Protein AF-A0A3D2L7Y7-F1 (afdb_monomer_lite)

Secondary structure (DSSP, 8-state):
-EEEEEEEE-SS--HHHHHH-SSTTEEEEEEEE--PPPP-TT--PEEP-TTTTB-EEEEE-TTS-TTS-SEEEEE-EE---BSSTTSSS--BSS-EEEEE-TTS-HHHHHHHHHHHHTHHHHHHHTT-TT-EEEEEPPTT--TT-TTSEEEEEE--SS----EEEEEE-TTT-EEEEEEEEEETHHHHHHHHHHHHHH-GGGTTS-STT-HHHHHHHHHHHHHHHHHHHHHTB---TTGGGTTT--TTS-PPP--EE-TTS-EE-TTSS--S--HHHHHHHHHHHPPPPTT--HHHHHHHHHHHHHHTT-----HHHHH-GGG--TT--TT--SS-HHHHHHHHHHHHHHHHHH-SGGGS-TT--GGGHHHHHHHHHTTTHHHHHHHHTTTT-EE-----TT-SS---EEPPHHHHHHHHHHHHHTT-HHHH---HHHHTT-PPPP-----TTTTTTS---SSTTS--HHHHHHHHHHHHHHHHT--

Structure (mmCIF, N/CA/C/O backbone):
data_AF-A0A3D2L7Y7-F1
#
_entry.id   AF-A0A3D2L7Y7-F1
#
loop_
_atom_site.group_PDB
_atom_site.id
_atom_site.type_symbol
_atom_site.label_atom_id
_atom_site.label_alt_id
_atom_site.label_comp_id
_atom_site.label_asym_id
_atom_site.label_entity_id
_atom_site.label_seq_id
_atom_site.pdbx_PDB_ins_code
_atom_site.Cartn_x
_atom_site.Cartn_y
_atom_site.Cartn_z
_atom_site.occupancy
_atom_site.B_iso_or_equiv
_atom_site.auth_seq_id
_atom_site.auth_comp_id
_atom_site.auth_asym_id
_atom_site.auth_atom_id
_atom_site.pdbx_PDB_model_num
ATOM 1 N N . GLU A 1 1 ? -4.445 -21.749 26.416 1.00 87.06 1 GLU A N 1
ATOM 2 C CA . GLU A 1 1 ? -4.012 -22.025 25.032 1.00 87.06 1 GLU A CA 1
ATOM 3 C C . GLU A 1 1 ? -3.401 -23.417 25.001 1.00 87.06 1 GLU A C 1
ATOM 5 O O . GLU A 1 1 ? -3.015 -23.905 26.062 1.00 87.06 1 GLU A O 1
ATOM 10 N N . PHE A 1 2 ? -3.382 -24.081 23.853 1.00 91.81 2 PHE A N 1
ATOM 11 C CA . PHE A 1 2 ? -2.736 -25.383 23.688 1.00 91.81 2 PHE A CA 1
ATOM 12 C C . PHE A 1 2 ? -2.266 -25.569 22.245 1.00 91.81 2 PHE A C 1
ATOM 14 O O . PHE A 1 2 ? -2.867 -25.013 21.326 1.00 91.81 2 PHE A O 1
ATOM 21 N N . ASP A 1 3 ? -1.236 -26.392 22.057 1.00 93.81 3 ASP A N 1
ATOM 22 C CA . ASP A 1 3 ? -0.738 -26.767 20.736 1.00 93.81 3 ASP A CA 1
ATOM 23 C C . ASP A 1 3 ? -1.241 -28.154 20.343 1.00 93.81 3 ASP A C 1
ATOM 25 O O . ASP A 1 3 ? -1.160 -29.112 21.117 1.00 93.81 3 ASP A O 1
ATOM 29 N N . ALA A 1 4 ? -1.737 -28.265 19.114 1.00 95.00 4 ALA A N 1
ATOM 30 C CA . ALA A 1 4 ? -2.012 -29.535 18.466 1.00 95.00 4 ALA A CA 1
ATOM 31 C C . ALA A 1 4 ? -0.964 -29.789 17.377 1.00 95.00 4 ALA A C 1
ATOM 33 O O . ALA A 1 4 ? -0.751 -28.959 16.493 1.00 95.00 4 ALA A O 1
ATOM 34 N N . PHE A 1 5 ? -0.326 -30.955 17.432 1.00 95.38 5 PHE A N 1
ATOM 35 C CA . PHE A 1 5 ? 0.628 -31.405 16.423 1.00 95.38 5 PHE A CA 1
ATOM 36 C C . PHE A 1 5 ? -0.106 -32.298 15.426 1.00 95.38 5 PHE A C 1
ATOM 38 O O . PHE A 1 5 ? -0.571 -33.383 15.775 1.00 95.38 5 PHE A O 1
ATOM 45 N N . LEU A 1 6 ? -0.230 -31.826 14.189 1.00 95.12 6 LEU A N 1
ATOM 46 C CA . LEU A 1 6 ? -0.910 -32.522 13.104 1.00 95.12 6 LEU A CA 1
ATOM 47 C C . LEU A 1 6 ? 0.138 -33.054 12.129 1.00 95.12 6 LEU A C 1
ATOM 49 O O . LEU A 1 6 ? 0.663 -32.302 11.309 1.00 95.12 6 LEU A O 1
ATOM 53 N N . THR A 1 7 ? 0.453 -34.345 12.215 1.00 94.31 7 THR A N 1
ATOM 54 C CA . THR A 1 7 ? 1.348 -35.001 11.255 1.00 94.31 7 THR A CA 1
ATOM 55 C C . THR A 1 7 ? 0.539 -35.583 10.103 1.00 94.31 7 THR A C 1
ATOM 57 O O . THR A 1 7 ? -0.240 -36.519 10.276 1.00 94.31 7 THR A O 1
ATOM 60 N N . LEU A 1 8 ? 0.731 -35.012 8.919 1.00 93.50 8 LEU A N 1
ATOM 61 C CA . LEU A 1 8 ? 0.134 -35.438 7.663 1.00 93.50 8 LEU A CA 1
ATOM 62 C C . LEU A 1 8 ? 1.141 -36.300 6.905 1.00 93.50 8 LEU A C 1
ATOM 64 O O . LEU A 1 8 ? 2.304 -35.919 6.764 1.00 93.50 8 LEU A O 1
ATOM 68 N N . SER A 1 9 ? 0.688 -37.444 6.396 1.00 94.69 9 SER A N 1
ATOM 69 C CA . SER A 1 9 ? 1.509 -38.334 5.575 1.00 94.69 9 SER A CA 1
ATOM 70 C C . SER A 1 9 ? 0.940 -38.478 4.169 1.00 94.69 9 SER A C 1
ATOM 72 O O . SER A 1 9 ? -0.271 -38.386 3.963 1.00 94.69 9 SER A O 1
ATOM 74 N N . SER A 1 10 ? 1.825 -38.664 3.192 1.00 94.31 10 SER A N 1
ATOM 75 C CA . SER A 1 10 ? 1.456 -38.937 1.804 1.00 94.31 10 SER A CA 1
ATOM 76 C C . SER A 1 10 ? 2.527 -39.791 1.138 1.00 94.31 10 SER A C 1
ATOM 78 O O . SER A 1 10 ? 3.717 -39.491 1.249 1.00 94.31 10 SER A O 1
ATOM 80 N N . ASP A 1 11 ? 2.103 -40.813 0.396 1.00 95.56 11 ASP A N 1
ATOM 81 C CA . ASP A 1 11 ? 2.995 -41.596 -0.466 1.00 95.56 11 ASP A CA 1
ATOM 82 C C . ASP A 1 11 ? 3.354 -40.837 -1.758 1.00 95.56 11 ASP A C 1
ATOM 84 O O . ASP A 1 11 ? 4.403 -41.085 -2.360 1.00 95.56 11 ASP A O 1
ATOM 88 N N . GLU A 1 12 ? 2.529 -39.852 -2.137 1.00 94.44 12 GLU A N 1
ATOM 89 C CA . GLU A 1 12 ? 2.662 -39.028 -3.345 1.00 94.44 12 GLU A CA 1
ATOM 90 C C . GLU A 1 12 ? 2.660 -37.517 -3.019 1.00 94.44 12 GLU A C 1
ATOM 92 O O . GLU A 1 12 ? 1.755 -36.776 -3.422 1.00 94.44 12 GLU A O 1
ATOM 97 N N . PRO A 1 13 ? 3.639 -37.005 -2.251 1.00 91.62 13 PRO A N 1
ATOM 98 C CA . PRO A 1 13 ? 3.713 -35.578 -1.970 1.00 91.62 13 PRO A CA 1
ATOM 99 C C . PRO A 1 13 ? 4.032 -34.776 -3.236 1.00 91.62 13 PRO A C 1
ATOM 101 O O . PRO A 1 13 ? 4.872 -35.164 -4.054 1.00 91.62 13 PRO A O 1
ATOM 104 N N . LYS A 1 14 ? 3.356 -33.632 -3.389 1.00 89.44 14 LYS A N 1
ATOM 105 C CA . LYS A 1 14 ? 3.535 -32.721 -4.529 1.00 89.44 14 LYS A CA 1
ATOM 106 C C . LYS A 1 14 ? 4.802 -31.872 -4.392 1.00 89.44 14 LYS A C 1
ATOM 108 O O . LYS A 1 14 ? 5.412 -31.798 -3.324 1.00 89.44 14 LYS A O 1
ATOM 113 N N . ALA A 1 15 ? 5.204 -31.237 -5.492 1.00 82.75 15 ALA A N 1
ATOM 114 C CA . ALA A 1 15 ? 6.464 -30.502 -5.607 1.00 82.75 15 ALA A CA 1
ATOM 115 C C . ALA A 1 15 ? 6.626 -29.378 -4.567 1.00 82.75 15 ALA A C 1
ATOM 117 O O . ALA A 1 15 ? 7.739 -29.125 -4.116 1.00 82.75 15 ALA A O 1
ATOM 118 N N . GLU A 1 16 ? 5.539 -28.729 -4.154 1.00 82.88 16 GLU A N 1
ATOM 119 C CA . GLU A 1 16 ? 5.542 -27.666 -3.142 1.00 82.88 16 GLU A CA 1
ATOM 120 C C . GLU A 1 16 ? 5.984 -28.194 -1.770 1.00 82.88 16 GLU A C 1
ATOM 122 O O . GLU A 1 16 ? 6.755 -27.549 -1.056 1.00 82.88 16 GLU A O 1
ATOM 127 N N . VAL A 1 17 ? 5.539 -29.404 -1.421 1.00 86.50 17 VAL A N 1
ATOM 128 C CA . VAL A 1 17 ? 5.906 -30.066 -0.167 1.00 86.50 17 VAL A CA 1
ATOM 129 C C . VAL A 1 17 ? 7.361 -30.526 -0.219 1.00 86.50 17 VAL A C 1
ATOM 131 O O . VAL A 1 17 ? 8.104 -30.275 0.725 1.00 86.50 17 VAL A O 1
ATOM 134 N N . TRP A 1 18 ? 7.795 -31.103 -1.346 1.00 85.75 18 TRP A N 1
ATOM 135 C CA . TRP A 1 18 ? 9.202 -31.452 -1.597 1.00 85.75 18 TRP A CA 1
ATOM 136 C C . TRP A 1 18 ? 10.154 -30.267 -1.521 1.00 85.75 18 TRP A C 1
ATOM 138 O O . TRP A 1 18 ? 11.290 -30.426 -1.086 1.00 85.75 18 TRP A O 1
ATOM 148 N N . ALA A 1 19 ? 9.707 -29.091 -1.955 1.00 81.25 19 ALA A N 1
ATOM 149 C CA . ALA A 1 19 ? 10.527 -27.895 -1.893 1.00 81.25 19 ALA A CA 1
ATOM 150 C C . ALA A 1 19 ? 10.713 -27.404 -0.447 1.00 81.25 19 ALA A C 1
ATOM 152 O O . ALA A 1 19 ? 11.753 -26.825 -0.140 1.00 81.25 19 ALA A O 1
ATOM 153 N N . THR A 1 20 ? 9.741 -27.648 0.440 1.00 82.31 20 THR A N 1
ATOM 154 C CA . THR A 1 20 ? 9.659 -26.998 1.759 1.00 82.31 20 THR A CA 1
ATOM 155 C C . THR A 1 20 ? 10.031 -27.909 2.930 1.00 82.31 20 THR A C 1
ATOM 157 O O . THR A 1 20 ? 10.735 -27.479 3.842 1.00 82.31 20 THR A O 1
ATOM 160 N N . ALA A 1 21 ? 9.534 -29.147 2.949 1.00 86.62 21 ALA A N 1
ATOM 161 C CA . ALA A 1 21 ? 9.697 -30.061 4.075 1.00 86.62 21 ALA A CA 1
ATOM 162 C C . ALA A 1 21 ? 11.006 -30.860 3.982 1.00 86.62 21 ALA A C 1
ATOM 164 O O . ALA A 1 21 ? 11.411 -31.279 2.901 1.00 86.62 21 ALA A O 1
ATOM 165 N N . ALA A 1 22 ? 11.638 -31.129 5.132 1.00 88.00 22 ALA A N 1
ATOM 166 C CA . ALA A 1 22 ? 12.829 -31.984 5.198 1.00 88.00 22 ALA A CA 1
ATOM 167 C C . ALA A 1 22 ? 12.535 -33.427 4.738 1.00 88.00 22 ALA A C 1
ATOM 169 O O . ALA A 1 22 ? 13.350 -34.032 4.046 1.00 88.00 22 ALA A O 1
ATOM 170 N N . ASP A 1 23 ? 11.355 -33.947 5.087 1.00 91.94 23 ASP A N 1
ATOM 171 C CA . ASP A 1 23 ? 10.762 -35.149 4.500 1.00 91.94 23 ASP A CA 1
ATOM 172 C C . ASP A 1 23 ? 9.350 -34.816 4.008 1.00 91.94 23 ASP A C 1
ATOM 174 O O . ASP A 1 23 ? 8.442 -34.544 4.793 1.00 91.94 23 ASP A O 1
ATOM 178 N N . ALA A 1 24 ? 9.155 -34.828 2.692 1.00 92.00 24 ALA A N 1
ATOM 179 C CA . ALA A 1 24 ? 7.878 -34.475 2.087 1.00 92.00 24 ALA A CA 1
ATOM 180 C C . ALA A 1 24 ? 6.777 -35.514 2.329 1.00 92.00 24 ALA A C 1
ATOM 182 O O . ALA A 1 24 ? 5.598 -35.193 2.182 1.00 92.00 24 ALA A O 1
ATOM 183 N N . ARG A 1 25 ? 7.138 -36.751 2.692 1.00 95.25 25 ARG A N 1
ATOM 184 C CA . ARG A 1 25 ? 6.168 -37.821 2.960 1.00 95.25 25 ARG A CA 1
ATOM 185 C C . ARG A 1 25 ? 5.545 -37.729 4.345 1.00 95.25 25 ARG A C 1
ATOM 187 O O . ARG A 1 25 ? 4.535 -38.386 4.581 1.00 95.25 25 ARG A O 1
ATOM 194 N N . SER A 1 26 ? 6.123 -36.934 5.245 1.00 94.62 26 SER A N 1
ATOM 195 C CA . SER A 1 26 ? 5.643 -36.754 6.613 1.00 94.62 26 SER A CA 1
ATOM 196 C C . SER A 1 26 ? 5.859 -35.313 7.068 1.00 94.62 26 SER A C 1
ATOM 198 O O . SER A 1 26 ? 6.951 -34.933 7.485 1.00 94.62 26 SER A O 1
ATOM 200 N N . VAL A 1 27 ? 4.795 -34.514 7.037 1.00 93.31 27 VAL A N 1
ATOM 201 C CA . VAL A 1 27 ? 4.823 -33.097 7.415 1.00 93.31 27 VAL A CA 1
ATOM 202 C C . VAL A 1 27 ? 4.059 -32.897 8.712 1.00 93.31 27 VAL A C 1
ATOM 204 O O . VAL A 1 27 ? 2.888 -33.254 8.797 1.00 93.31 27 VAL A O 1
ATOM 207 N N . THR A 1 28 ? 4.689 -32.272 9.704 1.00 92.19 28 THR A N 1
ATOM 208 C CA . THR A 1 28 ? 4.009 -31.858 10.937 1.00 92.19 28 THR A CA 1
ATOM 209 C C . THR A 1 28 ? 3.679 -30.375 10.880 1.00 92.19 28 THR A C 1
ATOM 211 O O . THR A 1 28 ? 4.573 -29.541 10.752 1.00 92.19 28 THR A O 1
ATOM 214 N N . LEU A 1 29 ? 2.394 -30.051 11.011 1.00 92.00 29 LEU A N 1
ATOM 215 C CA . LEU A 1 29 ? 1.901 -28.699 11.239 1.00 92.00 29 LEU A CA 1
ATOM 216 C C . LEU A 1 29 ? 1.610 -28.525 12.730 1.00 92.00 29 LEU A C 1
ATOM 218 O O . LEU A 1 29 ? 1.010 -29.402 13.353 1.00 92.00 29 LEU A O 1
ATOM 222 N N . VAL A 1 30 ? 2.028 -27.395 13.297 1.00 92.12 30 VAL A N 1
ATOM 223 C CA . VAL A 1 30 ? 1.706 -27.034 14.681 1.00 92.12 30 VAL A CA 1
ATOM 224 C C . VAL A 1 30 ? 0.580 -26.015 14.657 1.00 92.12 30 VAL A C 1
ATOM 226 O O . VAL A 1 30 ? 0.730 -24.932 14.095 1.00 92.12 30 VAL A O 1
ATOM 229 N N . GLN A 1 31 ? -0.555 -26.377 15.245 1.00 93.12 31 GLN A N 1
ATOM 230 C CA . GLN A 1 31 ? -1.700 -25.492 15.391 1.00 93.12 31 GLN A CA 1
ATOM 231 C C . GLN A 1 31 ? -1.782 -25.007 16.836 1.00 93.12 31 GLN A C 1
ATOM 233 O O . GLN A 1 31 ? -2.186 -25.755 17.728 1.00 93.12 31 GLN A O 1
ATOM 238 N N . HIS A 1 32 ? -1.444 -23.738 17.048 1.00 91.56 32 HIS A N 1
ATOM 239 C CA . HIS A 1 32 ? -1.662 -23.062 18.320 1.00 91.56 32 HIS A CA 1
ATOM 240 C C . HIS A 1 32 ? -3.128 -22.643 18.440 1.00 91.56 32 HIS A C 1
ATOM 242 O O . HIS A 1 32 ? -3.660 -21.970 17.556 1.00 91.56 32 HIS A O 1
ATOM 248 N N . THR A 1 33 ? -3.795 -23.055 19.516 1.00 92.06 33 THR A N 1
ATOM 249 C CA . THR A 1 33 ? -5.215 -22.772 19.748 1.00 92.06 33 THR A CA 1
ATOM 250 C C . THR A 1 33 ? -5.414 -21.981 21.035 1.00 92.06 33 THR A C 1
ATOM 252 O O . THR A 1 33 ? -5.077 -22.439 22.133 1.00 92.06 33 THR A O 1
ATOM 255 N N . SER A 1 34 ? -6.065 -20.826 20.908 1.00 90.75 34 SER A N 1
ATOM 256 C CA . SER A 1 34 ? -6.443 -19.965 22.029 1.00 90.75 34 SER A CA 1
ATOM 257 C C . SER A 1 34 ? -7.961 -19.952 22.194 1.00 90.75 34 SER A C 1
ATOM 259 O O . SER A 1 34 ? -8.698 -19.630 21.267 1.00 90.75 34 SER A O 1
ATOM 261 N N . LEU A 1 35 ? -8.439 -20.302 23.392 1.00 91.62 35 LEU A N 1
ATOM 262 C CA . LEU A 1 35 ? -9.835 -20.114 23.786 1.00 91.62 35 LEU A CA 1
ATOM 263 C C . LEU A 1 35 ? -9.931 -18.776 24.514 1.00 91.62 35 LEU A C 1
ATOM 265 O O . LEU A 1 35 ? -9.482 -18.656 25.655 1.00 91.62 35 LEU A O 1
ATOM 269 N N . VAL A 1 36 ? -10.464 -17.771 23.826 1.00 90.75 36 VAL A N 1
ATOM 270 C CA . VAL A 1 36 ? -10.480 -16.382 24.293 1.00 90.75 36 VAL A CA 1
ATOM 271 C C . VAL A 1 36 ? -11.846 -16.073 24.890 1.00 90.75 36 VAL A C 1
ATOM 273 O O . VAL A 1 36 ? -12.876 -16.293 24.254 1.00 90.75 36 VAL A O 1
ATOM 276 N N . ARG A 1 37 ? -11.867 -15.588 26.134 1.00 91.00 37 ARG A N 1
ATOM 277 C CA . ARG A 1 37 ? -13.095 -15.075 26.749 1.00 91.00 37 ARG A CA 1
ATOM 278 C C . ARG A 1 37 ? -13.438 -13.739 26.088 1.00 91.00 37 ARG A C 1
ATOM 280 O O . ARG A 1 37 ? -12.561 -12.888 25.987 1.00 91.00 37 ARG A O 1
ATOM 287 N N . LEU A 1 38 ? -14.692 -13.564 25.675 1.00 90.44 38 LEU A N 1
ATOM 288 C CA . LEU A 1 38 ? -15.157 -12.279 25.153 1.00 90.44 38 LEU A CA 1
ATOM 289 C C . LEU A 1 38 ? -15.133 -11.191 26.247 1.00 90.44 38 LEU A C 1
ATOM 291 O O . LEU A 1 38 ? -15.337 -11.531 27.419 1.00 90.44 38 LEU A O 1
ATOM 295 N N . PRO A 1 39 ? -14.894 -9.918 25.885 1.00 91.50 39 PRO A N 1
ATOM 296 C CA . PRO A 1 39 ? -14.909 -8.807 26.834 1.00 91.50 39 PRO A CA 1
ATOM 297 C C . PRO A 1 39 ? -16.264 -8.594 27.519 1.00 91.50 39 PRO A C 1
ATOM 299 O O . PRO A 1 39 ? -17.282 -9.190 27.150 1.00 91.50 39 PRO A O 1
ATOM 302 N N . ASP A 1 40 ? -16.244 -7.729 28.533 1.00 93.38 40 ASP A N 1
ATOM 303 C CA . ASP A 1 40 ? -17.441 -7.205 29.191 1.00 93.38 40 ASP A CA 1
ATOM 304 C C . ASP A 1 40 ? -18.265 -6.275 28.282 1.00 93.38 40 ASP A C 1
ATOM 306 O O . ASP A 1 40 ? -17.866 -5.936 27.169 1.00 93.38 40 ASP A O 1
ATOM 310 N N . ASP A 1 41 ? -19.416 -5.832 28.788 1.00 92.00 41 ASP A N 1
ATOM 311 C CA . ASP A 1 41 ? -20.335 -4.939 28.072 1.00 92.00 41 ASP A CA 1
ATOM 312 C C . ASP A 1 41 ? -19.942 -3.446 28.199 1.00 92.00 41 ASP A C 1
ATOM 314 O O . ASP A 1 41 ? -20.759 -2.564 27.948 1.00 92.00 41 ASP A O 1
ATOM 318 N N . GLY A 1 42 ? -18.709 -3.141 28.631 1.00 92.69 42 GLY A N 1
ATOM 319 C CA . GLY A 1 42 ? -18.229 -1.773 28.874 1.00 92.69 42 GLY A CA 1
ATOM 320 C C . GLY A 1 42 ? -17.705 -1.039 27.635 1.00 92.69 42 GLY A C 1
ATOM 321 O O . GLY A 1 42 ? -17.325 0.124 27.734 1.00 92.69 42 GLY A O 1
ATOM 322 N N . TYR A 1 43 ? -17.655 -1.699 26.478 1.00 94.88 43 TYR A N 1
ATOM 323 C CA . TYR A 1 43 ? -17.199 -1.100 25.225 1.00 94.88 43 TYR A CA 1
ATOM 324 C C . TYR A 1 43 ? -18.344 -0.400 24.492 1.00 94.88 43 TYR A C 1
ATOM 326 O O . TYR A 1 43 ? -19.382 -1.010 24.242 1.00 94.88 43 TYR A O 1
ATOM 334 N N . THR A 1 44 ? -18.121 0.848 24.077 1.00 93.19 44 THR A N 1
ATOM 335 C CA . THR A 1 44 ? -19.056 1.600 23.229 1.00 93.19 44 THR A CA 1
ATOM 336 C C . THR A 1 44 ? -18.681 1.432 21.750 1.00 93.19 44 THR A C 1
ATOM 338 O O . THR A 1 44 ? -17.647 1.970 21.321 1.00 93.19 44 THR A O 1
ATOM 341 N N . PRO A 1 45 ? -19.499 0.719 20.947 1.00 94.88 45 PRO A N 1
ATOM 342 C CA . PRO A 1 45 ? -19.283 0.603 19.509 1.00 94.88 45 PRO A CA 1
ATOM 343 C C . PRO A 1 45 ? -19.379 1.962 18.815 1.00 94.88 45 PRO A C 1
ATOM 345 O O . PRO A 1 45 ? -20.194 2.803 19.192 1.00 94.88 45 PRO A O 1
ATOM 348 N N . ARG A 1 46 ? -18.577 2.156 17.765 1.00 95.56 46 ARG A N 1
ATOM 349 C CA . ARG A 1 46 ? -18.710 3.287 16.840 1.00 95.56 46 ARG A CA 1
ATOM 350 C C . ARG A 1 46 ? -19.407 2.788 15.580 1.00 95.56 46 ARG A C 1
ATOM 352 O O . ARG A 1 46 ? -18.996 1.765 15.035 1.00 95.56 46 ARG A O 1
ATOM 359 N N . MET A 1 47 ? -20.448 3.480 15.126 1.00 95.31 47 MET A N 1
ATOM 360 C CA . MET A 1 47 ? -21.092 3.140 13.856 1.00 95.31 47 MET A CA 1
ATOM 361 C C . MET A 1 47 ? -20.116 3.361 12.699 1.00 95.31 47 MET A C 1
ATOM 363 O O . MET A 1 47 ? -19.309 4.289 12.722 1.00 95.31 47 MET A O 1
ATOM 367 N N . PHE A 1 48 ? -20.159 2.469 11.717 1.00 96.19 48 PHE A N 1
ATOM 368 C CA . PHE A 1 48 ? -19.355 2.593 10.511 1.00 96.19 48 PHE A CA 1
ATOM 369 C C . PHE A 1 48 ? -19.857 3.741 9.628 1.00 96.19 48 PHE A C 1
ATOM 371 O O . PHE A 1 48 ? -21.062 3.918 9.462 1.00 96.19 48 PHE A O 1
ATOM 378 N N . ASP A 1 49 ? -18.914 4.464 9.025 1.00 95.62 49 ASP A N 1
ATOM 379 C CA . ASP A 1 49 ? -19.162 5.499 8.025 1.00 95.62 49 ASP A CA 1
ATOM 380 C C . ASP A 1 49 ? -18.334 5.182 6.768 1.00 95.62 49 ASP A C 1
ATOM 382 O O . ASP A 1 49 ? -17.104 5.086 6.867 1.00 95.62 49 ASP A O 1
ATOM 386 N N . PRO A 1 50 ? -18.956 5.034 5.586 1.00 93.62 50 PRO A N 1
ATOM 387 C CA . PRO A 1 50 ? -18.258 4.665 4.354 1.00 93.62 50 PRO A CA 1
ATOM 388 C C . PRO A 1 50 ? -17.227 5.697 3.877 1.00 93.62 50 PRO A C 1
ATOM 390 O O . PRO A 1 50 ? -16.359 5.365 3.073 1.00 93.62 50 PRO A O 1
ATOM 393 N N . ARG A 1 51 ? -17.286 6.938 4.366 1.00 95.62 51 ARG A N 1
ATOM 394 C CA . ARG A 1 51 ? -16.338 8.010 4.031 1.00 95.62 51 ARG A CA 1
ATOM 395 C C . ARG A 1 51 ? -15.064 7.950 4.877 1.00 95.62 51 ARG A C 1
ATOM 397 O O . ARG A 1 51 ? -14.071 8.574 4.522 1.00 95.62 51 ARG A O 1
ATOM 404 N N . SER A 1 52 ? -15.092 7.226 5.998 1.00 96.38 52 SER A N 1
ATOM 405 C CA . SER A 1 52 ? -14.049 7.270 7.034 1.00 96.38 52 SER A CA 1
ATOM 406 C C . SER A 1 52 ? -12.786 6.466 6.730 1.00 96.38 52 SER A C 1
ATOM 408 O O . SER A 1 52 ? -11.778 6.622 7.415 1.00 96.38 52 SER A O 1
ATOM 410 N N . GLY A 1 53 ? -12.851 5.540 5.773 1.00 96.00 53 GLY A N 1
ATOM 411 C CA . GLY A 1 53 ? -11.789 4.561 5.556 1.00 96.00 53 GLY A CA 1
ATOM 412 C C . GLY A 1 53 ? -11.600 3.547 6.684 1.00 96.00 53 GLY A C 1
ATOM 413 O O . GLY A 1 53 ? -10.578 2.863 6.712 1.00 96.00 53 GLY A O 1
ATOM 414 N N . ALA A 1 54 ? -12.561 3.411 7.602 1.00 97.62 54 ALA A N 1
ATOM 415 C CA . ALA A 1 54 ? -12.541 2.356 8.606 1.00 97.62 54 ALA A CA 1
ATOM 416 C C . ALA A 1 54 ? -12.903 0.981 8.011 1.00 97.62 54 ALA A C 1
ATOM 418 O O . ALA A 1 54 ? -13.614 0.872 7.017 1.00 97.62 54 ALA A O 1
ATOM 419 N N . ILE A 1 55 ? -12.436 -0.091 8.647 1.00 97.62 55 ILE A N 1
ATOM 420 C CA . ILE A 1 55 ? -12.882 -1.461 8.382 1.00 97.62 55 ILE A CA 1
ATOM 421 C C . ILE A 1 55 ? -14.075 -1.748 9.277 1.00 97.62 55 ILE A C 1
ATOM 423 O O . ILE A 1 55 ? -14.053 -1.435 10.467 1.00 97.62 55 ILE A O 1
ATOM 427 N N . ASP A 1 56 ? -15.098 -2.371 8.715 1.00 95.94 56 ASP A N 1
ATOM 428 C CA . ASP A 1 56 ? -16.382 -2.544 9.363 1.00 95.94 56 ASP A CA 1
ATOM 429 C C . ASP A 1 56 ? -16.636 -4.000 9.808 1.00 95.94 56 ASP A C 1
ATOM 431 O O . ASP A 1 56 ? -15.939 -4.944 9.422 1.00 95.94 56 ASP A O 1
ATOM 435 N N . VAL A 1 57 ? -17.630 -4.177 10.676 1.00 95.50 57 VAL A N 1
ATOM 436 C CA . VAL A 1 57 ? -18.195 -5.471 11.070 1.00 95.50 57 VAL A CA 1
ATOM 437 C C . VAL A 1 57 ? -19.705 -5.399 10.869 1.00 95.50 57 VAL A C 1
ATOM 439 O O . VAL A 1 57 ? -20.448 -4.949 11.744 1.00 95.50 57 VAL A O 1
ATOM 442 N N . GLY A 1 58 ? -20.141 -5.831 9.686 1.00 94.69 58 GLY A N 1
ATOM 443 C CA . GLY A 1 58 ? -21.537 -5.769 9.268 1.00 94.69 58 GLY A CA 1
ATOM 444 C C . GLY A 1 58 ? -22.416 -6.885 9.838 1.00 94.69 58 GLY A C 1
ATOM 445 O O . GLY A 1 58 ? -22.006 -8.043 9.945 1.00 94.69 58 GLY A O 1
ATOM 446 N N . TYR A 1 59 ? -23.669 -6.549 10.140 1.00 94.25 59 TYR A N 1
ATOM 447 C CA . TYR A 1 59 ? -24.730 -7.489 10.495 1.00 94.25 59 TYR A CA 1
ATOM 448 C C . TYR A 1 59 ? -26.092 -7.021 9.961 1.00 94.25 59 TYR A C 1
ATOM 450 O O . TYR A 1 59 ? -26.272 -5.871 9.565 1.00 94.25 59 TYR A O 1
ATOM 458 N N . TYR A 1 60 ? -27.066 -7.932 9.937 1.00 95.25 60 TYR A N 1
ATOM 459 C CA . TYR A 1 60 ? -28.443 -7.618 9.555 1.00 95.25 60 TYR A CA 1
ATOM 460 C C . TYR A 1 60 ? -29.353 -7.626 10.786 1.00 95.25 60 TYR A C 1
ATOM 462 O O . TYR A 1 60 ? -29.578 -8.680 11.385 1.00 95.25 6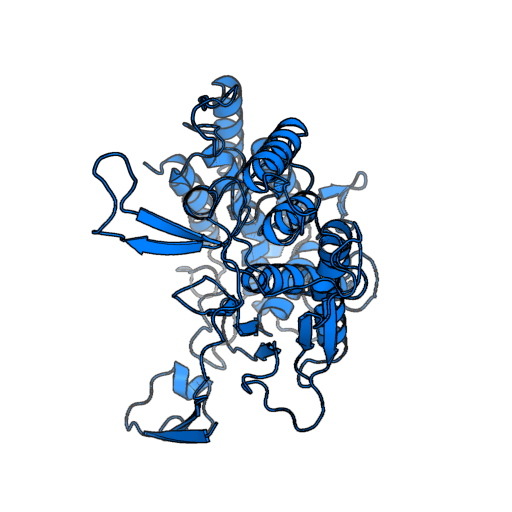0 TYR A O 1
ATOM 470 N N . ASP A 1 61 ? -29.903 -6.466 11.140 1.00 93.75 61 ASP A N 1
ATOM 471 C CA . ASP A 1 61 ? -30.924 -6.315 12.173 1.00 93.75 61 ASP A CA 1
ATOM 472 C C . ASP A 1 61 ? -32.331 -6.448 11.573 1.00 93.75 61 ASP A C 1
ATOM 474 O O . ASP A 1 61 ? -32.957 -5.485 11.129 1.00 93.75 61 ASP A O 1
ATOM 478 N N . PHE A 1 62 ? -32.860 -7.672 11.584 1.00 94.56 62 PHE A N 1
ATOM 479 C CA . PHE A 1 62 ? -34.225 -7.952 11.126 1.00 94.56 62 PHE A CA 1
ATOM 480 C C . PHE A 1 62 ? -35.320 -7.441 12.080 1.00 94.56 62 PHE A C 1
ATOM 482 O O . PHE A 1 62 ? -36.502 -7.594 11.768 1.00 94.56 62 PHE A O 1
ATOM 489 N N . SER A 1 63 ? -34.958 -6.858 13.229 1.00 95.12 63 SER A N 1
ATOM 490 C CA . SER A 1 63 ? -35.893 -6.203 14.150 1.00 95.12 63 SER A CA 1
ATOM 491 C C . SER A 1 63 ? -36.023 -4.694 13.915 1.00 95.12 63 SER A C 1
ATOM 493 O O . SER A 1 63 ? -36.906 -4.066 14.507 1.00 95.12 63 SER A O 1
ATOM 495 N N . ALA A 1 64 ? -35.200 -4.125 13.024 1.00 93.75 64 ALA A N 1
ATOM 496 C CA . ALA A 1 64 ? -35.245 -2.714 12.674 1.00 93.75 64 ALA A CA 1
ATOM 497 C C . ALA A 1 64 ? -36.654 -2.290 12.201 1.00 93.75 64 ALA A C 1
ATOM 499 O O . ALA A 1 64 ? -37.324 -3.029 11.466 1.00 93.75 64 ALA A O 1
ATOM 500 N N . PRO A 1 65 ? -37.136 -1.094 12.595 1.00 94.38 65 PRO A N 1
ATOM 501 C CA . PRO A 1 65 ? -38.415 -0.582 12.117 1.00 94.38 65 PRO A CA 1
ATOM 502 C C . PRO A 1 65 ? -38.373 -0.360 10.599 1.00 94.38 65 PRO A C 1
ATOM 504 O O . PRO A 1 65 ? -37.313 -0.131 10.028 1.00 94.38 65 PRO A O 1
ATOM 507 N N . LEU A 1 66 ? -39.538 -0.322 9.940 1.00 93.75 66 LEU A N 1
ATOM 508 C CA . LEU A 1 66 ? -39.630 -0.076 8.488 1.00 93.75 66 LEU A CA 1
ATOM 509 C C . LEU A 1 66 ? -39.013 1.261 8.032 1.00 93.75 66 LEU A C 1
ATOM 511 O O . LEU A 1 66 ? -38.719 1.422 6.853 1.00 93.75 66 LEU A O 1
ATOM 515 N N . SER A 1 67 ? -38.854 2.224 8.943 1.00 93.62 67 SER A N 1
ATOM 516 C CA . SER A 1 67 ? -38.180 3.504 8.692 1.00 93.62 67 SER A CA 1
ATOM 517 C C . SER A 1 67 ? -36.657 3.450 8.867 1.00 93.62 67 SER A C 1
ATOM 519 O O . SER A 1 67 ? -35.995 4.450 8.614 1.00 93.62 67 SER A O 1
ATOM 521 N N . GLY A 1 68 ? -36.115 2.336 9.364 1.00 88.81 68 GLY A N 1
ATOM 522 C CA . GLY A 1 68 ? -34.692 2.126 9.616 1.00 88.81 68 GLY A CA 1
ATOM 523 C C . GLY A 1 68 ? -34.021 1.257 8.552 1.00 88.81 68 GLY A C 1
ATOM 524 O O . GLY A 1 68 ? -34.662 0.738 7.638 1.00 88.81 68 GLY A O 1
ATOM 525 N N . GLN A 1 69 ? -32.706 1.092 8.685 1.00 90.31 69 GLN A N 1
ATOM 526 C CA . GLN A 1 69 ? -31.904 0.231 7.819 1.00 90.31 69 GLN A CA 1
ATOM 527 C C . GLN A 1 69 ? -31.705 -1.140 8.469 1.00 90.31 69 GLN A C 1
ATOM 529 O O . GLN A 1 69 ? -31.374 -1.231 9.647 1.00 90.31 69 GLN A O 1
ATOM 534 N N . VAL A 1 70 ? -31.883 -2.212 7.694 1.00 94.62 70 VAL A N 1
ATOM 535 C CA . VAL A 1 70 ? -31.634 -3.585 8.171 1.00 94.62 70 VAL A CA 1
ATOM 536 C C . VAL A 1 70 ? -30.135 -3.875 8.225 1.00 94.62 70 VAL A C 1
ATOM 538 O O . VAL A 1 70 ? -29.670 -4.530 9.148 1.00 94.62 70 VAL A O 1
ATOM 541 N N . GLY A 1 71 ? -29.369 -3.404 7.239 1.00 94.81 71 GLY A N 1
ATOM 542 C CA . GLY A 1 71 ? -27.911 -3.481 7.286 1.00 94.81 71 GLY A CA 1
ATOM 543 C C . GLY A 1 71 ? -27.380 -2.508 8.329 1.00 94.81 71 GLY A C 1
ATOM 544 O O . GLY A 1 71 ? -27.683 -1.321 8.264 1.00 94.81 71 GLY A O 1
ATOM 545 N N . GLN A 1 72 ? -26.619 -3.023 9.282 1.00 93.81 72 GLN A N 1
ATOM 546 C CA . GLN A 1 72 ? -25.948 -2.266 10.329 1.00 93.81 72 GLN A CA 1
ATOM 547 C C . GLN A 1 72 ? -24.471 -2.632 10.305 1.00 93.81 72 GLN A C 1
ATOM 549 O O . GLN A 1 72 ? -24.117 -3.754 9.938 1.00 93.81 72 GLN A O 1
ATOM 554 N N . SER A 1 73 ? -23.600 -1.706 10.691 1.00 95.69 73 SER A N 1
ATOM 555 C CA . SER A 1 73 ? -22.180 -2.017 10.786 1.00 95.69 73 SER A CA 1
ATOM 556 C C . SER A 1 73 ? -21.459 -1.162 11.817 1.00 95.69 73 SER A C 1
ATOM 558 O O . SER A 1 73 ? -21.759 0.023 11.984 1.00 95.69 73 SER A O 1
ATOM 560 N N . PHE A 1 74 ? -20.507 -1.779 12.512 1.00 97.06 74 PHE A N 1
ATOM 561 C CA . PHE A 1 74 ? -19.632 -1.116 13.475 1.00 97.06 74 PHE A CA 1
ATOM 562 C C . PHE A 1 74 ? -18.231 -0.953 12.898 1.00 97.06 74 PHE A C 1
ATOM 564 O O . PHE A 1 74 ? -17.699 -1.881 12.294 1.00 97.06 74 PHE A O 1
ATOM 571 N N . ALA A 1 75 ? -17.604 0.195 13.135 1.00 97.69 75 ALA A N 1
ATOM 572 C CA . ALA A 1 75 ? -16.194 0.385 12.833 1.00 97.69 75 ALA A CA 1
ATOM 573 C C . ALA A 1 75 ? -15.328 -0.454 13.787 1.00 97.69 75 ALA A C 1
ATOM 575 O O . ALA A 1 75 ? -15.500 -0.420 15.011 1.00 97.69 75 ALA A O 1
ATOM 576 N N . ARG A 1 76 ? -14.373 -1.198 13.227 1.00 97.44 76 ARG A N 1
ATOM 577 C CA . ARG A 1 76 ? -13.418 -2.009 13.979 1.00 97.44 76 ARG A CA 1
ATOM 578 C C . ARG A 1 76 ? -12.338 -1.127 14.592 1.00 97.44 76 ARG A C 1
ATOM 580 O O . ARG A 1 76 ? -11.630 -0.450 13.858 1.00 97.44 76 ARG A O 1
ATOM 587 N N . ARG A 1 77 ? -12.139 -1.194 15.912 1.00 97.19 77 ARG A N 1
ATOM 588 C CA . ARG A 1 77 ? -11.045 -0.479 16.600 1.00 97.19 77 ARG A CA 1
ATOM 589 C C . ARG A 1 77 ? -10.657 -1.123 17.922 1.00 97.19 77 ARG A C 1
ATOM 591 O O . ARG A 1 77 ? -11.448 -1.848 18.524 1.00 97.19 77 ARG A O 1
ATOM 598 N N . PHE A 1 78 ? -9.450 -0.834 18.394 1.00 97.88 78 PHE A N 1
ATOM 599 C CA . PHE A 1 78 ? -9.049 -1.167 19.762 1.00 97.88 78 PHE A CA 1
ATOM 600 C C . PHE A 1 78 ? -9.799 -0.305 20.785 1.00 97.88 78 PHE A C 1
ATOM 602 O O . PHE A 1 78 ? -10.102 0.863 20.531 1.00 97.88 78 PHE A O 1
ATOM 609 N N . ARG A 1 79 ? -10.062 -0.866 21.970 1.00 96.75 79 ARG A N 1
ATOM 610 C CA . ARG A 1 79 ? -10.559 -0.103 23.119 1.00 96.75 79 ARG A CA 1
ATOM 611 C C . ARG A 1 79 ? -9.445 0.816 23.623 1.00 96.75 79 ARG A C 1
ATOM 613 O O . ARG A 1 79 ? -8.390 0.345 24.032 1.00 96.75 79 ARG A O 1
ATOM 620 N N . LEU A 1 80 ? -9.698 2.121 23.616 1.00 96.06 80 LEU A N 1
ATOM 621 C CA . LEU A 1 80 ? -8.858 3.121 24.269 1.00 96.06 80 LEU A CA 1
ATOM 622 C C . LEU A 1 80 ? -9.718 3.939 25.220 1.00 96.06 80 LEU A C 1
ATOM 624 O O . LEU A 1 80 ? -10.840 4.301 24.889 1.00 96.06 80 LEU A O 1
ATOM 628 N N . GLU A 1 81 ? -9.181 4.244 26.394 1.00 95.44 81 GLU A N 1
ATOM 629 C CA . GLU A 1 81 ? -9.807 5.116 27.384 1.00 95.44 81 GLU A CA 1
ATOM 630 C C . GLU A 1 81 ? -8.747 6.035 27.957 1.00 95.44 81 GLU A C 1
ATOM 632 O O . GLU A 1 81 ? -7.712 5.556 28.424 1.00 95.44 81 GLU A O 1
ATOM 637 N N . LYS A 1 82 ? -9.001 7.343 27.953 1.00 96.25 82 LYS A N 1
ATOM 638 C CA . LYS A 1 82 ? -8.100 8.311 28.578 1.00 96.25 82 LYS A CA 1
ATOM 639 C C . LYS A 1 82 ? -7.948 8.033 30.076 1.00 96.25 82 LYS A C 1
ATOM 641 O O . LYS A 1 82 ? -8.908 7.666 30.758 1.00 96.25 82 LYS A O 1
ATOM 646 N N . GLN A 1 83 ? -6.742 8.236 30.602 1.00 96.56 83 GLN A N 1
ATOM 647 C CA . GLN A 1 83 ? -6.495 8.231 32.046 1.00 96.56 83 GLN A CA 1
ATOM 648 C C . GLN A 1 83 ? -7.254 9.369 32.735 1.00 96.56 83 GLN A C 1
ATOM 650 O O . GLN A 1 83 ? -7.886 9.140 33.766 1.00 96.56 83 GLN A O 1
ATOM 655 N N . ASP A 1 84 ? -7.233 10.564 32.140 1.00 95.06 84 ASP A N 1
ATOM 656 C CA . ASP A 1 84 ? -8.115 11.673 32.501 1.00 95.06 84 ASP A CA 1
ATOM 657 C C . ASP A 1 84 ? -9.245 11.795 31.461 1.00 95.06 84 ASP A C 1
ATOM 659 O O . ASP A 1 84 ? -9.009 12.323 30.369 1.00 95.06 84 ASP A O 1
ATOM 663 N N . PRO A 1 85 ? -10.471 11.330 31.771 1.00 90.88 85 PRO A N 1
ATOM 664 C CA . PRO A 1 85 ? -11.587 11.363 30.827 1.00 90.88 85 PRO A CA 1
ATOM 665 C C . PRO A 1 85 ? -12.056 12.788 30.499 1.00 90.88 85 PRO A C 1
ATOM 667 O O . PRO A 1 85 ? -12.750 12.984 29.507 1.00 90.88 85 PRO A O 1
ATOM 670 N N . THR A 1 86 ? -11.677 13.790 31.299 1.00 90.88 86 THR A N 1
ATOM 671 C CA . THR A 1 86 ? -12.076 15.191 31.088 1.00 90.88 86 THR A CA 1
ATOM 672 C C . THR A 1 86 ? -11.076 15.980 30.243 1.00 90.88 86 THR A C 1
ATOM 674 O O . THR A 1 86 ? -11.389 17.075 29.770 1.00 90.88 86 THR A O 1
ATOM 677 N N . ALA A 1 87 ? -9.878 15.435 30.021 1.00 93.81 87 ALA A N 1
ATOM 678 C CA . ALA A 1 87 ? -8.835 16.097 29.255 1.00 93.81 87 ALA A CA 1
ATOM 679 C C . ALA A 1 87 ? -9.039 15.934 27.740 1.00 93.81 87 ALA A C 1
ATOM 681 O O . ALA A 1 87 ? -9.378 14.864 27.226 1.00 93.81 87 ALA A O 1
ATOM 682 N N . ALA A 1 88 ? -8.737 16.996 26.986 1.00 92.44 88 ALA A N 1
ATOM 683 C CA . ALA A 1 88 ? -8.718 16.938 25.523 1.00 92.44 88 ALA A CA 1
ATOM 684 C C . ALA A 1 88 ? -7.667 15.938 25.002 1.00 92.44 88 ALA A C 1
ATOM 686 O O . ALA A 1 88 ? -7.922 15.233 24.028 1.00 92.44 88 ALA A O 1
ATOM 687 N N . SER A 1 89 ? -6.532 15.825 25.699 1.00 96.94 89 SER A N 1
ATOM 688 C CA . SER A 1 89 ? -5.438 14.900 25.402 1.00 96.94 89 SER A CA 1
ATOM 689 C C . SER A 1 89 ? -4.935 14.264 26.699 1.00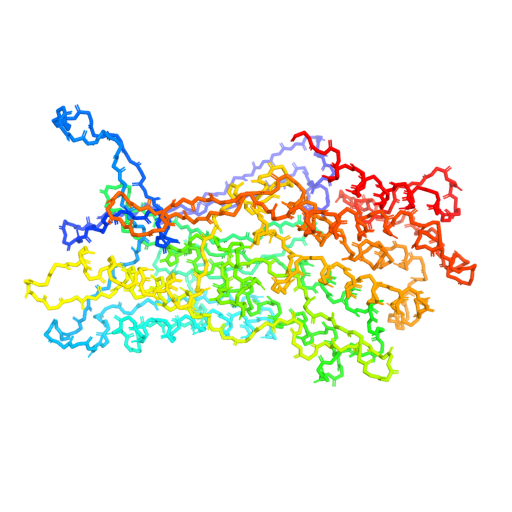 96.94 89 SER A C 1
ATOM 691 O O . SER A 1 89 ? -4.687 14.971 27.677 1.00 96.94 89 SER A O 1
ATOM 693 N N . SER A 1 90 ? -4.836 12.936 26.734 1.00 97.81 90 SER A N 1
ATOM 694 C CA . SER A 1 90 ? -4.375 12.173 27.899 1.00 97.81 90 SER A CA 1
ATOM 695 C C . SER A 1 90 ? -3.921 10.784 27.449 1.00 97.81 90 SER A C 1
ATOM 697 O O . SER A 1 90 ? -4.585 10.195 26.593 1.00 97.81 90 SER A O 1
ATOM 699 N N . PRO A 1 91 ? -2.833 10.225 28.010 1.00 98.06 91 PRO A N 1
ATOM 700 C CA . PRO A 1 91 ? -2.468 8.846 27.729 1.00 98.06 91 PRO A CA 1
ATOM 701 C C . PRO A 1 91 ? -3.609 7.877 28.050 1.00 98.06 91 PRO A C 1
ATOM 703 O O . PRO A 1 91 ? -4.416 8.109 28.952 1.00 98.06 91 PRO A O 1
ATOM 706 N N . ALA A 1 92 ? -3.663 6.763 27.331 1.00 97.75 92 ALA A N 1
ATOM 707 C CA . ALA A 1 92 ? -4.626 5.708 27.564 1.00 97.75 92 ALA A CA 1
ATOM 708 C C . ALA A 1 92 ? -4.335 4.972 28.880 1.00 97.75 92 ALA A C 1
ATOM 710 O O . ALA A 1 92 ? -3.180 4.836 29.300 1.00 97.75 92 ALA A O 1
ATOM 711 N N . LYS A 1 93 ? -5.384 4.460 29.531 1.00 97.38 93 LYS A N 1
ATOM 712 C CA . LYS A 1 93 ? -5.256 3.547 30.678 1.00 97.38 93 LYS A CA 1
ATOM 713 C C . LYS A 1 93 ? -4.490 2.286 30.280 1.00 97.38 93 LYS A C 1
ATOM 715 O O . LYS A 1 93 ? -3.590 1.862 30.999 1.00 97.38 93 LYS A O 1
ATOM 720 N N . GLU A 1 94 ? -4.818 1.744 29.110 1.00 96.12 94 GLU A N 1
ATOM 721 C CA . GLU A 1 94 ? -4.149 0.601 28.493 1.00 96.12 94 GLU A CA 1
ATOM 722 C C . GLU A 1 94 ? -3.618 1.008 27.110 1.00 96.12 94 GLU A C 1
ATOM 724 O O . GLU A 1 94 ? -4.398 1.171 26.172 1.00 96.12 94 GLU A O 1
ATOM 729 N N . PRO A 1 95 ? -2.300 1.235 26.970 1.00 97.56 95 PRO A N 1
ATOM 730 C CA . PRO A 1 95 ? -1.684 1.511 25.677 1.00 97.56 95 PRO A CA 1
ATOM 731 C C . PRO A 1 95 ? -1.777 0.320 24.718 1.00 97.56 95 PRO A C 1
ATOM 733 O O . PRO A 1 95 ? -1.604 -0.832 25.122 1.00 97.56 95 PRO A O 1
ATOM 736 N N . ILE A 1 96 ? -1.925 0.600 23.425 1.00 98.44 96 ILE A N 1
ATOM 737 C CA . ILE A 1 96 ? -1.790 -0.403 22.369 1.00 98.44 96 ILE A CA 1
ATOM 738 C C . ILE A 1 96 ? -0.299 -0.670 22.159 1.00 98.44 96 ILE A C 1
ATOM 740 O O . ILE A 1 96 ? 0.471 0.229 21.812 1.00 98.44 96 ILE A O 1
ATOM 744 N N . VAL A 1 97 ? 0.121 -1.919 22.360 1.00 98.50 97 VAL A N 1
ATOM 745 C CA . VAL A 1 97 ? 1.512 -2.335 22.145 1.00 98.50 97 VAL A CA 1
ATOM 746 C C . VAL A 1 97 ? 1.569 -3.412 21.075 1.00 98.50 97 VAL A C 1
ATOM 748 O O . VAL A 1 97 ? 0.931 -4.456 21.219 1.00 98.50 97 VAL A O 1
ATOM 751 N N . PHE A 1 98 ? 2.347 -3.155 20.025 1.00 98.56 98 PHE A N 1
ATOM 752 C CA . PHE A 1 98 ? 2.729 -4.123 19.002 1.00 98.56 98 PHE A CA 1
ATOM 753 C C . PHE A 1 98 ? 4.126 -4.676 19.275 1.00 98.56 98 PHE A C 1
ATOM 755 O O . PHE A 1 98 ? 5.030 -3.964 19.717 1.00 98.56 98 PHE A O 1
ATOM 762 N N . TYR A 1 99 ? 4.311 -5.954 18.970 1.00 98.44 99 TYR A N 1
ATOM 763 C CA . TYR A 1 99 ? 5.538 -6.691 19.222 1.00 98.44 99 TYR A CA 1
ATOM 764 C C . TYR A 1 99 ? 6.091 -7.271 17.926 1.00 98.44 99 TYR A C 1
ATOM 766 O O . TYR A 1 99 ? 5.446 -8.093 17.282 1.00 98.44 99 TYR A O 1
ATOM 774 N N . VAL A 1 100 ? 7.298 -6.866 17.548 1.00 97.94 100 VAL A N 1
ATOM 775 C CA . VAL A 1 100 ? 8.017 -7.407 16.396 1.00 97.94 100 VAL A CA 1
ATOM 776 C C . VAL A 1 100 ? 8.722 -8.696 16.790 1.00 97.94 100 VAL A C 1
ATOM 778 O O . VAL A 1 100 ? 9.424 -8.751 17.802 1.00 97.94 100 VAL A O 1
ATOM 781 N N . ASP A 1 101 ? 8.544 -9.722 15.965 1.00 94.56 101 ASP A N 1
ATOM 782 C CA . ASP A 1 101 ? 9.200 -11.019 16.095 1.00 94.56 101 ASP A CA 1
ATOM 783 C C . ASP A 1 101 ? 10.725 -10.878 16.256 1.00 94.56 101 ASP A C 1
ATOM 785 O O . ASP A 1 101 ? 11.413 -10.231 15.457 1.00 94.56 101 ASP A O 1
ATOM 789 N N . SER A 1 102 ? 11.266 -11.502 17.304 1.00 91.44 102 SER A N 1
ATOM 790 C CA . SER A 1 102 ? 12.698 -11.492 17.606 1.00 91.44 102 SER A CA 1
ATOM 791 C C . SER A 1 102 ? 13.530 -12.266 16.575 1.00 91.44 102 SER A C 1
ATOM 793 O O . SER A 1 102 ? 14.727 -12.004 16.448 1.00 91.44 102 SER A O 1
ATOM 795 N N . GLY A 1 103 ? 12.903 -13.152 15.791 1.00 91.38 103 GLY A N 1
ATOM 796 C CA . GLY A 1 103 ? 13.517 -13.895 14.690 1.00 91.38 103 GLY A CA 1
ATOM 797 C C . GLY A 1 103 ? 13.783 -13.070 13.426 1.00 91.38 103 GLY A C 1
ATOM 798 O O . GLY A 1 103 ? 14.510 -13.528 12.540 1.00 91.38 103 GLY A O 1
ATOM 799 N N . ALA A 1 104 ? 13.244 -11.850 13.319 1.00 93.75 104 ALA A N 1
ATOM 800 C CA . ALA A 1 104 ? 13.573 -10.953 12.216 1.00 93.75 104 ALA A CA 1
ATOM 801 C C . ALA A 1 104 ? 15.068 -10.554 12.262 1.00 93.75 104 ALA A C 1
ATOM 803 O O . ALA A 1 104 ? 15.558 -10.189 13.338 1.00 93.75 104 ALA A O 1
ATOM 804 N N . PRO A 1 105 ? 15.804 -10.575 11.127 1.00 94.31 105 PRO A N 1
ATOM 805 C CA . PRO A 1 105 ? 17.180 -10.072 11.065 1.00 94.31 105 PRO A CA 1
ATOM 806 C C . PRO A 1 105 ? 17.274 -8.630 11.570 1.00 94.31 105 PRO A C 1
ATOM 808 O O . PRO A 1 105 ? 16.330 -7.871 11.396 1.00 94.31 105 PRO A O 1
ATOM 811 N N . GLU A 1 106 ? 18.400 -8.231 12.162 1.00 95.25 106 GLU A N 1
ATOM 812 C CA . GLU A 1 106 ? 18.517 -6.957 12.892 1.00 95.25 106 GLU A CA 1
ATOM 813 C C . GLU A 1 106 ? 18.081 -5.721 12.088 1.00 95.25 106 GLU A C 1
ATOM 815 O O . GLU A 1 106 ? 17.225 -4.973 12.556 1.00 95.25 106 GLU A O 1
ATOM 820 N N . GLU A 1 107 ? 18.582 -5.548 10.862 1.00 94.56 107 GLU A N 1
ATOM 821 C CA . GLU A 1 107 ? 18.216 -4.412 9.996 1.00 94.56 107 GLU A CA 1
ATOM 822 C C . GLU A 1 107 ? 16.728 -4.427 9.614 1.00 94.56 107 GLU A C 1
ATOM 824 O O . GLU A 1 107 ? 16.065 -3.391 9.594 1.00 94.56 107 GLU A O 1
ATOM 829 N N . ILE A 1 108 ? 16.180 -5.619 9.363 1.00 95.88 108 ILE A N 1
ATOM 830 C CA . ILE A 1 108 ? 14.759 -5.813 9.056 1.00 95.88 108 ILE A CA 1
ATOM 831 C C . ILE A 1 108 ? 13.912 -5.480 10.281 1.00 95.88 108 ILE A C 1
ATOM 833 O O . ILE A 1 108 ? 12.929 -4.758 10.174 1.00 95.88 108 ILE A O 1
ATOM 837 N N . ARG A 1 109 ? 14.301 -5.983 11.454 1.00 96.81 109 ARG A N 1
ATOM 838 C CA . ARG A 1 109 ? 13.611 -5.757 12.723 1.00 96.81 109 ARG A CA 1
ATOM 839 C C . ARG A 1 109 ? 13.582 -4.274 13.070 1.00 96.81 109 ARG A C 1
ATOM 841 O O . ARG A 1 109 ? 12.532 -3.781 13.465 1.00 96.81 109 ARG A O 1
ATOM 848 N N . ALA A 1 110 ? 14.694 -3.565 12.878 1.00 97.81 110 ALA A N 1
ATOM 849 C CA . ALA A 1 110 ? 14.755 -2.119 13.058 1.00 97.81 110 ALA A CA 1
ATOM 850 C C . ALA A 1 110 ? 13.776 -1.392 12.119 1.00 97.81 110 ALA A C 1
ATOM 852 O O . ALA A 1 110 ? 12.984 -0.583 12.591 1.00 97.81 110 ALA A O 1
ATOM 853 N N . ALA A 1 111 ? 13.752 -1.745 10.828 1.00 97.69 111 ALA A N 1
ATOM 854 C CA . ALA A 1 111 ? 12.819 -1.163 9.860 1.00 97.69 111 ALA A CA 1
ATOM 855 C C . ALA A 1 111 ? 11.341 -1.470 10.183 1.00 97.69 111 ALA A C 1
ATOM 857 O O . ALA A 1 111 ? 10.489 -0.595 10.046 1.00 97.69 111 ALA A O 1
ATOM 858 N N . LEU A 1 112 ? 11.028 -2.688 10.643 1.00 98.12 112 LEU A N 1
ATOM 859 C CA . LEU A 1 112 ? 9.678 -3.068 11.075 1.00 98.12 112 LEU A CA 1
ATOM 860 C C . LEU A 1 112 ? 9.217 -2.241 12.281 1.00 98.12 112 LEU A C 1
ATOM 862 O O . LEU A 1 112 ? 8.098 -1.736 12.276 1.00 98.12 112 LEU A O 1
ATOM 866 N N . ILE A 1 113 ? 10.078 -2.098 13.298 1.00 98.69 113 ILE A N 1
ATOM 867 C CA . ILE A 1 113 ? 9.786 -1.286 14.487 1.00 98.69 113 ILE A CA 1
ATOM 868 C C . ILE A 1 113 ? 9.573 0.171 14.085 1.00 98.69 113 ILE A C 1
ATOM 870 O O . ILE A 1 113 ? 8.584 0.770 14.493 1.00 98.69 113 ILE A O 1
ATOM 874 N N . GLU A 1 114 ? 10.479 0.729 13.284 1.00 98.69 114 GLU A N 1
ATOM 875 C CA . GLU A 1 114 ? 10.433 2.127 12.862 1.00 98.69 114 GLU A CA 1
ATOM 876 C C . GLU A 1 114 ? 9.155 2.438 12.077 1.00 98.69 114 GLU A C 1
ATOM 878 O O . GLU A 1 114 ? 8.404 3.325 12.471 1.00 98.69 114 GLU A O 1
ATOM 883 N N . GLY A 1 115 ? 8.866 1.665 11.027 1.00 98.44 115 GLY A N 1
ATOM 884 C CA . GLY A 1 115 ? 7.690 1.881 10.187 1.00 98.44 115 GLY A CA 1
ATOM 885 C C . GLY A 1 115 ? 6.375 1.719 10.942 1.00 98.44 115 GLY A C 1
ATOM 886 O O . GLY A 1 115 ? 5.511 2.587 10.892 1.00 98.44 115 GLY A O 1
ATOM 887 N N . ALA A 1 116 ? 6.236 0.646 11.726 1.00 98.62 116 ALA A N 1
ATOM 888 C CA . ALA A 1 116 ? 5.045 0.462 12.548 1.00 98.62 116 ALA A CA 1
ATOM 889 C C . ALA A 1 116 ? 4.893 1.564 13.614 1.00 98.62 116 ALA A C 1
ATOM 891 O O . ALA A 1 116 ? 3.770 1.846 14.026 1.00 98.62 116 ALA A O 1
ATOM 892 N N . SER A 1 117 ? 5.987 2.193 14.062 1.00 98.81 117 SER A N 1
ATOM 893 C CA . SER A 1 117 ? 5.949 3.273 15.058 1.00 98.81 117 SER A CA 1
ATOM 894 C C . SER A 1 117 ? 5.403 4.592 14.512 1.00 98.81 117 SER A C 1
ATOM 896 O O . SER A 1 117 ? 5.009 5.433 15.316 1.00 98.81 117 SER A O 1
ATOM 898 N N . TRP A 1 118 ? 5.313 4.774 13.189 1.00 98.81 118 TRP A N 1
ATOM 899 C CA . TRP A 1 118 ? 4.757 5.992 12.581 1.00 98.81 118 TRP A CA 1
ATOM 900 C C . TRP A 1 118 ? 3.319 6.284 13.035 1.00 98.81 118 TRP A C 1
ATOM 902 O O . TRP A 1 118 ? 2.952 7.440 13.212 1.00 98.81 118 TRP A O 1
ATOM 912 N N . TRP A 1 119 ? 2.532 5.251 13.351 1.00 98.81 119 TRP A N 1
ATOM 913 C CA . TRP A 1 119 ? 1.176 5.408 13.889 1.00 98.81 119 TRP A CA 1
ATOM 914 C C . TRP A 1 119 ? 1.103 6.157 15.229 1.00 98.81 119 TRP A C 1
ATOM 916 O O . TRP A 1 119 ? 0.033 6.657 15.571 1.00 98.81 119 TRP A O 1
ATOM 926 N N . ALA A 1 120 ? 2.205 6.274 15.982 1.00 98.69 120 ALA A N 1
ATOM 927 C CA . ALA A 1 120 ? 2.229 7.027 17.239 1.00 98.69 120 ALA A CA 1
ATOM 928 C C . ALA A 1 120 ? 1.762 8.481 17.055 1.00 98.69 120 ALA A C 1
ATOM 930 O O . ALA A 1 120 ? 1.005 8.983 17.884 1.00 98.69 120 ALA A O 1
ATOM 931 N N . GLU A 1 121 ? 2.146 9.116 15.945 1.00 98.69 121 GLU A N 1
ATOM 932 C CA . GLU A 1 121 ? 1.750 10.485 15.601 1.00 98.69 121 GLU A CA 1
ATOM 933 C C . GLU A 1 121 ? 0.232 10.605 15.384 1.00 98.69 121 GLU A C 1
ATOM 935 O O . GLU A 1 121 ? -0.417 11.500 15.928 1.00 98.69 121 GLU A O 1
ATOM 940 N N . ALA A 1 122 ? -0.373 9.651 14.672 1.00 98.56 122 ALA A N 1
ATOM 941 C CA . ALA A 1 122 ? -1.818 9.626 14.454 1.00 98.56 122 ALA A CA 1
ATOM 942 C C . ALA A 1 122 ? -2.607 9.400 15.762 1.00 98.56 122 ALA A C 1
ATOM 944 O O . ALA A 1 122 ? -3.662 10.007 15.969 1.00 98.56 122 ALA A O 1
ATOM 945 N N . PHE A 1 123 ? -2.086 8.585 16.688 1.00 98.69 123 PHE A N 1
ATOM 946 C CA . PHE A 1 123 ? -2.681 8.416 18.021 1.00 98.69 123 PHE A CA 1
ATOM 947 C C . PHE A 1 123 ? -2.533 9.662 18.902 1.00 98.69 123 PHE A C 1
ATOM 949 O O . PHE A 1 123 ? -3.467 10.011 19.628 1.00 98.69 123 PHE A O 1
ATOM 956 N N . GLU A 1 124 ? -1.407 10.373 18.817 1.00 98.56 124 GLU A N 1
ATOM 957 C CA . GLU A 1 124 ? -1.233 11.660 19.492 1.00 98.56 124 GLU A CA 1
ATOM 958 C C . GLU A 1 124 ? -2.259 12.689 18.990 1.00 98.56 124 GLU A C 1
ATOM 960 O O . GLU A 1 124 ? -2.950 13.312 19.800 1.00 98.56 124 GLU A O 1
ATOM 965 N N . ALA A 1 125 ? -2.459 12.787 17.671 1.00 98.38 125 ALA A N 1
ATOM 966 C CA . ALA A 1 125 ? -3.466 13.658 17.055 1.00 98.38 125 ALA A CA 1
ATOM 967 C C . ALA A 1 125 ? -4.920 13.279 17.424 1.00 98.38 125 ALA A C 1
ATOM 969 O O . ALA A 1 125 ? -5.804 14.143 17.543 1.00 98.38 125 ALA A O 1
ATOM 970 N N . ALA A 1 126 ? -5.179 11.991 17.669 1.00 98.19 126 ALA A N 1
ATOM 971 C CA . ALA A 1 126 ? -6.446 11.500 18.213 1.00 98.19 126 ALA A CA 1
ATOM 972 C C . ALA A 1 126 ? -6.639 11.822 19.714 1.00 98.19 126 ALA A C 1
ATOM 974 O O . ALA A 1 126 ? -7.729 11.608 20.248 1.00 98.19 126 ALA A O 1
ATOM 975 N N . GLY A 1 127 ? -5.630 12.389 20.389 1.00 98.12 127 GLY A N 1
ATOM 976 C CA . GLY A 1 127 ? -5.676 12.793 21.798 1.00 98.12 127 GLY A CA 1
ATOM 977 C C . GLY A 1 127 ? -5.128 11.750 22.777 1.00 98.12 127 GLY A C 1
ATOM 978 O O . GLY A 1 127 ? -5.444 11.825 23.966 1.00 98.12 127 GLY A O 1
ATOM 979 N N . PHE A 1 128 ? -4.326 10.797 22.289 1.00 98.50 128 PHE A N 1
ATOM 980 C CA . PHE A 1 128 ? -3.732 9.700 23.059 1.00 98.50 128 PHE A CA 1
ATOM 981 C C . PHE A 1 128 ? -2.193 9.690 22.975 1.00 98.50 128 PHE A C 1
ATOM 983 O O . PHE A 1 128 ? -1.603 8.747 22.437 1.00 98.50 128 PHE A O 1
ATOM 990 N N . PRO A 1 129 ? -1.505 10.708 23.526 1.00 98.12 129 PRO A N 1
ATOM 991 C CA . PRO A 1 129 ? -0.045 10.713 23.587 1.00 98.12 129 PRO A CA 1
ATOM 992 C C . PRO A 1 129 ? 0.472 9.488 24.358 1.00 98.12 129 PRO A C 1
ATOM 994 O O . PRO A 1 129 ? -0.201 8.971 25.254 1.00 98.12 129 PRO A O 1
ATOM 997 N N . ASP A 1 130 ? 1.656 8.990 23.996 1.00 96.88 130 ASP A N 1
ATOM 998 C CA . ASP A 1 130 ? 2.346 7.860 24.650 1.00 96.88 130 ASP A CA 1
ATOM 999 C C . ASP A 1 130 ? 1.539 6.546 24.773 1.00 96.88 130 ASP A C 1
ATOM 1001 O O . ASP A 1 130 ? 1.888 5.658 25.570 1.00 96.88 130 ASP A O 1
ATOM 1005 N N . SER A 1 131 ? 0.476 6.401 23.974 1.00 98.19 131 SER A N 1
ATOM 1006 C CA . SER A 1 131 ? -0.516 5.317 24.075 1.00 98.19 131 SER A CA 1
ATOM 1007 C C . SER A 1 131 ? -0.413 4.260 22.979 1.00 98.19 131 SER A C 1
ATOM 1009 O O . SER A 1 131 ? -1.149 3.279 23.008 1.00 98.19 131 SER A O 1
ATOM 1011 N N . TYR A 1 132 ? 0.507 4.437 22.036 1.00 98.69 132 TYR A N 1
ATOM 1012 C CA . TYR A 1 132 ? 0.814 3.473 20.990 1.00 98.69 132 TYR A CA 1
ATOM 1013 C C . TYR A 1 132 ? 2.318 3.204 20.975 1.00 98.69 132 TYR A C 1
ATOM 1015 O O . TYR A 1 132 ? 3.120 4.139 21.019 1.00 98.69 132 TYR A O 1
ATOM 1023 N N . ARG A 1 133 ? 2.720 1.929 20.984 1.00 98.50 133 ARG A N 1
ATOM 1024 C CA . ARG A 1 133 ? 4.132 1.530 21.090 1.00 98.50 133 ARG A CA 1
ATOM 1025 C C . ARG A 1 133 ? 4.429 0.314 20.230 1.00 98.50 133 ARG A C 1
ATOM 1027 O O . ARG A 1 133 ? 3.624 -0.611 20.162 1.00 98.50 133 ARG A O 1
ATOM 1034 N N . VAL A 1 134 ? 5.638 0.267 19.680 1.00 98.69 134 VAL A N 1
ATOM 1035 C CA . VAL A 1 134 ? 6.171 -0.911 18.988 1.00 98.69 134 VAL A CA 1
ATOM 1036 C C . VAL A 1 134 ? 7.470 -1.340 19.654 1.00 98.69 134 VAL A C 1
ATOM 1038 O O . VAL A 1 134 ? 8.348 -0.519 19.912 1.00 98.69 134 VAL A O 1
ATOM 1041 N N . GLN A 1 135 ? 7.580 -2.620 19.995 1.00 97.94 135 GLN A N 1
ATOM 1042 C CA . GLN A 1 135 ? 8.709 -3.174 20.745 1.00 97.94 135 GLN A CA 1
ATOM 1043 C C . GLN A 1 135 ? 9.103 -4.543 20.192 1.00 97.94 135 GLN A C 1
ATOM 1045 O O . GLN A 1 135 ? 8.390 -5.119 19.380 1.00 97.94 135 GLN A O 1
ATOM 1050 N N . VAL A 1 136 ? 10.235 -5.092 20.627 1.00 97.81 136 VAL A N 1
ATOM 1051 C CA . VAL A 1 136 ? 10.583 -6.490 20.323 1.00 97.81 136 VAL A CA 1
ATOM 1052 C C . VAL A 1 136 ? 9.736 -7.416 21.197 1.00 97.81 136 VAL A C 1
ATOM 1054 O O . VAL A 1 136 ? 9.508 -7.120 22.371 1.00 97.81 136 VAL A O 1
ATOM 1057 N N . LEU A 1 137 ? 9.276 -8.535 20.633 1.00 96.75 137 LEU A N 1
ATOM 1058 C CA . LEU A 1 137 ? 8.561 -9.570 21.375 1.00 96.75 137 LEU A CA 1
ATOM 1059 C C . LEU A 1 137 ? 9.405 -10.043 22.579 1.00 96.75 137 LEU A C 1
ATOM 1061 O O . LEU A 1 137 ? 10.569 -10.408 22.383 1.00 96.75 137 LEU A O 1
ATOM 1065 N N . PRO A 1 138 ? 8.859 -10.038 23.814 1.00 95.62 138 PRO A N 1
ATOM 1066 C CA . PRO A 1 138 ? 9.609 -10.436 25.000 1.00 95.62 138 PRO A CA 1
ATOM 1067 C C . PRO A 1 138 ? 10.116 -11.875 24.917 1.00 95.62 138 PRO A C 1
ATOM 1069 O O . PRO A 1 138 ? 9.455 -12.756 24.365 1.00 95.62 138 PRO A O 1
ATOM 1072 N N . GLU A 1 139 ? 11.272 -12.130 25.527 1.00 93.81 139 GLU A N 1
ATOM 1073 C CA . GLU A 1 139 ? 11.811 -13.484 25.631 1.00 93.81 139 GLU A CA 1
ATOM 1074 C C . GLU A 1 139 ? 10.808 -14.417 26.332 1.00 93.81 139 GLU A C 1
ATOM 1076 O O . GLU A 1 139 ? 10.222 -14.075 27.360 1.00 93.81 139 GLU A O 1
ATOM 1081 N N . GLY A 1 140 ? 10.586 -15.598 25.752 1.00 89.81 140 GLY A N 1
ATOM 1082 C CA . GLY A 1 140 ? 9.647 -16.596 26.268 1.00 89.81 140 GLY A CA 1
ATOM 1083 C C . GLY A 1 140 ? 8.173 -16.369 25.908 1.00 89.81 140 GLY A C 1
ATOM 1084 O O . GLY A 1 140 ? 7.365 -17.260 26.168 1.00 89.81 140 GLY A O 1
ATOM 1085 N N . ALA A 1 141 ? 7.804 -15.241 25.288 1.00 92.25 141 ALA A N 1
ATOM 1086 C CA . ALA A 1 141 ? 6.459 -15.057 24.742 1.00 92.25 141 ALA A CA 1
ATOM 1087 C C . ALA A 1 141 ? 6.288 -15.859 23.441 1.00 92.25 141 ALA A C 1
ATOM 1089 O O . ALA A 1 141 ? 7.160 -15.856 22.571 1.00 92.25 141 ALA A O 1
ATOM 1090 N N . HIS A 1 142 ? 5.152 -16.543 23.292 1.00 89.00 142 HIS A N 1
ATOM 1091 C CA . HIS A 1 142 ? 4.845 -17.272 22.064 1.00 89.00 142 HIS A CA 1
ATOM 1092 C C . HIS A 1 142 ? 4.299 -16.297 20.997 1.00 89.00 142 HIS A C 1
ATOM 1094 O O . HIS A 1 142 ? 3.373 -15.547 21.305 1.00 89.00 142 HIS A O 1
ATOM 1100 N N . PRO A 1 143 ? 4.783 -16.302 19.737 1.00 88.00 143 PRO A N 1
ATOM 1101 C CA . PRO A 1 143 ? 4.331 -15.357 18.701 1.00 88.00 143 PRO A CA 1
ATOM 1102 C C . PRO A 1 143 ? 2.832 -15.421 18.356 1.00 88.00 143 PRO A C 1
ATOM 1104 O O . PRO A 1 143 ? 2.294 -14.497 17.746 1.00 88.00 143 PRO A O 1
ATOM 1107 N N . LEU A 1 144 ? 2.154 -16.516 18.721 1.00 88.94 144 LEU A N 1
ATOM 1108 C CA . LEU A 1 144 ? 0.707 -16.694 18.535 1.00 88.94 144 LEU A CA 1
ATOM 1109 C C . LEU A 1 144 ? -0.119 -16.485 19.816 1.00 88.94 144 LEU A C 1
ATOM 1111 O O . LEU A 1 144 ? -1.343 -16.553 19.735 1.00 88.94 144 LEU A O 1
ATOM 1115 N N . ASP A 1 145 ? 0.516 -16.196 20.957 1.00 91.19 145 ASP A N 1
ATOM 1116 C CA . ASP A 1 145 ? -0.163 -15.960 22.241 1.00 91.19 145 ASP A CA 1
ATOM 1117 C C . ASP A 1 145 ? -1.148 -14.797 22.123 1.00 91.19 145 ASP A C 1
ATOM 1119 O O . ASP A 1 145 ? -0.816 -13.726 21.600 1.00 91.19 145 ASP A O 1
ATOM 1123 N N . VAL A 1 146 ? -2.380 -15.000 22.592 1.00 91.94 146 VAL A N 1
ATOM 1124 C CA . VAL A 1 146 ? -3.468 -14.042 22.397 1.00 91.94 146 VAL A CA 1
ATOM 1125 C C . VAL A 1 146 ? -3.183 -12.668 23.009 1.00 91.94 146 VAL A C 1
ATOM 1127 O O . VAL A 1 146 ? -3.663 -11.662 22.498 1.00 91.94 146 VAL A O 1
ATOM 1130 N N . ARG A 1 147 ? -2.362 -12.612 24.061 1.00 92.25 147 ARG A N 1
ATOM 1131 C CA . ARG A 1 147 ? -2.093 -11.395 24.841 1.00 92.25 147 ARG A CA 1
ATOM 1132 C C . ARG A 1 147 ? -1.194 -10.389 24.125 1.00 92.25 147 ARG A C 1
ATOM 1134 O O . ARG A 1 147 ? -1.079 -9.258 24.584 1.00 92.25 147 ARG A O 1
ATOM 1141 N N . TYR A 1 148 ? -0.537 -10.795 23.041 1.00 95.38 148 TYR A N 1
ATOM 1142 C CA . TYR A 1 148 ? 0.407 -9.961 22.305 1.00 95.38 148 TYR A CA 1
ATOM 1143 C C . TYR A 1 148 ? -0.132 -9.657 20.904 1.00 95.38 148 TYR A C 1
ATOM 1145 O O . TYR A 1 148 ? -0.518 -10.564 20.160 1.00 95.38 148 TYR A O 1
ATOM 1153 N N . ASN A 1 149 ? -0.115 -8.381 20.518 1.00 97.62 149 ASN A N 1
ATOM 1154 C CA . ASN A 1 149 ? -0.301 -7.968 19.129 1.00 97.62 149 ASN A CA 1
ATOM 1155 C C . ASN A 1 149 ? 1.027 -8.171 18.401 1.00 97.62 149 ASN A C 1
ATOM 1157 O O . ASN A 1 149 ? 1.991 -7.473 18.711 1.00 97.62 149 ASN A O 1
ATOM 1161 N N . VAL A 1 150 ? 1.124 -9.138 17.489 1.00 97.06 150 VAL A N 1
ATOM 1162 C CA . VAL A 1 150 ? 2.431 -9.556 16.949 1.00 97.06 150 VAL A CA 1
ATOM 1163 C C . VAL A 1 150 ? 2.577 -9.195 15.475 1.00 97.06 150 VAL A C 1
ATOM 1165 O O . VAL A 1 150 ? 1.701 -9.488 14.663 1.00 97.06 150 VAL A O 1
ATOM 1168 N N . ILE A 1 151 ? 3.725 -8.604 15.142 1.00 97.50 151 ILE A N 1
ATOM 1169 C CA . ILE A 1 151 ? 4.247 -8.406 13.791 1.00 97.50 151 ILE A CA 1
ATOM 1170 C C . ILE A 1 151 ? 5.240 -9.537 13.515 1.00 97.50 151 ILE A C 1
ATOM 1172 O O . ILE A 1 151 ? 6.391 -9.502 13.955 1.00 97.50 151 ILE A O 1
ATOM 1176 N N . GLN A 1 152 ? 4.771 -10.570 12.819 1.00 94.12 152 GLN A N 1
ATOM 1177 C CA . GLN A 1 152 ? 5.513 -11.799 12.558 1.00 94.12 152 GLN A CA 1
ATOM 1178 C C . GLN A 1 152 ? 6.341 -11.700 11.283 1.00 94.12 152 GLN A C 1
ATOM 1180 O O . GLN A 1 152 ? 5.860 -11.262 10.230 1.00 94.12 152 GLN A O 1
ATOM 1185 N N . TRP A 1 153 ? 7.575 -12.191 11.365 1.00 92.38 153 TRP A N 1
ATOM 1186 C CA . TRP A 1 153 ? 8.475 -12.282 10.227 1.00 92.38 153 TRP A CA 1
ATOM 1187 C C . TRP A 1 153 ? 8.517 -13.715 9.705 1.00 92.38 153 TRP A C 1
ATOM 1189 O O . TRP A 1 153 ? 9.075 -14.606 10.341 1.00 92.38 153 TRP A O 1
ATOM 1199 N N . VAL A 1 154 ? 7.937 -13.952 8.526 1.00 89.31 154 VAL A N 1
ATOM 1200 C CA . VAL A 1 154 ? 7.822 -15.305 7.966 1.00 89.31 154 VAL A CA 1
ATOM 1201 C C . VAL A 1 154 ? 8.718 -15.505 6.753 1.00 89.31 154 VAL A C 1
ATOM 1203 O O . VAL A 1 154 ? 8.758 -14.701 5.816 1.00 89.31 154 VAL A O 1
ATOM 1206 N N . HIS A 1 155 ? 9.415 -16.638 6.725 1.00 84.88 155 HIS A N 1
ATOM 1207 C CA . HIS A 1 155 ? 10.199 -17.043 5.567 1.00 84.88 155 HIS A CA 1
ATOM 1208 C C . HIS A 1 155 ? 9.320 -17.716 4.515 1.00 84.88 155 HIS A C 1
ATOM 1210 O O . HIS A 1 155 ? 8.535 -18.611 4.819 1.00 84.88 155 HIS A O 1
ATOM 1216 N N . ARG A 1 156 ? 9.463 -17.291 3.257 1.00 77.38 156 ARG A N 1
ATOM 1217 C CA . ARG A 1 156 ? 8.756 -17.885 2.115 1.00 77.38 156 ARG A CA 1
ATOM 1218 C C . ARG A 1 156 ? 9.729 -18.232 1.002 1.00 77.38 156 ARG A C 1
ATOM 1220 O O . ARG A 1 156 ? 10.685 -17.497 0.761 1.00 77.38 156 ARG A O 1
ATOM 1227 N N . GLN A 1 157 ? 9.455 -19.342 0.323 1.00 70.62 157 GLN A N 1
ATOM 1228 C CA . GLN A 1 157 ? 10.206 -19.762 -0.860 1.00 70.62 157 GLN A CA 1
ATOM 1229 C C . GLN A 1 157 ? 9.737 -19.033 -2.124 1.00 70.62 157 GLN A C 1
ATOM 1231 O O . GLN A 1 157 ? 10.554 -18.672 -2.966 1.00 70.62 157 GLN A O 1
ATOM 1236 N N . THR A 1 158 ? 8.433 -18.768 -2.234 1.00 67.88 158 THR A N 1
ATOM 1237 C CA . THR A 1 158 ? 7.808 -18.066 -3.363 1.00 67.88 158 THR A CA 1
ATOM 1238 C C . THR A 1 158 ? 7.185 -16.743 -2.925 1.00 67.88 158 THR A C 1
ATOM 1240 O O . THR A 1 158 ? 7.111 -16.431 -1.731 1.00 67.88 158 THR A O 1
ATOM 1243 N N . ARG A 1 159 ? 6.694 -15.966 -3.901 1.00 66.88 159 ARG A N 1
ATOM 1244 C CA . ARG A 1 159 ? 5.882 -14.774 -3.638 1.00 66.88 159 ARG A CA 1
ATOM 1245 C C . ARG A 1 159 ? 4.680 -15.130 -2.763 1.00 66.88 159 ARG A C 1
ATOM 1247 O O . ARG A 1 159 ? 4.053 -16.174 -2.935 1.00 66.88 159 ARG A O 1
ATOM 1254 N N . GLY A 1 160 ? 4.352 -14.233 -1.846 1.00 68.25 160 GLY A N 1
ATOM 1255 C CA . GLY A 1 160 ? 3.181 -14.345 -0.998 1.00 68.25 160 GLY A CA 1
ATOM 1256 C C . GLY A 1 160 ? 2.783 -12.985 -0.449 1.00 68.25 160 GLY A C 1
ATOM 1257 O O . GLY A 1 160 ? 3.612 -12.079 -0.384 1.00 68.25 160 GLY A O 1
ATOM 1258 N N . TRP A 1 161 ? 1.515 -12.861 -0.082 1.00 75.75 161 TRP A N 1
ATOM 1259 C CA . TRP A 1 161 ? 0.957 -11.633 0.469 1.00 75.75 161 TRP A CA 1
ATOM 1260 C C . TRP A 1 161 ? 1.357 -11.463 1.933 1.00 75.75 161 TRP A C 1
ATOM 1262 O O . TRP A 1 161 ? 1.346 -12.442 2.694 1.00 75.75 161 TRP A O 1
ATOM 1272 N N . SER A 1 162 ? 1.718 -10.234 2.292 1.00 80.94 162 SER A N 1
ATOM 1273 C CA . SER A 1 162 ? 1.648 -9.774 3.676 1.00 80.94 162 SER A CA 1
ATOM 1274 C C . SER A 1 162 ? 0.183 -9.519 4.033 1.00 80.94 162 SER A C 1
ATOM 1276 O O . SER A 1 162 ? -0.652 -9.387 3.135 1.00 80.94 162 SER A O 1
ATOM 1278 N N . TYR A 1 163 ? -0.141 -9.587 5.319 1.00 86.12 163 TYR A N 1
ATOM 1279 C CA . TYR A 1 163 ? -1.498 -9.330 5.787 1.00 86.12 163 TYR A CA 1
ATOM 1280 C C . TYR A 1 163 ? -1.515 -8.857 7.236 1.00 86.12 163 TYR A C 1
ATOM 1282 O O . TYR A 1 163 ? -0.882 -9.461 8.107 1.00 86.12 163 TYR A O 1
ATOM 1290 N N . GLY A 1 164 ? -2.299 -7.816 7.487 1.00 86.56 164 GLY A N 1
ATOM 1291 C CA . GLY A 1 164 ? -2.777 -7.399 8.793 1.00 86.56 164 GLY A CA 1
ATOM 1292 C C . GLY A 1 164 ? -4.191 -7.909 9.051 1.00 86.56 164 GLY A C 1
ATOM 1293 O O . GLY A 1 164 ? -5.114 -7.668 8.277 1.00 86.56 164 GLY A O 1
ATOM 1294 N N . GLY A 1 165 ? -4.380 -8.613 10.162 1.00 89.12 165 GLY A N 1
ATOM 1295 C CA . GLY A 1 165 ? -5.693 -9.039 10.630 1.00 89.12 165 GLY A CA 1
ATOM 1296 C C . GLY A 1 165 ? -5.713 -9.230 12.138 1.00 89.12 165 GLY A C 1
ATOM 1297 O O . GLY A 1 165 ? -4.956 -8.599 12.877 1.00 89.12 165 GLY A O 1
ATOM 1298 N N . GLY A 1 166 ? -6.579 -10.122 12.611 1.00 91.75 166 GLY A N 1
ATOM 1299 C CA . GLY A 1 166 ? -6.657 -10.422 14.030 1.00 91.75 166 GLY A CA 1
ATOM 1300 C C . GLY A 1 166 ? -8.000 -10.972 14.476 1.00 91.75 166 GLY A C 1
ATOM 1301 O O . GLY A 1 166 ? -8.762 -11.506 13.672 1.00 91.75 166 GLY A O 1
ATOM 1302 N N . LEU A 1 167 ? -8.257 -10.858 15.775 1.00 94.12 167 LEU A N 1
ATOM 1303 C CA . LEU A 1 167 ? -9.500 -11.266 16.413 1.00 94.12 167 LEU A CA 1
ATOM 1304 C C . LEU A 1 167 ? -10.310 -10.024 16.779 1.00 94.12 167 LEU A C 1
ATOM 1306 O O . LEU A 1 167 ? -9.817 -9.146 17.484 1.00 94.12 167 LEU A O 1
ATOM 1310 N N . THR A 1 168 ? -11.561 -9.991 16.343 1.00 94.38 168 THR A N 1
ATOM 1311 C CA . THR A 1 168 ? -12.515 -8.915 16.626 1.00 94.38 168 THR A CA 1
ATOM 1312 C C . THR A 1 168 ? -13.748 -9.517 17.283 1.00 94.38 168 THR A C 1
ATOM 1314 O O . THR A 1 168 ? -14.178 -10.600 16.883 1.00 94.38 168 THR A O 1
ATOM 1317 N N . ASP A 1 169 ? -14.318 -8.841 18.279 1.00 95.25 169 ASP A N 1
ATOM 1318 C CA . ASP A 1 169 ? -15.628 -9.210 18.810 1.00 95.25 169 ASP A CA 1
ATOM 1319 C C . ASP A 1 169 ? -16.704 -8.894 17.752 1.00 95.25 169 ASP A C 1
ATOM 1321 O O . ASP A 1 169 ? -16.935 -7.720 17.444 1.00 95.25 169 ASP A O 1
ATOM 1325 N N . PRO A 1 170 ? -17.385 -9.907 17.183 1.00 91.56 170 PRO A N 1
ATOM 1326 C CA . PRO A 1 170 ? -18.356 -9.690 16.114 1.00 91.56 170 PRO A CA 1
ATOM 1327 C C . PRO A 1 170 ? -19.624 -8.962 16.583 1.00 91.56 170 PRO A C 1
ATOM 1329 O O . PRO A 1 170 ? -20.437 -8.572 15.753 1.00 91.56 170 PRO A O 1
ATOM 1332 N N . ARG A 1 171 ? -19.826 -8.805 17.898 1.00 92.62 171 ARG A N 1
ATOM 1333 C CA . ARG A 1 171 ? -20.999 -8.132 18.476 1.00 92.62 171 ARG A CA 1
ATOM 1334 C C . ARG A 1 171 ? -20.825 -6.618 18.553 1.00 92.62 171 ARG A C 1
ATOM 1336 O O . ARG A 1 171 ? -21.822 -5.908 18.602 1.00 92.62 171 ARG A O 1
ATOM 1343 N N . THR A 1 172 ? -19.581 -6.144 18.626 1.00 95.06 172 THR A N 1
ATOM 1344 C CA . THR A 1 172 ? -19.266 -4.746 18.958 1.00 95.06 172 THR A CA 1
ATOM 1345 C C . THR A 1 172 ? -18.246 -4.096 18.025 1.00 95.06 172 THR A C 1
ATOM 1347 O O . THR A 1 172 ? -18.140 -2.873 18.014 1.00 95.06 172 THR A O 1
ATOM 1350 N N . GLY A 1 173 ? -17.473 -4.879 17.264 1.00 95.38 173 GLY A N 1
ATOM 1351 C CA . GLY A 1 173 ? -16.340 -4.370 16.487 1.00 95.38 173 GLY A CA 1
ATOM 1352 C C . GLY A 1 173 ? -15.074 -4.119 17.320 1.00 95.38 173 GLY A C 1
ATOM 1353 O O . GLY A 1 173 ? -14.093 -3.596 16.794 1.00 95.38 173 GLY A O 1
ATOM 1354 N N . GLU A 1 174 ? -15.053 -4.490 18.605 1.00 97.38 174 GLU A N 1
ATOM 1355 C CA . GLU A 1 174 ? -13.862 -4.340 19.449 1.00 97.38 174 GLU A CA 1
ATOM 1356 C C . GLU A 1 174 ? -12.724 -5.251 18.966 1.00 97.38 174 GLU A C 1
ATOM 1358 O O . GLU A 1 174 ? -12.873 -6.471 18.861 1.00 97.38 174 GLU A O 1
ATOM 1363 N N . MET A 1 175 ? -11.566 -4.661 18.679 1.00 96.62 175 MET A N 1
ATOM 1364 C CA . MET A 1 175 ? -10.357 -5.391 18.315 1.00 96.62 175 MET A CA 1
ATOM 1365 C C . MET A 1 175 ? -9.699 -5.979 19.568 1.00 96.62 175 MET A C 1
ATOM 1367 O O . MET A 1 175 ? -9.313 -5.247 20.475 1.00 96.62 175 MET A O 1
ATOM 1371 N N . LEU A 1 176 ? -9.560 -7.308 19.608 1.00 95.38 176 LEU A N 1
ATOM 1372 C CA . LEU A 1 176 ? -9.062 -8.056 20.771 1.00 95.38 176 LEU A CA 1
ATOM 1373 C C . LEU A 1 176 ? -7.587 -8.444 20.640 1.00 95.38 176 LEU A C 1
ATOM 1375 O O . LEU A 1 176 ? -6.884 -8.581 21.636 1.00 95.38 176 LEU A O 1
ATOM 1379 N N . LYS A 1 177 ? -7.133 -8.680 19.408 1.00 95.00 177 LYS A N 1
ATOM 1380 C CA . LYS A 1 177 ? -5.758 -9.080 19.094 1.00 95.00 177 LYS A CA 1
ATOM 1381 C C . LYS A 1 177 ? -5.448 -8.738 17.655 1.00 95.00 177 LYS A C 1
ATOM 1383 O O . LYS A 1 177 ? -6.197 -9.157 16.780 1.00 95.00 177 LYS A O 1
ATOM 1388 N N . ALA A 1 178 ? -4.306 -8.117 17.402 1.00 96.50 178 ALA A N 1
ATOM 1389 C CA . ALA A 1 178 ? -3.731 -7.984 16.072 1.00 96.50 178 ALA A CA 1
ATOM 1390 C C . ALA A 1 178 ? -2.722 -9.094 15.760 1.00 96.50 178 ALA A C 1
ATOM 1392 O O . ALA A 1 178 ? -1.913 -9.488 16.602 1.00 96.50 178 ALA A O 1
ATOM 1393 N N . ASN A 1 179 ? -2.752 -9.554 14.513 1.00 94.31 179 ASN A N 1
ATOM 1394 C CA . ASN A 1 179 ? -1.750 -10.430 13.924 1.00 94.31 179 ASN A CA 1
ATOM 1395 C C . ASN A 1 179 ? -1.362 -9.872 12.560 1.00 94.31 179 ASN A C 1
ATOM 1397 O O . ASN A 1 179 ? -2.193 -9.798 11.654 1.00 94.31 179 ASN A O 1
ATOM 1401 N N . VAL A 1 180 ? -0.093 -9.517 12.424 1.00 96.12 180 VAL A N 1
ATOM 1402 C CA . VAL A 1 180 ? 0.498 -9.035 11.182 1.00 96.12 180 VAL A CA 1
ATOM 1403 C C . VAL A 1 180 ? 1.531 -10.048 10.708 1.00 96.12 180 VAL A C 1
ATOM 1405 O O . VAL A 1 180 ? 2.318 -10.550 11.509 1.00 96.12 180 VAL A O 1
ATOM 1408 N N . ILE A 1 181 ? 1.548 -10.352 9.412 1.00 92.44 181 ILE A N 1
ATOM 1409 C CA . ILE A 1 181 ? 2.501 -11.289 8.809 1.00 92.44 181 ILE A CA 1
ATOM 1410 C C . ILE A 1 181 ? 3.212 -10.618 7.637 1.00 92.44 181 ILE A C 1
ATOM 1412 O O . ILE A 1 181 ? 2.573 -10.263 6.650 1.00 92.44 181 ILE A O 1
ATOM 1416 N N . LEU A 1 182 ? 4.544 -10.507 7.718 1.00 91.06 182 LEU A N 1
ATOM 1417 C CA . LEU A 1 182 ? 5.399 -9.976 6.651 1.00 91.06 182 LEU A CA 1
ATOM 1418 C C . LEU A 1 182 ? 6.375 -11.032 6.124 1.00 91.06 182 LEU A C 1
ATOM 1420 O O . LEU A 1 182 ? 7.039 -11.733 6.887 1.00 91.06 182 LEU A O 1
ATOM 1424 N N . GLY A 1 183 ? 6.461 -11.148 4.796 1.00 85.94 183 GLY A N 1
ATOM 1425 C CA . GLY A 1 183 ? 7.253 -12.177 4.119 1.00 85.94 183 GLY A CA 1
ATOM 1426 C C . GLY A 1 183 ? 8.684 -11.761 3.757 1.00 85.94 183 GLY A C 1
ATOM 1427 O O . GLY A 1 183 ? 8.900 -10.751 3.089 1.00 85.94 183 GLY A O 1
ATOM 1428 N N . SER A 1 184 ? 9.666 -12.616 4.055 1.00 82.00 184 SER A N 1
ATOM 1429 C CA . SER A 1 184 ? 11.090 -12.322 3.822 1.00 82.00 184 SER A CA 1
ATOM 1430 C C . SER A 1 184 ? 11.539 -12.287 2.358 1.00 82.00 184 SER A C 1
ATOM 1432 O O . SER A 1 184 ? 12.617 -11.780 2.048 1.00 82.00 184 SER A O 1
ATOM 1434 N N . GLN A 1 185 ? 10.766 -12.882 1.448 1.00 80.94 185 GLN A N 1
ATOM 1435 C CA . GLN A 1 185 ? 11.139 -12.993 0.032 1.00 80.94 185 GLN A CA 1
ATOM 1436 C C . GLN A 1 185 ? 11.009 -11.649 -0.699 1.00 80.94 185 GLN A C 1
ATOM 1438 O O . GLN A 1 185 ? 11.801 -11.361 -1.598 1.00 80.94 185 GLN A O 1
ATOM 1443 N N . ARG A 1 186 ? 10.078 -10.792 -0.256 1.00 80.25 186 ARG A N 1
ATOM 1444 C CA . ARG A 1 186 ? 9.757 -9.520 -0.913 1.00 80.25 186 ARG A CA 1
ATOM 1445 C C . ARG A 1 186 ? 10.952 -8.569 -0.965 1.00 80.25 186 ARG A C 1
ATOM 1447 O O . ARG A 1 186 ? 11.272 -8.059 -2.030 1.00 80.25 186 ARG A O 1
ATOM 1454 N N . VAL A 1 187 ? 11.687 -8.458 0.138 1.00 85.19 187 VAL A N 1
ATOM 1455 C CA . VAL A 1 187 ? 12.878 -7.599 0.268 1.00 85.19 187 VAL A CA 1
ATOM 1456 C C . VAL A 1 187 ? 13.958 -7.959 -0.753 1.00 85.19 187 VAL A C 1
ATOM 1458 O O . VAL A 1 187 ? 14.601 -7.087 -1.333 1.00 85.19 187 VAL A O 1
ATOM 1461 N N . ARG A 1 188 ? 14.146 -9.258 -1.024 1.00 86.75 188 ARG A N 1
ATOM 1462 C CA . ARG A 1 188 ? 15.131 -9.727 -2.010 1.00 86.75 188 ARG A CA 1
ATOM 1463 C C . ARG A 1 188 ? 14.715 -9.379 -3.437 1.00 86.75 188 ARG A C 1
ATOM 1465 O O . ARG A 1 188 ? 15.584 -9.068 -4.250 1.00 86.75 188 ARG A O 1
ATOM 1472 N N . GLN A 1 189 ? 13.415 -9.426 -3.722 1.00 87.50 189 GLN A N 1
ATOM 1473 C CA . GLN A 1 189 ? 12.863 -9.002 -5.005 1.00 87.50 189 GLN A CA 1
ATOM 1474 C C . GLN A 1 189 ? 13.014 -7.494 -5.194 1.00 87.50 189 GLN A C 1
ATOM 1476 O O . GLN A 1 189 ? 13.449 -7.064 -6.255 1.00 87.50 189 GLN A O 1
ATOM 1481 N N . ASP A 1 190 ? 12.692 -6.705 -4.170 1.00 90.56 190 ASP A N 1
ATOM 1482 C CA . ASP A 1 190 ? 12.794 -5.248 -4.227 1.00 90.56 190 ASP A CA 1
ATOM 1483 C C . ASP A 1 190 ? 14.239 -4.822 -4.473 1.00 90.56 190 ASP A C 1
ATOM 1485 O O . ASP A 1 190 ? 14.501 -4.095 -5.429 1.00 90.56 190 ASP A O 1
ATOM 1489 N N . ARG A 1 191 ? 15.193 -5.393 -3.722 1.00 93.38 191 ARG A N 1
ATOM 1490 C CA . ARG A 1 191 ? 16.626 -5.204 -3.981 1.00 93.38 191 ARG A CA 1
ATOM 1491 C C . ARG A 1 191 ? 16.975 -5.514 -5.437 1.00 93.38 191 ARG A C 1
ATOM 1493 O O . ARG A 1 191 ? 17.612 -4.698 -6.081 1.00 93.38 191 ARG A O 1
ATOM 1500 N N . MET A 1 192 ? 16.538 -6.654 -5.976 1.00 93.44 192 MET A N 1
ATOM 1501 C CA . MET A 1 192 ? 16.824 -7.028 -7.368 1.00 93.44 192 MET A CA 1
ATOM 1502 C C . MET A 1 192 ? 16.224 -6.049 -8.389 1.00 93.44 192 MET A C 1
ATOM 1504 O O . MET A 1 192 ? 16.858 -5.776 -9.405 1.00 93.44 192 MET A O 1
ATOM 1508 N N . ILE A 1 193 ? 15.022 -5.519 -8.144 1.00 94.50 193 ILE A N 1
ATOM 1509 C CA . ILE A 1 193 ? 14.420 -4.494 -9.008 1.00 94.50 193 ILE A CA 1
ATOM 1510 C C . ILE A 1 193 ? 15.305 -3.244 -9.006 1.00 94.50 193 ILE A C 1
ATOM 1512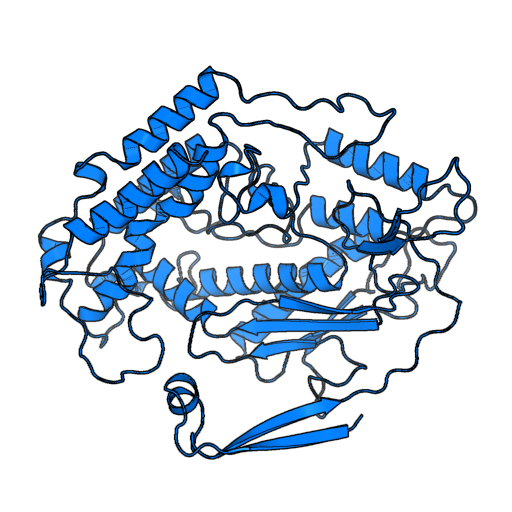 O O . ILE A 1 193 ? 15.651 -2.749 -10.075 1.00 94.50 193 ILE A O 1
ATOM 1516 N N . PHE A 1 194 ? 15.732 -2.777 -7.830 1.00 95.88 194 PHE A N 1
ATOM 1517 C CA . PHE A 1 194 ? 16.602 -1.606 -7.721 1.00 95.88 194 PHE A CA 1
ATOM 1518 C C . PHE A 1 194 ? 18.018 -1.859 -8.250 1.00 95.88 194 PHE A C 1
ATOM 1520 O O . PHE A 1 194 ? 18.583 -0.966 -8.865 1.00 95.88 194 PHE A O 1
ATOM 1527 N N . GLU A 1 195 ? 18.569 -3.071 -8.138 1.00 95.94 195 GLU A N 1
ATOM 1528 C CA . GLU A 1 195 ? 19.812 -3.456 -8.829 1.00 95.94 195 GLU A CA 1
ATOM 1529 C C . GLU A 1 195 ? 19.657 -3.372 -10.356 1.00 95.94 195 GLU A C 1
ATOM 1531 O O . GLU A 1 195 ? 20.581 -2.944 -11.044 1.00 95.94 195 GLU A O 1
ATOM 1536 N N . GLY A 1 196 ? 18.487 -3.736 -10.890 1.00 95.81 196 GLY A N 1
ATOM 1537 C CA . GLY A 1 196 ? 18.168 -3.602 -12.313 1.00 95.81 196 GLY A CA 1
ATOM 1538 C C . GLY A 1 196 ? 18.002 -2.154 -12.790 1.00 95.81 196 GLY A C 1
ATOM 1539 O O . GLY A 1 196 ? 18.224 -1.887 -13.969 1.00 95.81 196 GLY A O 1
ATOM 1540 N N . LEU A 1 197 ? 17.636 -1.229 -11.895 1.00 96.12 197 LEU A N 1
ATOM 1541 C CA . LEU A 1 197 ? 17.474 0.200 -12.198 1.00 96.12 197 LEU A CA 1
ATOM 1542 C C . LEU A 1 197 ? 18.767 1.003 -11.962 1.00 96.12 197 LEU A C 1
ATOM 1544 O O . LEU A 1 197 ? 19.184 1.768 -12.828 1.00 96.12 197 LEU A O 1
ATOM 1548 N N . ALA A 1 198 ? 19.394 0.839 -10.796 1.00 92.88 198 ALA A N 1
ATOM 1549 C CA . ALA A 1 198 ? 20.539 1.623 -10.321 1.00 92.88 198 ALA A CA 1
ATOM 1550 C C . ALA A 1 198 ? 21.902 0.955 -10.580 1.00 92.88 198 ALA A C 1
ATOM 1552 O O . ALA A 1 198 ? 22.926 1.636 -10.652 1.00 92.88 198 ALA A O 1
ATOM 1553 N N . GLY A 1 199 ? 21.926 -0.372 -10.729 1.00 94.81 199 GLY A N 1
ATOM 1554 C CA . GLY A 1 199 ? 23.143 -1.180 -10.792 1.00 94.81 199 GLY A CA 1
ATOM 1555 C C . GLY A 1 199 ? 23.516 -1.819 -9.449 1.00 94.81 199 GLY A C 1
ATOM 1556 O O . GLY A 1 199 ? 23.369 -1.243 -8.373 1.00 94.81 199 GLY A O 1
ATOM 1557 N N . ALA A 1 200 ? 24.059 -3.031 -9.513 1.00 95.81 200 ALA A N 1
ATOM 1558 C CA . ALA A 1 200 ? 24.436 -3.849 -8.366 1.00 95.81 200 ALA A CA 1
ATOM 1559 C C . ALA A 1 200 ? 25.582 -3.253 -7.532 1.00 95.81 200 ALA A C 1
ATOM 1561 O O . ALA A 1 200 ? 25.624 -3.470 -6.321 1.00 95.81 200 ALA A O 1
ATOM 1562 N N . SER A 1 201 ? 26.460 -2.442 -8.133 1.00 95.25 201 SER A N 1
ATOM 1563 C CA . SER A 1 201 ? 27.572 -1.780 -7.429 1.00 95.25 201 SER A CA 1
ATOM 1564 C C . SER A 1 201 ? 27.129 -0.793 -6.343 1.00 95.25 201 SER A C 1
ATOM 1566 O O . SER A 1 201 ? 27.941 -0.423 -5.499 1.00 95.25 201 SER A O 1
ATOM 1568 N N . LYS A 1 202 ? 25.857 -0.376 -6.350 1.00 95.06 202 LYS A N 1
ATOM 1569 C CA . LYS A 1 202 ? 25.253 0.493 -5.330 1.00 95.06 202 LYS A CA 1
ATOM 1570 C C . LYS A 1 202 ? 24.793 -0.258 -4.078 1.00 95.06 202 LYS A C 1
ATOM 1572 O O . LYS A 1 202 ? 24.557 0.366 -3.048 1.00 95.06 202 LYS A O 1
ATOM 1577 N N . THR A 1 203 ? 24.692 -1.583 -4.153 1.00 95.50 203 THR A N 1
ATOM 1578 C CA . THR A 1 203 ? 24.161 -2.431 -3.076 1.00 95.50 203 THR A CA 1
ATOM 1579 C C . THR A 1 203 ? 25.087 -2.434 -1.868 1.00 95.50 203 THR A C 1
ATOM 1581 O O . THR A 1 203 ? 26.258 -2.790 -1.984 1.00 95.50 203 THR A O 1
ATOM 1584 N N . GLY A 1 204 ? 24.549 -2.088 -0.702 1.00 93.25 204 GLY A N 1
ATOM 1585 C CA . GLY A 1 204 ? 25.286 -2.059 0.560 1.00 93.25 204 GLY A CA 1
ATOM 1586 C C . GLY A 1 204 ? 26.231 -0.864 0.704 1.00 93.25 204 GLY A C 1
ATOM 1587 O O . GLY A 1 204 ? 27.123 -0.895 1.550 1.00 93.25 204 GLY A O 1
ATOM 1588 N N . THR A 1 205 ? 26.076 0.176 -0.119 1.00 94.88 205 THR A N 1
ATOM 1589 C CA . THR A 1 205 ? 26.871 1.410 -0.007 1.00 94.88 205 THR A CA 1
ATOM 1590 C C . THR A 1 205 ? 26.374 2.346 1.095 1.00 94.88 205 THR A C 1
ATOM 1592 O O . THR A 1 205 ? 27.123 3.223 1.522 1.00 94.88 205 THR A O 1
ATOM 1595 N N . GLY A 1 206 ? 25.127 2.184 1.549 1.00 92.50 206 GLY A N 1
ATOM 1596 C CA . GLY A 1 206 ? 24.467 3.073 2.508 1.00 92.50 206 GLY A CA 1
ATOM 1597 C C . GLY A 1 206 ? 24.033 4.424 1.926 1.00 92.50 206 GLY A C 1
ATOM 1598 O O . GLY A 1 206 ? 23.547 5.273 2.669 1.00 92.50 206 GLY A O 1
ATOM 1599 N N . ALA A 1 207 ? 24.215 4.647 0.622 1.00 91.62 207 ALA A N 1
ATOM 1600 C CA . ALA A 1 207 ? 23.773 5.858 -0.059 1.00 91.62 207 ALA A CA 1
ATOM 1601 C C . ALA A 1 207 ? 22.249 5.858 -0.293 1.00 91.62 207 ALA A C 1
ATOM 1603 O O . ALA A 1 207 ? 21.586 4.830 -0.173 1.00 91.62 207 ALA A O 1
ATOM 1604 N N . ALA A 1 208 ? 21.686 7.013 -0.662 1.00 86.56 208 ALA A N 1
ATOM 1605 C CA . ALA A 1 208 ? 20.251 7.144 -0.943 1.00 86.56 208 ALA A CA 1
ATOM 1606 C C . ALA A 1 208 ? 19.783 6.270 -2.126 1.00 86.56 208 ALA A C 1
ATOM 1608 O O . ALA A 1 208 ? 18.625 5.870 -2.182 1.00 86.56 208 ALA A O 1
ATOM 1609 N N . ASP A 1 209 ? 20.689 5.954 -3.053 1.00 89.81 209 ASP A N 1
ATOM 1610 C CA . ASP A 1 209 ? 20.457 5.083 -4.205 1.00 89.81 209 ASP A CA 1
ATOM 1611 C C . ASP A 1 209 ? 20.871 3.621 -3.956 1.00 89.81 209 ASP A C 1
ATOM 1613 O O . ASP A 1 209 ? 20.917 2.830 -4.897 1.00 89.81 209 ASP A O 1
ATOM 1617 N N . ASP A 1 210 ? 21.170 3.241 -2.709 1.00 95.31 210 ASP A N 1
ATOM 1618 C CA . ASP A 1 210 ? 21.479 1.861 -2.337 1.00 95.31 210 ASP A CA 1
ATOM 1619 C C . ASP A 1 210 ? 20.212 0.983 -2.393 1.00 95.31 210 ASP A C 1
ATOM 1621 O O . ASP A 1 210 ? 19.287 1.185 -1.595 1.00 95.31 210 ASP A O 1
ATOM 1625 N N . PRO A 1 211 ? 20.170 -0.056 -3.255 1.00 95.38 211 PRO A N 1
ATOM 1626 C CA . PRO A 1 211 ? 19.082 -1.030 -3.305 1.00 95.38 211 PRO A CA 1
ATOM 1627 C C . PRO A 1 211 ? 18.675 -1.629 -1.952 1.00 95.38 211 PRO A C 1
ATOM 1629 O O . PRO A 1 211 ? 17.505 -1.970 -1.770 1.00 95.38 211 PRO A O 1
ATOM 1632 N N . VAL A 1 212 ? 19.609 -1.776 -1.004 1.00 95.00 212 VAL A N 1
ATOM 1633 C CA . VAL A 1 212 ? 19.315 -2.253 0.357 1.00 95.00 212 VAL A CA 1
ATOM 1634 C C . VAL A 1 212 ? 18.546 -1.197 1.143 1.00 95.00 212 VAL A C 1
ATOM 1636 O O . VAL A 1 212 ? 17.517 -1.524 1.730 1.00 95.00 212 VAL A O 1
ATOM 1639 N N . GLN A 1 213 ? 18.989 0.063 1.123 1.00 95.50 213 GLN A N 1
ATOM 1640 C CA . GLN A 1 213 ? 18.317 1.145 1.849 1.00 95.50 213 GLN A CA 1
ATOM 1641 C C . GLN A 1 213 ? 16.907 1.383 1.312 1.00 95.50 213 GLN A C 1
ATOM 1643 O O . GLN A 1 213 ? 15.960 1.462 2.092 1.00 95.50 213 GLN A O 1
ATOM 1648 N N . ILE A 1 214 ? 16.737 1.379 -0.011 1.00 95.81 214 ILE A N 1
ATOM 1649 C CA . ILE A 1 214 ? 15.420 1.545 -0.634 1.00 95.81 214 ILE A CA 1
ATOM 1650 C C . ILE A 1 214 ? 14.494 0.365 -0.282 1.00 95.81 214 ILE A C 1
ATOM 1652 O O . ILE A 1 214 ? 13.313 0.561 0.018 1.00 95.81 214 ILE A O 1
ATOM 1656 N N . ALA A 1 215 ? 15.017 -0.867 -0.262 1.00 94.62 215 ALA A N 1
ATOM 1657 C CA . ALA A 1 215 ? 14.248 -2.033 0.168 1.00 94.62 215 ALA A CA 1
ATOM 1658 C C . ALA A 1 215 ? 13.853 -1.952 1.655 1.00 94.62 215 ALA A C 1
ATOM 1660 O O . ALA A 1 215 ? 12.732 -2.319 2.000 1.00 94.62 215 ALA A O 1
ATOM 1661 N N . LEU A 1 216 ? 14.721 -1.432 2.532 1.00 95.38 216 LEU A N 1
ATOM 1662 C CA . LEU A 1 216 ? 14.389 -1.183 3.940 1.00 95.38 216 LEU A CA 1
ATOM 1663 C C . LEU A 1 216 ? 13.316 -0.092 4.092 1.00 95.38 216 LEU A C 1
ATOM 1665 O O . LEU A 1 216 ? 12.406 -0.260 4.902 1.00 95.38 216 LEU A O 1
ATOM 1669 N N . SER A 1 217 ? 13.354 0.986 3.301 1.00 95.88 217 SER A N 1
ATOM 1670 C CA . SER A 1 217 ? 12.289 2.007 3.286 1.00 95.88 217 SER A CA 1
ATOM 1671 C C . SER A 1 217 ? 10.931 1.408 2.928 1.00 95.88 217 SER A C 1
ATOM 1673 O O . SER A 1 217 ? 9.931 1.700 3.580 1.00 95.88 217 SER A O 1
ATOM 1675 N N . ARG A 1 218 ? 10.898 0.469 1.979 1.00 94.81 218 ARG A N 1
ATOM 1676 C CA . ARG A 1 218 ? 9.674 -0.278 1.680 1.00 94.81 218 ARG A CA 1
ATOM 1677 C C . ARG A 1 218 ? 9.192 -1.147 2.837 1.00 94.81 218 ARG A C 1
ATOM 1679 O O . ARG A 1 218 ? 7.988 -1.262 3.039 1.00 94.81 218 ARG A O 1
ATOM 1686 N N . ILE A 1 219 ? 10.096 -1.775 3.590 1.00 95.38 219 ILE A N 1
ATOM 1687 C CA . ILE A 1 219 ? 9.709 -2.558 4.775 1.00 95.38 219 ILE A CA 1
ATOM 1688 C C . ILE A 1 219 ? 9.054 -1.658 5.820 1.00 95.38 219 ILE A C 1
ATOM 1690 O O . ILE A 1 219 ? 8.058 -2.076 6.402 1.00 95.38 219 ILE A O 1
ATOM 1694 N N . ARG A 1 220 ? 9.570 -0.439 6.032 1.00 97.50 220 ARG A N 1
ATOM 1695 C CA . ARG A 1 220 ? 8.963 0.532 6.957 1.00 97.50 220 ARG A CA 1
ATOM 1696 C C . ARG A 1 220 ? 7.530 0.857 6.546 1.00 97.50 220 ARG A C 1
ATOM 1698 O O . ARG A 1 220 ? 6.611 0.660 7.335 1.00 97.50 220 ARG A O 1
ATOM 1705 N N . GLN A 1 221 ? 7.338 1.247 5.286 1.00 96.56 221 GLN A N 1
ATOM 1706 C CA . GLN A 1 221 ? 6.009 1.527 4.746 1.00 96.56 221 GLN A CA 1
ATOM 1707 C C . GLN A 1 221 ? 5.077 0.316 4.871 1.00 96.56 221 GLN A C 1
ATOM 1709 O O . GLN A 1 221 ? 3.949 0.450 5.331 1.00 96.56 221 GLN A O 1
ATOM 1714 N N . LEU A 1 222 ? 5.546 -0.877 4.499 1.00 95.38 222 LEU A N 1
ATOM 1715 C CA . LEU A 1 222 ? 4.737 -2.091 4.568 1.00 95.38 222 LEU A CA 1
ATOM 1716 C C . LEU A 1 222 ? 4.379 -2.458 6.016 1.00 95.38 222 LEU A C 1
ATOM 1718 O O . LEU A 1 222 ? 3.269 -2.902 6.271 1.00 95.38 222 LEU A O 1
ATOM 1722 N N . ALA A 1 223 ? 5.281 -2.253 6.978 1.00 97.38 223 ALA A N 1
ATOM 1723 C CA . ALA A 1 223 ? 4.974 -2.454 8.391 1.00 97.38 223 ALA A CA 1
ATOM 1724 C C . ALA A 1 223 ? 3.877 -1.493 8.869 1.00 97.38 223 ALA A C 1
ATOM 1726 O O . ALA A 1 223 ? 2.931 -1.938 9.517 1.00 97.38 223 ALA A O 1
ATOM 1727 N N . ALA A 1 224 ? 3.971 -0.208 8.509 1.00 98.44 224 ALA A N 1
ATOM 1728 C CA . ALA A 1 224 ? 2.939 0.782 8.806 1.00 98.44 224 ALA A CA 1
ATOM 1729 C C . ALA A 1 224 ? 1.589 0.388 8.182 1.00 98.44 224 ALA A C 1
ATOM 1731 O O . ALA A 1 224 ? 0.576 0.372 8.879 1.00 98.44 224 ALA A O 1
ATOM 1732 N N . HIS A 1 225 ? 1.595 -0.008 6.907 1.00 98.12 225 HIS A N 1
ATOM 1733 C CA . HIS A 1 225 ? 0.416 -0.437 6.157 1.00 98.12 225 HIS A CA 1
ATOM 1734 C C . HIS A 1 225 ? -0.309 -1.608 6.832 1.00 98.12 225 HIS A C 1
ATOM 1736 O O . HIS A 1 225 ? -1.491 -1.530 7.165 1.00 98.12 225 HIS A O 1
ATOM 1742 N N . GLU A 1 226 ? 0.405 -2.711 7.071 1.00 97.44 226 GLU A N 1
ATOM 1743 C CA . GLU A 1 226 ? -0.221 -3.920 7.605 1.00 97.44 226 GLU A CA 1
ATOM 1744 C C . GLU A 1 226 ? -0.697 -3.721 9.048 1.00 97.44 226 GLU A C 1
ATOM 1746 O O . GLU A 1 226 ? -1.733 -4.257 9.443 1.00 97.44 226 GLU A O 1
ATOM 1751 N N . VAL A 1 227 ? 0.016 -2.915 9.843 1.00 98.56 227 VAL A N 1
ATOM 1752 C CA . VAL A 1 227 ? -0.463 -2.522 11.172 1.00 98.56 227 VAL A CA 1
ATOM 1753 C C . VAL A 1 227 ? -1.723 -1.662 11.068 1.00 98.56 227 VAL A C 1
ATOM 1755 O O . VAL A 1 227 ? -2.662 -1.905 11.827 1.00 98.56 227 VAL A O 1
ATOM 1758 N N . GLY A 1 228 ? -1.806 -0.747 10.101 1.00 98.38 228 GLY A N 1
ATOM 1759 C CA . GLY A 1 228 ? -2.988 0.083 9.855 1.00 98.38 228 GLY A CA 1
ATOM 1760 C C . GLY A 1 228 ? -4.271 -0.732 9.670 1.00 98.38 228 GLY A C 1
ATOM 1761 O O . GLY A 1 228 ? -5.285 -0.443 10.308 1.00 98.38 228 GLY A O 1
ATOM 1762 N N . HIS A 1 229 ? -4.211 -1.846 8.933 1.00 98.38 229 HIS A N 1
ATOM 1763 C CA . HIS A 1 229 ? -5.343 -2.777 8.839 1.00 98.38 229 HIS A CA 1
ATOM 1764 C C . HIS A 1 229 ? -5.796 -3.303 10.199 1.00 98.38 229 HIS A C 1
ATOM 1766 O O . HIS A 1 229 ? -6.996 -3.383 10.479 1.00 98.38 229 HIS A O 1
ATOM 1772 N N . THR A 1 230 ? -4.854 -3.652 11.073 1.00 98.00 230 THR A N 1
ATOM 1773 C CA . THR A 1 230 ? -5.178 -4.156 12.413 1.00 98.00 230 THR A CA 1
ATOM 1774 C C . THR A 1 230 ? -5.694 -3.071 13.352 1.00 98.00 230 THR A C 1
ATOM 1776 O O . THR A 1 230 ? -6.498 -3.364 14.233 1.00 98.00 230 THR A O 1
ATOM 1779 N N . LEU A 1 231 ? -5.293 -1.820 13.126 1.00 98.44 231 LEU A N 1
ATOM 1780 C CA . LEU A 1 231 ? -5.826 -0.648 13.814 1.00 98.44 231 LEU A CA 1
ATOM 1781 C C . LEU A 1 231 ? -7.229 -0.264 13.328 1.00 98.44 231 LEU A C 1
ATOM 1783 O O . LEU A 1 231 ? -7.885 0.534 13.989 1.00 98.44 231 LEU A O 1
ATOM 1787 N N . GLY A 1 232 ? -7.708 -0.853 12.230 1.00 97.81 232 GLY A N 1
ATOM 1788 C CA . GLY A 1 232 ? -9.066 -0.650 11.737 1.00 97.81 232 GLY A CA 1
ATOM 1789 C C . GLY A 1 232 ? -9.172 0.176 10.464 1.00 97.81 232 GLY A C 1
ATOM 1790 O O . GLY A 1 232 ? -10.271 0.620 10.170 1.00 97.81 232 GLY A O 1
ATOM 1791 N N . PHE A 1 233 ? -8.093 0.370 9.702 1.00 98.38 233 PHE A N 1
ATOM 1792 C CA . PHE A 1 233 ? -8.116 1.174 8.475 1.00 98.38 233 PHE A CA 1
ATOM 1793 C C . PHE A 1 233 ? -8.085 0.310 7.211 1.00 98.38 233 PHE A C 1
ATOM 1795 O O . PHE A 1 233 ? -7.301 -0.637 7.096 1.00 98.38 233 PHE A O 1
ATOM 1802 N N . ALA A 1 234 ? -8.968 0.615 6.266 1.00 97.56 234 ALA A N 1
ATOM 1803 C CA . ALA A 1 234 ? -9.031 0.001 4.947 1.00 97.56 234 ALA A CA 1
ATOM 1804 C C . ALA A 1 234 ? -7.961 0.599 4.021 1.00 97.56 234 ALA A C 1
ATOM 1806 O O . ALA A 1 234 ? -7.334 1.602 4.360 1.00 97.56 234 ALA A O 1
ATOM 1807 N N . HIS A 1 235 ? -7.752 -0.005 2.847 1.00 98.00 235 HIS A N 1
ATOM 1808 C CA . HIS A 1 235 ? -6.883 0.606 1.844 1.00 98.00 235 HIS A CA 1
ATOM 1809 C C . HIS A 1 235 ? -7.439 1.960 1.395 1.00 98.00 235 HIS A C 1
ATOM 1811 O O . HIS A 1 235 ? -8.655 2.128 1.283 1.00 98.00 235 HIS A O 1
ATOM 1817 N N . ASN A 1 236 ? -6.537 2.882 1.070 1.00 97.75 236 ASN A N 1
ATOM 1818 C CA . ASN A 1 236 ? -6.847 4.120 0.373 1.00 97.75 236 ASN A CA 1
ATOM 1819 C C . ASN A 1 236 ? -6.002 4.203 -0.900 1.00 97.75 236 ASN A C 1
ATOM 1821 O O . ASN A 1 236 ? -4.883 4.707 -0.879 1.00 97.75 236 ASN A O 1
ATOM 1825 N N . PHE A 1 237 ? -6.547 3.720 -2.015 1.00 97.25 237 PHE A N 1
ATOM 1826 C CA . PHE A 1 237 ? -5.823 3.678 -3.288 1.00 97.25 237 PHE A CA 1
ATOM 1827 C C . PHE A 1 237 ? -5.783 5.014 -4.027 1.00 97.25 237 PHE A C 1
ATOM 1829 O O . PHE A 1 237 ? -5.278 5.061 -5.143 1.00 97.25 237 PHE A O 1
ATOM 1836 N N . ALA A 1 238 ? -6.337 6.081 -3.443 1.00 96.88 238 ALA A N 1
ATOM 1837 C CA . ALA A 1 238 ? -6.231 7.421 -4.001 1.00 96.88 238 ALA A CA 1
ATOM 1838 C C . ALA A 1 238 ? -5.072 8.236 -3.420 1.00 96.88 238 ALA A C 1
ATOM 1840 O O . ALA A 1 238 ? -4.777 9.299 -3.964 1.00 96.88 238 ALA A O 1
ATOM 1841 N N . ALA A 1 239 ? -4.412 7.766 -2.356 1.00 96.81 239 ALA A N 1
ATOM 1842 C CA . ALA A 1 239 ? -3.460 8.575 -1.598 1.00 96.81 239 ALA A CA 1
ATOM 1843 C C . ALA A 1 239 ? -2.253 9.039 -2.433 1.00 96.81 239 ALA A C 1
ATOM 1845 O O . ALA A 1 239 ? -1.743 10.147 -2.255 1.00 96.81 239 ALA A O 1
ATOM 1846 N N . SER A 1 240 ? -1.802 8.213 -3.376 1.00 94.19 240 SER A N 1
ATOM 1847 C CA . SER A 1 240 ? -0.720 8.503 -4.319 1.00 94.19 240 SER A CA 1
ATOM 1848 C C . SER A 1 240 ? -0.991 9.732 -5.200 1.00 94.19 240 SER A C 1
ATOM 1850 O O . SER A 1 240 ? -0.038 10.377 -5.658 1.00 94.19 240 SER A O 1
ATOM 1852 N N . SER A 1 241 ? -2.270 10.081 -5.394 1.00 93.94 241 SER A N 1
ATOM 1853 C CA . SER A 1 241 ? -2.739 11.212 -6.203 1.00 93.94 241 SER A CA 1
ATOM 1854 C C . SER A 1 241 ? -2.830 12.535 -5.436 1.00 93.94 241 SER A C 1
ATOM 1856 O O . SER A 1 241 ? -2.972 13.592 -6.051 1.00 93.94 241 SER A O 1
ATOM 1858 N N . ASN A 1 242 ? -2.718 12.497 -4.108 1.00 94.00 242 ASN A N 1
ATOM 1859 C CA . ASN A 1 242 ? -2.794 13.655 -3.221 1.00 94.00 242 ASN A CA 1
ATOM 1860 C C . ASN A 1 242 ? -1.689 13.572 -2.159 1.00 94.00 242 ASN A C 1
ATOM 1862 O O . ASN A 1 242 ? -1.936 13.310 -0.989 1.00 94.00 242 ASN A O 1
ATOM 1866 N N . GLU A 1 243 ? -0.448 13.790 -2.600 1.00 92.69 243 GLU A N 1
ATOM 1867 C CA . GLU A 1 243 ? 0.731 13.931 -1.728 1.00 92.69 243 GLU A CA 1
ATOM 1868 C C . GLU A 1 243 ? 1.084 12.683 -0.902 1.00 92.69 243 GLU A C 1
ATOM 1870 O O . GLU A 1 243 ? 1.724 12.792 0.137 1.00 92.69 243 GLU A O 1
ATOM 1875 N N . ARG A 1 244 ? 0.721 11.482 -1.383 1.00 95.69 244 ARG A N 1
ATOM 1876 C CA . ARG A 1 244 ? 0.958 10.206 -0.677 1.00 95.69 244 ARG A CA 1
ATOM 1877 C C . ARG A 1 244 ? 0.386 10.244 0.743 1.00 95.69 244 ARG A C 1
ATOM 1879 O O . ARG A 1 244 ? 0.984 9.727 1.680 1.00 95.69 244 ARG A O 1
ATOM 1886 N N . ALA A 1 245 ? -0.802 10.833 0.881 1.00 97.38 245 ALA A N 1
ATOM 1887 C CA . ALA A 1 245 ? -1.418 11.165 2.162 1.00 97.38 245 ALA A CA 1
ATOM 1888 C C . ALA A 1 245 ? -1.765 9.970 3.067 1.00 97.38 245 ALA A C 1
ATOM 1890 O O . ALA A 1 245 ? -2.318 10.188 4.139 1.00 97.38 245 ALA A O 1
ATOM 1891 N N . SER A 1 246 ? -1.492 8.725 2.676 1.00 98.06 246 SER A N 1
ATOM 1892 C CA . SER A 1 246 ? -1.811 7.545 3.475 1.00 98.06 246 SER A CA 1
ATOM 1893 C C . SER A 1 246 ? -0.811 6.416 3.257 1.00 98.06 246 SER A C 1
ATOM 1895 O O . SER A 1 246 ? -0.496 6.057 2.120 1.00 98.06 246 SER A O 1
ATOM 1897 N N . VAL A 1 247 ? -0.389 5.775 4.349 1.00 97.81 247 VAL A N 1
ATOM 1898 C CA . VAL A 1 247 ? 0.326 4.492 4.308 1.00 97.81 247 VAL A CA 1
ATOM 1899 C C . VAL A 1 247 ? -0.583 3.344 3.877 1.00 97.81 247 VAL A C 1
ATOM 1901 O O . VAL A 1 247 ? -0.071 2.280 3.543 1.00 97.81 247 VAL A O 1
ATOM 1904 N N . MET A 1 248 ? -1.907 3.547 3.850 1.00 98.19 248 MET A N 1
ATOM 1905 C CA . MET A 1 248 ? -2.904 2.562 3.419 1.00 98.19 248 MET A CA 1
ATOM 1906 C C . MET A 1 248 ? -3.035 2.441 1.893 1.00 98.19 248 MET A C 1
ATOM 1908 O O . MET A 1 248 ? -3.893 1.708 1.399 1.00 98.19 248 MET A O 1
ATOM 1912 N N . ASP A 1 249 ? -2.177 3.113 1.135 1.00 95.75 249 ASP A N 1
ATOM 1913 C CA . ASP A 1 249 ? -2.017 2.914 -0.304 1.00 95.75 249 ASP A CA 1
ATOM 1914 C C . ASP A 1 249 ? -0.949 1.844 -0.613 1.00 95.75 249 ASP A C 1
ATOM 1916 O O . ASP A 1 249 ? -0.181 1.429 0.258 1.00 95.75 249 ASP A O 1
ATOM 1920 N N . TYR A 1 250 ? -0.866 1.396 -1.867 1.00 91.38 250 TYR A N 1
ATOM 1921 C CA . TYR A 1 250 ? 0.204 0.560 -2.414 1.00 91.38 250 TYR A CA 1
ATOM 1922 C C . TYR A 1 250 ? 1.017 1.355 -3.443 1.00 91.38 250 TYR A C 1
ATOM 1924 O O . TYR A 1 250 ? 0.936 1.043 -4.632 1.00 91.38 250 TYR A O 1
ATOM 1932 N N . PRO A 1 251 ? 1.831 2.348 -3.060 1.00 90.56 251 PRO A N 1
ATOM 1933 C CA . PRO A 1 251 ? 2.573 3.116 -4.049 1.00 90.56 251 PRO A CA 1
ATOM 1934 C C . PRO A 1 251 ? 3.656 2.260 -4.719 1.00 90.56 251 PRO A C 1
ATOM 1936 O O . PRO A 1 251 ? 4.308 1.402 -4.104 1.00 90.56 251 PRO A O 1
ATOM 1939 N N . ALA A 1 252 ? 3.874 2.497 -6.012 1.00 93.25 252 ALA A N 1
ATOM 1940 C CA . ALA A 1 252 ? 5.105 2.057 -6.666 1.00 93.25 252 ALA A CA 1
ATOM 1941 C C . ALA A 1 252 ? 6.307 2.853 -6.116 1.00 93.25 252 ALA A C 1
ATOM 1943 O O . ALA A 1 252 ? 6.114 3.913 -5.524 1.00 93.25 252 ALA A O 1
ATOM 1944 N N . PRO A 1 253 ? 7.561 2.409 -6.320 1.00 94.00 253 PRO A N 1
ATOM 1945 C CA . PRO A 1 253 ? 8.687 3.277 -6.020 1.00 94.00 253 PRO A CA 1
ATOM 1946 C C . PRO A 1 253 ? 8.642 4.536 -6.891 1.00 94.00 253 PRO A C 1
ATOM 1948 O O . PRO A 1 253 ? 8.600 4.435 -8.122 1.00 94.00 253 PRO A O 1
ATOM 1951 N N . LEU A 1 254 ? 8.668 5.712 -6.267 1.00 95.12 254 LEU A N 1
ATOM 1952 C CA . LEU A 1 254 ? 8.725 6.978 -6.990 1.00 95.12 254 LEU A CA 1
ATOM 1953 C C . LEU A 1 254 ? 10.166 7.257 -7.433 1.00 95.12 254 LEU A C 1
ATOM 1955 O O . LEU A 1 254 ? 11.035 7.603 -6.638 1.00 95.12 254 LEU A O 1
ATOM 1959 N N . VAL A 1 255 ? 10.409 7.079 -8.728 1.00 95.81 255 VAL A N 1
ATOM 1960 C CA . VAL A 1 255 ? 11.711 7.279 -9.373 1.00 95.81 255 VAL A CA 1
ATOM 1961 C C . VAL A 1 255 ? 11.508 8.223 -10.546 1.00 95.81 255 VAL A C 1
ATOM 1963 O O . VAL A 1 255 ? 10.552 8.049 -11.303 1.00 95.81 255 VAL A O 1
ATOM 1966 N N . TRP A 1 256 ? 12.409 9.186 -10.718 1.00 95.31 256 TRP A N 1
ATOM 1967 C CA . TRP A 1 256 ? 12.416 10.090 -11.869 1.00 95.31 256 TRP A CA 1
ATOM 1968 C C . TRP A 1 256 ? 13.788 10.140 -12.534 1.00 95.31 256 TRP A C 1
ATOM 1970 O O . TRP A 1 256 ? 14.807 9.739 -11.971 1.00 95.31 256 TRP A O 1
ATOM 1980 N N . VAL A 1 257 ? 13.815 10.639 -13.763 1.00 96.62 257 VAL A N 1
ATOM 1981 C CA . VAL A 1 257 ? 15.040 10.952 -14.492 1.00 96.62 257 VAL A CA 1
ATOM 1982 C C . VAL A 1 257 ? 15.482 12.363 -14.116 1.00 96.62 257 VAL A C 1
ATOM 1984 O O . VAL A 1 257 ? 14.858 13.352 -14.507 1.00 96.62 257 VAL A O 1
ATOM 1987 N N . GLY A 1 258 ? 16.584 12.455 -13.375 1.00 92.25 258 GLY A N 1
ATOM 1988 C CA . GLY A 1 258 ? 17.209 13.706 -12.969 1.00 92.25 258 GLY A CA 1
ATOM 1989 C C . GLY A 1 258 ? 17.764 14.520 -14.143 1.00 92.25 258 GLY A C 1
ATOM 1990 O O . GLY A 1 258 ? 17.867 14.062 -15.284 1.00 92.25 258 GLY A O 1
ATOM 1991 N N . GLN A 1 259 ? 18.173 15.760 -13.860 1.00 88.75 259 GLN A N 1
ATOM 1992 C CA . GLN A 1 259 ? 18.653 16.708 -14.880 1.00 88.75 259 GLN A CA 1
ATOM 1993 C C . GLN A 1 259 ? 19.922 16.238 -15.612 1.00 88.75 259 GLN A C 1
ATOM 1995 O O . GLN A 1 259 ? 20.151 16.614 -16.759 1.00 88.75 259 GLN A O 1
ATOM 2000 N N . ASN A 1 260 ? 20.740 15.409 -14.962 1.00 89.56 260 ASN A N 1
ATOM 2001 C CA . ASN A 1 260 ? 21.944 14.801 -15.534 1.00 89.56 260 ASN A CA 1
ATOM 2002 C C . ASN A 1 260 ? 21.655 13.505 -16.325 1.00 89.56 260 ASN A C 1
ATOM 2004 O O . ASN A 1 260 ? 22.585 12.868 -16.817 1.00 89.56 260 ASN A O 1
ATOM 2008 N N . GLY A 1 261 ? 20.383 13.104 -16.442 1.00 90.38 261 GLY A N 1
ATOM 2009 C CA . GLY A 1 261 ? 19.963 11.865 -17.093 1.00 90.38 261 GLY A CA 1
ATOM 2010 C C . GLY A 1 261 ? 20.163 10.604 -16.246 1.00 90.38 261 GLY A C 1
ATOM 2011 O O . GLY A 1 261 ? 20.036 9.502 -16.778 1.00 90.38 261 GLY A O 1
ATOM 2012 N N . GLU A 1 262 ? 20.513 10.729 -14.965 1.00 92.19 262 GLU A N 1
ATOM 2013 C CA . GLU A 1 262 ? 20.549 9.616 -14.010 1.00 92.19 262 GLU A CA 1
ATOM 2014 C C . GLU A 1 262 ? 19.192 9.418 -13.332 1.00 92.19 262 GLU A C 1
ATOM 2016 O O . GLU A 1 262 ? 18.339 10.303 -13.353 1.00 92.19 262 GLU A O 1
ATOM 2021 N N . LEU A 1 263 ? 18.983 8.232 -12.762 1.00 95.81 263 LEU A N 1
ATOM 2022 C CA . LEU A 1 263 ? 17.777 7.932 -12.000 1.00 95.81 263 LEU A CA 1
ATOM 2023 C C . LEU A 1 263 ? 17.928 8.441 -10.568 1.00 95.81 263 LEU A C 1
ATOM 2025 O O . LEU A 1 263 ? 18.956 8.211 -9.934 1.00 95.81 263 LEU A O 1
ATOM 2029 N N . ASP A 1 264 ? 16.892 9.103 -10.076 1.00 94.75 264 ASP A N 1
ATOM 2030 C CA . ASP A 1 264 ? 16.807 9.619 -8.717 1.00 94.75 264 ASP A CA 1
ATOM 2031 C C . ASP A 1 264 ? 15.854 8.748 -7.892 1.00 94.75 264 ASP A C 1
ATOM 2033 O O . ASP A 1 264 ? 14.707 8.518 -8.280 1.00 94.75 264 ASP A O 1
ATOM 2037 N N . PHE A 1 265 ? 16.356 8.251 -6.763 1.00 94.88 265 PHE A N 1
ATOM 2038 C CA . PHE A 1 265 ? 15.647 7.362 -5.839 1.00 94.88 265 PHE A CA 1
ATOM 2039 C C . PHE A 1 265 ? 15.351 8.035 -4.492 1.00 94.88 265 PHE A C 1
ATOM 2041 O O . PHE A 1 265 ? 14.866 7.376 -3.573 1.00 94.88 265 PHE A O 1
ATOM 2048 N N . SER A 1 266 ? 15.653 9.330 -4.353 1.00 91.94 266 SER A N 1
ATOM 2049 C CA . SER A 1 266 ? 15.621 10.048 -3.072 1.00 91.94 266 SER A CA 1
ATOM 2050 C C . SER A 1 266 ? 14.251 10.059 -2.392 1.00 91.94 266 SER A C 1
ATOM 2052 O O . SER A 1 266 ? 14.197 10.158 -1.170 1.00 91.94 266 SER A O 1
ATOM 2054 N N . ALA A 1 267 ? 13.165 9.901 -3.153 1.00 93.25 267 ALA A N 1
ATOM 2055 C CA . ALA A 1 267 ? 11.807 9.782 -2.625 1.00 93.25 267 ALA A CA 1
ATOM 2056 C C . ALA A 1 267 ? 11.110 8.481 -3.054 1.00 93.25 267 ALA A C 1
ATOM 2058 O O . ALA A 1 267 ? 9.892 8.465 -3.199 1.00 93.25 267 ALA A O 1
ATOM 2059 N N . ALA A 1 268 ? 11.864 7.390 -3.257 1.00 95.00 268 ALA A N 1
ATOM 2060 C CA . ALA A 1 268 ? 11.310 6.109 -3.703 1.00 95.00 268 ALA A CA 1
ATOM 2061 C C . ALA A 1 268 ? 10.123 5.632 -2.848 1.00 95.00 268 ALA A C 1
ATOM 2063 O O . ALA A 1 268 ? 9.160 5.111 -3.400 1.00 95.00 268 ALA A O 1
ATOM 2064 N N . TYR A 1 269 ? 10.171 5.841 -1.533 1.00 95.25 269 TYR A N 1
ATOM 2065 C CA . TYR A 1 269 ? 9.042 5.644 -0.624 1.00 95.25 269 TYR A CA 1
ATOM 2066 C C . TYR A 1 269 ? 8.987 6.806 0.362 1.00 95.25 269 TYR A C 1
ATOM 2068 O O . TYR A 1 269 ? 10.034 7.354 0.714 1.00 95.25 269 TYR A O 1
ATOM 2076 N N . ASP A 1 270 ? 7.780 7.160 0.798 1.00 94.31 270 ASP A N 1
ATOM 2077 C CA . ASP A 1 270 ? 7.598 8.210 1.797 1.00 94.31 270 ASP A CA 1
ATOM 2078 C C . ASP A 1 270 ? 8.019 7.760 3.201 1.00 94.31 270 ASP A C 1
ATOM 2080 O O . ASP A 1 270 ? 8.178 6.562 3.468 1.00 94.31 270 ASP A O 1
ATOM 2084 N N . VAL A 1 271 ? 8.194 8.731 4.094 1.00 95.69 271 VAL A N 1
ATOM 2085 C CA . VAL A 1 271 ? 8.599 8.513 5.483 1.00 95.69 271 VAL A CA 1
ATOM 2086 C C . VAL A 1 271 ? 7.575 9.134 6.421 1.00 95.69 271 VAL A C 1
ATOM 2088 O O . VAL A 1 271 ? 7.329 10.333 6.359 1.00 95.69 271 VAL A O 1
ATOM 2091 N N . GLY A 1 272 ? 7.064 8.329 7.350 1.00 97.25 272 GLY A N 1
ATOM 2092 C CA . GLY A 1 272 ? 6.102 8.778 8.352 1.00 97.25 272 GLY A CA 1
ATOM 2093 C C . GLY A 1 272 ? 4.668 8.384 8.018 1.00 97.25 272 GLY A C 1
ATOM 2094 O O . GLY A 1 272 ? 4.407 7.613 7.093 1.00 97.25 272 GLY A O 1
ATOM 2095 N N . ILE A 1 273 ? 3.748 8.878 8.840 1.00 97.88 273 ILE A N 1
ATOM 2096 C CA . ILE A 1 273 ? 2.312 8.666 8.680 1.00 97.88 273 ILE A CA 1
ATOM 2097 C C . ILE A 1 273 ? 1.732 9.778 7.797 1.00 97.88 273 ILE A C 1
ATOM 2099 O O . ILE A 1 273 ? 2.215 10.908 7.836 1.00 97.88 273 ILE A O 1
ATOM 2103 N N . GLY A 1 274 ? 0.731 9.473 6.974 1.00 97.69 274 GLY A N 1
ATOM 2104 C CA . GLY A 1 274 ? 0.153 10.460 6.065 1.00 97.69 274 GLY A CA 1
ATOM 2105 C C . GLY A 1 274 ? -0.978 11.283 6.696 1.00 97.69 274 GLY A C 1
ATOM 2106 O O . GLY A 1 274 ? -1.585 10.887 7.693 1.00 97.69 274 GLY A O 1
ATOM 2107 N N . GLU A 1 275 ? -1.319 12.426 6.095 1.00 98.38 275 GLU A N 1
ATOM 2108 C CA . GLU A 1 275 ? -2.398 13.294 6.597 1.00 98.38 275 GLU A CA 1
ATOM 2109 C C . GLU A 1 275 ? -3.770 12.595 6.653 1.00 98.38 275 GLU A C 1
ATOM 2111 O O . GLU A 1 275 ? -4.530 12.784 7.604 1.00 98.38 275 GLU A O 1
ATOM 2116 N N . TRP A 1 276 ? -4.088 11.743 5.672 1.00 98.50 276 TRP A N 1
ATOM 2117 C CA . TRP A 1 276 ? -5.324 10.955 5.667 1.00 98.50 276 TRP A CA 1
ATOM 2118 C C . TRP A 1 276 ? -5.348 9.917 6.793 1.00 98.50 276 TRP A C 1
ATOM 2120 O O . TRP A 1 276 ? -6.400 9.674 7.387 1.00 98.50 276 TRP A O 1
ATOM 2130 N N . ASP A 1 277 ? -4.204 9.320 7.125 1.00 98.69 277 ASP A N 1
ATOM 2131 C CA . ASP A 1 277 ? -4.104 8.372 8.238 1.00 98.69 277 ASP A CA 1
ATOM 2132 C C . ASP A 1 277 ? -4.372 9.071 9.579 1.00 98.69 277 ASP A C 1
ATOM 2134 O O . ASP A 1 277 ? -5.064 8.522 10.438 1.00 98.69 277 ASP A O 1
ATOM 2138 N N . ILE A 1 278 ? -3.880 10.307 9.741 1.00 98.75 278 I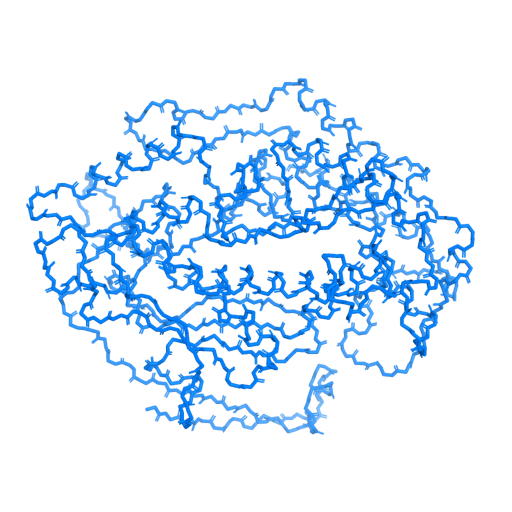LE A N 1
ATOM 2139 C CA . ILE A 1 278 ? -4.153 11.154 10.910 1.00 98.75 278 ILE A CA 1
ATOM 2140 C C . ILE A 1 278 ? -5.649 11.465 11.006 1.00 98.75 278 ILE A C 1
ATOM 2142 O O . ILE A 1 278 ? -6.246 11.277 12.068 1.00 98.75 278 ILE A O 1
ATOM 2146 N N . VAL A 1 279 ? -6.278 11.892 9.905 1.00 98.62 279 VAL A N 1
ATOM 2147 C CA . VAL A 1 279 ? -7.730 12.135 9.844 1.00 98.62 279 VAL A CA 1
ATOM 2148 C C . VAL A 1 279 ? -8.511 10.873 10.210 1.00 98.62 279 VAL A C 1
ATOM 2150 O O . VAL A 1 279 ? -9.409 10.930 11.051 1.00 98.62 279 VAL A O 1
ATOM 2153 N N . SER A 1 280 ? -8.143 9.728 9.636 1.00 98.44 280 SER A N 1
ATOM 2154 C CA . SER A 1 280 ? -8.814 8.447 9.873 1.00 98.44 280 SER A CA 1
ATOM 2155 C C . SER A 1 280 ? -8.672 8.005 11.332 1.00 98.44 280 SER A C 1
ATOM 2157 O O . SER A 1 280 ? -9.646 7.572 11.949 1.00 98.44 280 SER A O 1
ATOM 2159 N N . ALA A 1 281 ? -7.489 8.169 11.932 1.00 98.56 281 ALA A N 1
ATOM 2160 C CA . ALA A 1 281 ? -7.264 7.874 13.344 1.00 98.56 281 ALA A CA 1
ATOM 2161 C C . ALA A 1 281 ? -8.021 8.827 14.269 1.00 98.56 281 ALA A C 1
ATOM 2163 O O . ALA A 1 281 ? -8.602 8.383 15.259 1.00 98.56 281 ALA A O 1
ATOM 2164 N N . MET A 1 282 ? -8.072 10.116 13.937 1.00 98.56 282 MET A N 1
ATOM 2165 C CA . MET A 1 282 ? -8.888 11.083 14.661 1.00 98.56 282 MET A CA 1
ATOM 2166 C C . MET A 1 282 ? -10.368 10.714 14.593 1.00 98.56 282 MET A C 1
ATOM 2168 O O . MET A 1 282 ? -11.018 10.696 15.632 1.00 98.56 282 MET A O 1
ATOM 2172 N N . TRP A 1 283 ? -10.892 10.362 13.418 1.00 98.50 283 TRP A N 1
ATOM 2173 C CA . TRP A 1 283 ? -12.274 9.907 13.287 1.00 98.50 283 TRP A CA 1
ATOM 2174 C C . TRP A 1 283 ? -12.512 8.642 14.118 1.00 98.50 283 TRP A C 1
ATOM 2176 O O . TRP A 1 283 ? -13.464 8.579 14.887 1.00 98.50 283 TRP A O 1
ATOM 2186 N N . LEU A 1 284 ? -11.633 7.644 14.019 1.00 98.31 284 LEU A N 1
ATOM 2187 C CA . LEU A 1 284 ? -11.872 6.334 14.619 1.00 98.31 284 LEU A CA 1
ATOM 2188 C C . LEU A 1 284 ? -11.652 6.303 16.136 1.00 98.31 284 LEU A C 1
ATOM 2190 O O . LEU A 1 284 ? -12.387 5.606 16.837 1.00 98.31 284 LEU A O 1
ATOM 2194 N N . TYR A 1 285 ? -10.657 7.023 16.657 1.00 98.06 285 TYR A N 1
ATOM 2195 C CA . TYR A 1 285 ? -10.198 6.874 18.041 1.00 98.06 285 TYR A CA 1
ATOM 2196 C C . TYR A 1 285 ? -10.486 8.066 18.945 1.00 98.06 285 TYR A C 1
ATOM 2198 O O . TYR A 1 285 ? -10.545 7.863 20.157 1.00 98.06 285 TYR A O 1
ATOM 2206 N N . ARG A 1 286 ? -10.675 9.283 18.419 1.00 96.69 286 ARG A N 1
ATOM 2207 C CA . ARG A 1 286 ? -10.840 10.473 19.266 1.00 96.69 286 ARG A CA 1
ATOM 2208 C C . ARG A 1 286 ? -12.010 10.313 20.235 1.00 96.69 286 ARG A C 1
ATOM 2210 O O . ARG A 1 286 ? -13.108 9.921 19.853 1.00 96.69 286 ARG A O 1
ATOM 2217 N N . GLN A 1 287 ? -11.755 10.674 21.490 1.00 94.25 287 GLN A N 1
ATOM 2218 C CA . GLN A 1 287 ? -12.774 10.780 22.532 1.00 94.25 287 GLN A CA 1
ATOM 2219 C C . GLN A 1 287 ? -13.146 12.235 22.760 1.00 94.25 287 GLN A C 1
ATOM 2221 O O . GLN A 1 287 ? -12.261 13.075 22.979 1.00 94.25 287 GLN A O 1
ATOM 2226 N N . TYR A 1 288 ? -14.447 12.501 22.747 1.00 90.94 288 TYR A N 1
ATOM 2227 C CA . TYR A 1 288 ? -15.016 13.827 22.923 1.00 90.94 288 TYR A CA 1
ATOM 2228 C C . TYR A 1 288 ? -15.529 14.030 24.358 1.00 90.94 288 TYR A C 1
ATOM 2230 O O . TYR A 1 288 ? -15.823 13.054 25.048 1.00 90.94 288 TYR A O 1
ATOM 2238 N N . PRO A 1 289 ? -15.633 15.284 24.835 1.00 89.50 289 PRO A N 1
ATOM 2239 C CA . PRO A 1 289 ? -16.269 15.578 26.116 1.00 89.50 289 PRO A CA 1
ATOM 2240 C C . PRO A 1 289 ? -17.733 15.127 26.156 1.00 89.50 289 PRO A C 1
ATOM 2242 O O . PRO A 1 289 ? -18.432 15.193 25.140 1.00 89.50 289 PRO A O 1
ATOM 2245 N N . ASP A 1 290 ? -18.214 14.770 27.348 1.00 87.81 290 ASP A N 1
ATOM 2246 C CA . ASP A 1 290 ? -19.610 14.388 27.578 1.00 87.81 290 ASP A CA 1
ATOM 2247 C C . ASP A 1 290 ? -20.593 15.419 26.998 1.00 87.81 290 ASP A C 1
ATOM 2249 O O . ASP A 1 290 ? -20.479 16.626 27.225 1.00 87.81 290 ASP A O 1
ATOM 2253 N N . GLY A 1 291 ? -21.590 14.926 26.259 1.00 89.12 291 GLY A N 1
ATOM 2254 C CA . GLY A 1 291 ? -22.607 15.753 25.604 1.00 89.12 291 GLY A CA 1
ATOM 2255 C C . GLY A 1 291 ? -22.219 16.282 24.220 1.00 89.12 291 GLY A C 1
ATOM 2256 O O . GLY A 1 291 ? -23.045 16.940 23.589 1.00 89.12 291 GLY A O 1
ATOM 2257 N N . THR A 1 292 ? -21.010 15.989 23.730 1.00 93.00 292 THR A N 1
ATOM 2258 C CA . THR A 1 292 ? -20.650 16.226 22.324 1.00 93.00 292 THR A CA 1
ATOM 2259 C C . THR A 1 292 ? -21.375 15.228 21.425 1.00 93.00 292 THR A C 1
ATOM 2261 O O . THR A 1 292 ? -21.413 14.035 21.721 1.00 93.00 292 THR A O 1
ATOM 2264 N N . ASP A 1 293 ? -21.925 15.706 20.311 1.00 94.94 293 ASP A N 1
ATOM 2265 C CA . ASP A 1 293 ? -22.409 14.832 19.244 1.00 94.94 293 ASP A CA 1
ATOM 2266 C C . ASP A 1 293 ? -21.206 14.310 18.441 1.00 94.94 293 ASP A C 1
ATOM 2268 O O . ASP A 1 293 ? -20.648 15.012 17.594 1.00 94.94 293 ASP A O 1
ATOM 2272 N N . GLU A 1 294 ? -20.761 13.092 18.759 1.00 93.56 294 GLU A N 1
ATOM 2273 C CA . GLU A 1 294 ? -19.599 12.473 18.109 1.00 93.56 294 GLU A CA 1
ATOM 2274 C C . GLU A 1 294 ? -19.808 12.232 16.610 1.00 93.56 294 GLU A C 1
ATOM 2276 O O . GLU A 1 294 ? -18.826 12.224 15.862 1.00 93.56 294 GLU A O 1
ATOM 2281 N N . ASN A 1 295 ? -21.058 12.046 16.168 1.00 93.06 295 ASN A N 1
ATOM 2282 C CA . ASN A 1 295 ? -21.366 11.847 14.754 1.00 93.06 295 ASN A CA 1
ATOM 2283 C C . ASN A 1 295 ? -21.184 13.166 14.006 1.00 93.06 295 ASN A C 1
ATOM 2285 O O . ASN A 1 295 ? -20.396 13.217 13.070 1.00 93.06 295 ASN A O 1
ATOM 2289 N N . ALA A 1 296 ? -21.787 14.253 14.499 1.00 95.12 296 ALA A N 1
ATOM 2290 C CA . ALA A 1 296 ? -21.634 15.573 13.886 1.00 95.12 296 ALA A CA 1
ATOM 2291 C C . ALA A 1 296 ? -20.165 16.042 13.853 1.00 95.12 296 ALA A C 1
ATOM 2293 O O . ALA A 1 296 ? -19.710 16.614 12.864 1.00 95.12 296 ALA A O 1
ATOM 2294 N N . ALA A 1 297 ? -19.394 15.768 14.912 1.00 96.19 297 ALA A N 1
ATOM 2295 C CA . ALA A 1 297 ? -17.966 16.086 14.941 1.00 96.19 297 ALA A CA 1
ATOM 2296 C C . ALA A 1 297 ? -17.136 15.205 13.984 1.00 96.19 297 ALA A C 1
ATOM 2298 O O . ALA A 1 297 ? -16.111 15.650 13.463 1.00 96.19 297 ALA A O 1
ATOM 2299 N N . GLY A 1 298 ? -17.549 13.951 13.774 1.00 96.25 298 GLY A N 1
ATOM 2300 C CA . GLY A 1 298 ? -16.970 13.059 12.772 1.00 96.25 298 GLY A CA 1
ATOM 2301 C C . GLY A 1 298 ? -17.274 13.519 11.346 1.00 96.25 298 GLY A C 1
ATOM 2302 O O . GLY A 1 298 ? -16.367 13.523 10.516 1.00 96.25 298 GLY A O 1
ATOM 2303 N N . ASP A 1 299 ? -18.506 13.961 11.091 1.00 95.31 299 ASP A N 1
ATOM 2304 C CA . ASP A 1 299 ? -18.945 14.509 9.805 1.00 95.31 299 ASP A CA 1
ATOM 2305 C C . ASP A 1 299 ? -18.126 15.742 9.426 1.00 95.31 299 ASP A C 1
ATOM 2307 O O . ASP A 1 299 ? -17.547 15.792 8.343 1.00 95.31 299 ASP A O 1
ATOM 2311 N N . GLU A 1 300 ? -18.005 16.706 10.345 1.00 95.31 300 GLU A N 1
ATOM 2312 C CA . GLU A 1 300 ? -17.216 17.923 10.131 1.00 95.31 300 GLU A CA 1
ATOM 2313 C C . GLU A 1 300 ? -15.750 17.597 9.808 1.00 95.31 300 GLU A C 1
ATOM 2315 O O . GLU A 1 300 ? -15.152 18.204 8.917 1.00 95.31 300 GLU A O 1
ATOM 2320 N N . LEU A 1 301 ? -15.170 16.607 10.494 1.00 97.38 301 LEU A N 1
ATOM 2321 C CA . LEU A 1 301 ? -13.800 16.168 10.245 1.00 97.38 301 LEU A CA 1
ATOM 2322 C C . LEU A 1 301 ? -13.629 15.595 8.829 1.00 97.38 301 LEU A C 1
ATOM 2324 O O . LEU A 1 301 ? -12.687 15.975 8.131 1.00 97.38 301 LEU A O 1
ATOM 2328 N N . LEU A 1 302 ? -14.520 14.698 8.401 1.00 96.38 302 LEU A N 1
ATOM 2329 C CA . LEU A 1 302 ? -14.436 14.069 7.079 1.00 96.38 302 LEU A CA 1
ATOM 2330 C C . LEU A 1 302 ? -14.736 15.066 5.952 1.00 96.38 302 LEU A C 1
ATOM 2332 O O . LEU A 1 302 ? -14.057 15.056 4.925 1.00 96.38 302 LEU A O 1
ATOM 2336 N N . GLU A 1 303 ? -15.687 15.979 6.156 1.00 93.88 303 GLU A N 1
ATOM 2337 C CA . GLU A 1 303 ? -15.960 17.075 5.221 1.00 93.88 303 GLU A CA 1
ATOM 2338 C C . GLU A 1 303 ? -14.778 18.031 5.100 1.00 93.88 303 GLU A C 1
ATOM 2340 O O . GLU A 1 303 ? -14.419 18.432 3.991 1.00 93.88 303 GLU A O 1
ATOM 2345 N N . SER A 1 304 ? -14.141 18.375 6.221 1.00 95.25 304 SER A N 1
ATOM 2346 C CA . SER A 1 304 ? -12.959 19.231 6.203 1.00 95.25 304 SER A CA 1
ATOM 2347 C C . SER A 1 304 ? -11.779 18.556 5.506 1.00 95.25 304 SER A C 1
ATOM 2349 O O . SER A 1 304 ? -11.036 19.240 4.805 1.00 95.25 304 SER A O 1
ATOM 2351 N N . ALA A 1 305 ? -11.599 17.246 5.689 1.00 96.12 305 ALA A N 1
ATOM 2352 C CA . ALA A 1 305 ? -10.558 16.476 5.013 1.00 96.12 305 ALA A CA 1
ATOM 2353 C C . ALA A 1 305 ? -10.791 16.424 3.497 1.00 96.12 305 ALA A C 1
ATOM 2355 O O . ALA A 1 305 ? -9.881 16.683 2.712 1.00 96.12 305 ALA A O 1
ATOM 2356 N N . TRP A 1 306 ? -12.027 16.170 3.065 1.00 93.25 306 TRP A N 1
ATOM 2357 C CA . TRP A 1 306 ? -12.372 16.255 1.647 1.00 93.25 306 TRP A CA 1
ATOM 2358 C C . TRP A 1 306 ? -12.153 17.673 1.095 1.00 93.25 306 TRP A C 1
ATOM 2360 O O . TRP A 1 306 ? -11.552 17.858 0.037 1.00 93.25 306 TRP A O 1
ATOM 2370 N N . GLY A 1 307 ? -12.581 18.696 1.840 1.00 92.69 307 GLY A N 1
ATOM 2371 C CA . GLY A 1 307 ? -12.431 20.103 1.470 1.00 92.69 307 GLY A CA 1
ATOM 2372 C C . GLY A 1 307 ? -10.979 20.589 1.378 1.00 92.69 307 GLY A C 1
ATOM 2373 O O . GLY A 1 307 ? -10.717 21.540 0.640 1.00 92.69 307 GLY A O 1
ATOM 2374 N N . SER A 1 308 ? -10.035 19.943 2.073 1.00 95.12 308 SER A N 1
ATOM 2375 C CA . SER A 1 308 ? -8.597 20.224 1.943 1.00 95.12 308 SER A CA 1
ATOM 2376 C C . SER A 1 308 ? -7.948 19.536 0.739 1.00 95.12 308 SER A C 1
ATOM 2378 O O . SER A 1 308 ? -6.797 19.828 0.425 1.00 95.12 308 SER A O 1
ATOM 2380 N N . GLY A 1 309 ? -8.683 18.666 0.038 1.00 94.00 309 GLY A N 1
ATOM 2381 C CA . GLY A 1 309 ? -8.199 17.910 -1.115 1.00 94.00 309 GLY A CA 1
ATOM 2382 C C . GLY A 1 309 ? -7.743 16.489 -0.786 1.00 94.00 309 GLY A C 1
ATOM 2383 O O . GLY A 1 309 ? -7.228 15.810 -1.678 1.00 94.00 309 GLY A O 1
ATOM 2384 N N . LEU A 1 310 ? -7.935 16.011 0.451 1.00 96.50 310 LEU A N 1
ATOM 2385 C CA . LEU A 1 310 ? -7.678 14.610 0.766 1.00 96.50 310 LEU A CA 1
ATOM 2386 C C . LEU A 1 310 ? -8.716 13.712 0.094 1.00 96.50 310 LEU A C 1
ATOM 2388 O O . LEU A 1 310 ? -9.907 14.015 0.076 1.00 96.50 310 LEU A O 1
ATOM 2392 N N . ARG A 1 311 ? -8.260 12.586 -0.455 1.00 95.25 311 ARG A N 1
ATOM 2393 C CA . ARG A 1 311 ? -9.104 11.640 -1.189 1.00 95.25 311 ARG A CA 1
ATOM 2394 C C . ARG A 1 311 ? -9.119 10.289 -0.495 1.00 95.25 311 ARG A C 1
ATOM 2396 O O . ARG A 1 311 ? -8.088 9.847 0.003 1.00 95.25 311 ARG A O 1
ATOM 2403 N N . TYR A 1 312 ? -10.270 9.624 -0.533 1.00 96.94 312 TYR A N 1
ATOM 2404 C CA . TYR A 1 312 ? -10.428 8.247 -0.084 1.00 96.94 312 TYR A CA 1
ATOM 2405 C C . TYR A 1 312 ? -11.200 7.427 -1.098 1.00 96.94 312 TYR A C 1
ATOM 2407 O O . TYR A 1 312 ? -12.341 7.758 -1.420 1.00 96.94 312 TYR A O 1
ATOM 2415 N N . ILE A 1 313 ? -10.561 6.366 -1.590 1.00 97.06 313 ILE A N 1
ATOM 2416 C CA . ILE A 1 313 ? -11.147 5.410 -2.526 1.00 97.06 313 ILE A CA 1
ATOM 2417 C C . ILE A 1 313 ? -10.701 4.000 -2.133 1.00 97.06 313 ILE A C 1
ATOM 2419 O O . ILE A 1 313 ? -9.508 3.725 -1.989 1.00 97.06 313 ILE A O 1
ATOM 2423 N N . ASP A 1 314 ? -11.677 3.117 -1.957 1.00 94.75 314 ASP A N 1
ATOM 2424 C CA . ASP A 1 314 ? -11.508 1.782 -1.390 1.00 94.75 314 ASP A CA 1
ATOM 2425 C C . ASP A 1 314 ? -11.107 0.715 -2.437 1.00 94.75 314 ASP A C 1
ATOM 2427 O O . ASP A 1 314 ? -10.915 0.971 -3.635 1.00 94.75 314 ASP A O 1
ATOM 2431 N N . ASP A 1 315 ? -10.955 -0.528 -1.969 1.00 94.62 315 ASP A N 1
ATOM 2432 C CA . ASP A 1 315 ? -10.436 -1.652 -2.750 1.00 94.62 315 ASP A CA 1
ATOM 2433 C C . ASP A 1 315 ? -11.145 -1.935 -4.084 1.00 94.62 315 ASP A C 1
ATOM 2435 O O . ASP A 1 315 ? -10.442 -2.083 -5.097 1.00 94.62 315 ASP A O 1
ATOM 2439 N N . PRO A 1 316 ? -12.492 -2.046 -4.131 1.00 94.44 316 PRO A N 1
ATOM 2440 C CA . PRO A 1 316 ? -13.222 -2.305 -5.361 1.00 94.44 316 PRO A CA 1
ATOM 2441 C C . PRO A 1 316 ? -12.881 -1.330 -6.474 1.00 94.44 316 PRO A C 1
ATOM 2443 O O . PRO A 1 316 ? -12.882 -1.744 -7.625 1.00 94.44 316 PRO A O 1
ATOM 2446 N N . GLN A 1 317 ? -12.554 -0.078 -6.147 1.00 95.12 317 GLN A N 1
ATOM 2447 C CA . GLN A 1 317 ? -12.308 0.972 -7.128 1.00 95.12 317 GLN A CA 1
ATOM 2448 C C . GLN A 1 317 ? -10.825 1.133 -7.482 1.00 95.12 317 GLN A C 1
ATOM 2450 O O . GLN A 1 317 ? -10.500 1.533 -8.601 1.00 95.12 317 GLN A O 1
ATOM 2455 N N . GLY A 1 318 ? -9.898 0.758 -6.597 1.00 93.31 318 GLY A N 1
ATOM 2456 C CA . GLY A 1 318 ? -8.460 0.835 -6.880 1.00 93.31 318 GLY A CA 1
ATOM 2457 C C . GLY A 1 318 ? -7.891 -0.345 -7.681 1.00 93.31 318 GLY A C 1
ATOM 2458 O O . GLY A 1 318 ? -6.979 -0.158 -8.487 1.00 93.31 318 GLY A O 1
ATOM 2459 N N . ARG A 1 319 ? -8.420 -1.568 -7.538 1.00 91.62 319 ARG A N 1
ATOM 2460 C CA . ARG A 1 319 ? -7.738 -2.782 -8.049 1.00 91.62 319 ARG A CA 1
ATOM 2461 C C . ARG A 1 319 ? -7.927 -3.086 -9.534 1.00 91.62 319 ARG A C 1
ATOM 2463 O O . ARG A 1 319 ? -6.950 -3.361 -10.229 1.00 91.62 319 ARG A O 1
ATOM 2470 N N . GLY A 1 320 ? -9.170 -3.122 -10.007 1.00 91.12 320 GLY A N 1
ATOM 2471 C CA . GLY A 1 320 ? -9.479 -3.498 -11.390 1.00 91.12 320 GLY A CA 1
ATOM 2472 C C . GLY A 1 320 ? -9.259 -2.333 -12.348 1.00 91.12 320 GLY A C 1
ATOM 2473 O O . GLY A 1 320 ? -9.550 -1.201 -11.995 1.00 91.12 320 GLY A O 1
ATOM 2474 N N . VAL A 1 321 ? -8.786 -2.586 -13.571 1.00 91.31 321 VAL A N 1
ATOM 2475 C CA . VAL A 1 321 ? -8.673 -1.522 -14.588 1.00 91.31 321 VAL A CA 1
ATOM 2476 C C . VAL A 1 321 ? -10.050 -1.012 -15.046 1.00 91.31 321 VAL A C 1
ATOM 2478 O O . VAL A 1 321 ? -10.206 0.176 -15.290 1.00 91.31 321 VAL A O 1
ATOM 2481 N N . GLY A 1 322 ? -11.076 -1.871 -15.059 1.00 91.31 322 GLY A N 1
ATOM 2482 C CA . GLY A 1 322 ? -12.449 -1.509 -15.446 1.00 91.31 322 GLY A CA 1
ATOM 2483 C C . GLY A 1 322 ? -13.269 -0.762 -14.385 1.00 91.31 322 GLY A C 1
ATOM 2484 O O . GLY A 1 322 ? -14.458 -0.545 -14.580 1.00 91.31 322 GLY A O 1
ATOM 2485 N N . THR A 1 323 ? -12.683 -0.397 -13.244 1.00 92.19 323 THR A N 1
ATOM 2486 C CA . THR A 1 323 ? -13.396 0.328 -12.173 1.00 92.19 323 THR A CA 1
ATOM 2487 C C . THR A 1 323 ? -13.513 1.822 -12.461 1.00 92.19 323 THR A C 1
ATOM 2489 O O . THR A 1 323 ? -14.338 2.504 -11.863 1.00 92.19 323 THR A O 1
ATOM 2492 N N . ALA A 1 324 ? -12.698 2.319 -13.399 1.00 86.44 324 ALA A N 1
ATOM 2493 C CA . ALA A 1 324 ? -12.805 3.642 -14.001 1.00 86.44 324 ALA A CA 1
ATOM 2494 C C . ALA A 1 324 ? -12.648 4.842 -13.042 1.00 86.44 324 ALA A C 1
ATOM 2496 O O . ALA A 1 324 ? -12.860 5.973 -13.471 1.00 86.44 324 ALA A O 1
ATOM 2497 N N . HIS A 1 325 ? -12.234 4.656 -11.780 1.00 96.38 325 HIS A N 1
ATOM 2498 C CA . HIS A 1 325 ? -11.867 5.794 -10.933 1.00 96.38 325 HIS A CA 1
ATOM 2499 C C . HIS A 1 325 ? -10.483 6.337 -11.354 1.00 96.38 325 HIS A C 1
ATOM 2501 O O . HIS A 1 325 ? -9.488 5.619 -11.216 1.00 96.38 325 HIS A O 1
ATOM 2507 N N . PRO A 1 326 ? -10.379 7.585 -11.851 1.00 95.62 326 PRO A N 1
ATOM 2508 C CA . PRO A 1 326 ? -9.171 8.084 -12.518 1.00 95.62 326 PRO A CA 1
ATOM 2509 C C . PRO A 1 326 ? -7.971 8.265 -11.586 1.00 95.62 326 PRO A C 1
ATOM 2511 O O . PRO A 1 326 ? -6.834 8.139 -12.021 1.00 95.62 326 PRO A O 1
ATOM 2514 N N . TYR A 1 327 ? -8.221 8.533 -10.306 1.00 95.62 327 TYR A N 1
ATOM 2515 C CA . TYR A 1 327 ? -7.182 8.830 -9.315 1.00 95.62 327 TYR A CA 1
ATOM 2516 C C . TYR A 1 327 ? -7.020 7.724 -8.277 1.00 95.62 327 TYR A C 1
ATOM 2518 O O . TYR A 1 327 ? -6.612 8.010 -7.162 1.00 95.62 327 TYR A O 1
ATOM 2526 N N . ALA A 1 328 ? -7.439 6.494 -8.589 1.00 95.94 328 ALA A N 1
ATOM 2527 C CA . ALA A 1 328 ? -7.248 5.372 -7.680 1.00 95.94 328 ALA A CA 1
ATOM 2528 C C . ALA A 1 328 ? -6.723 4.150 -8.421 1.00 95.94 328 ALA A C 1
ATOM 2530 O O . ALA A 1 328 ? -7.437 3.550 -9.232 1.00 95.94 328 ALA A O 1
ATOM 2531 N N . SER A 1 329 ? -5.493 3.742 -8.135 1.00 96.00 329 SER A N 1
ATOM 2532 C CA . SER A 1 329 ? -4.900 2.543 -8.711 1.00 96.00 329 SER A CA 1
ATOM 2533 C C . SER A 1 329 ? -3.879 1.935 -7.765 1.00 96.00 329 SER A C 1
ATOM 2535 O O . SER A 1 329 ? -3.200 2.610 -7.015 1.00 96.00 329 SER A O 1
ATOM 2537 N N . VAL A 1 330 ? -3.732 0.618 -7.823 1.00 94.88 330 VAL A N 1
ATOM 2538 C CA . VAL A 1 330 ? -2.665 -0.056 -7.085 1.00 94.88 330 VAL A CA 1
ATOM 2539 C C . VAL A 1 330 ? -1.339 0.144 -7.820 1.00 94.88 330 VAL A C 1
ATOM 2541 O O . VAL A 1 330 ? -1.276 -0.069 -9.035 1.00 94.88 330 VAL A O 1
ATOM 2544 N N . TRP A 1 331 ? -0.264 0.429 -7.082 1.00 94.62 331 TRP A N 1
ATOM 2545 C CA . TRP A 1 331 ? 1.099 0.596 -7.602 1.00 94.62 331 TRP A CA 1
ATOM 2546 C C . TRP A 1 331 ? 1.254 1.771 -8.571 1.00 94.62 331 TRP A C 1
ATOM 2548 O O . TRP A 1 331 ? 2.055 1.693 -9.508 1.00 94.62 331 TRP A O 1
ATOM 2558 N N . ASP A 1 332 ? 0.509 2.849 -8.352 1.00 95.00 332 ASP A N 1
ATOM 2559 C CA . ASP A 1 332 ? 0.684 4.113 -9.055 1.00 95.00 332 ASP A CA 1
ATOM 2560 C C . ASP A 1 332 ? 1.401 5.152 -8.175 1.00 95.00 332 ASP A C 1
ATOM 2562 O O . ASP A 1 332 ? 1.963 4.835 -7.123 1.00 95.00 332 ASP A O 1
ATOM 2566 N N . ASN A 1 333 ? 1.516 6.364 -8.711 1.00 93.69 333 ASN A N 1
ATOM 2567 C CA . ASN A 1 333 ? 2.163 7.526 -8.112 1.00 93.69 333 ASN A CA 1
ATOM 2568 C C . ASN A 1 333 ? 1.730 8.773 -8.873 1.00 93.69 333 ASN A C 1
ATOM 2570 O O . ASN A 1 333 ? 1.541 8.703 -10.091 1.00 93.69 333 ASN A O 1
ATOM 2574 N N . GLY A 1 334 ? 1.760 9.917 -8.194 1.00 91.75 334 GLY A N 1
ATOM 2575 C CA . GLY A 1 334 ? 1.641 11.235 -8.806 1.00 91.75 334 GLY A CA 1
ATOM 2576 C C . GLY A 1 334 ? 0.195 11.668 -9.021 1.00 91.75 334 GLY A C 1
ATOM 2577 O O . GLY A 1 334 ? -0.725 10.862 -9.070 1.00 91.75 334 GLY A O 1
ATOM 2578 N N . THR A 1 335 ? 0.008 12.976 -9.163 1.00 94.12 335 THR A N 1
ATOM 2579 C CA . THR A 1 335 ? -1.318 13.607 -9.243 1.00 94.12 335 THR A CA 1
ATOM 2580 C C . THR A 1 335 ? -1.975 13.491 -10.625 1.00 94.12 335 THR A C 1
ATOM 2582 O O . THR A 1 335 ? -3.168 13.747 -10.771 1.00 94.12 335 THR A O 1
ATOM 2585 N N . ASP A 1 336 ? -1.208 13.097 -11.645 1.00 95.75 336 ASP A N 1
ATOM 2586 C CA . ASP A 1 336 ? -1.665 12.882 -13.019 1.00 95.75 336 ASP A CA 1
ATOM 2587 C C . ASP A 1 336 ? -1.156 11.517 -13.523 1.00 95.75 336 ASP A C 1
ATOM 2589 O O . ASP A 1 336 ? 0.032 11.387 -13.846 1.00 95.75 336 ASP A O 1
ATOM 2593 N N . PRO A 1 337 ? -2.035 10.502 -13.645 1.00 95.69 337 PRO A N 1
ATOM 2594 C CA . PRO A 1 337 ? -1.665 9.172 -14.131 1.00 95.69 337 PRO A CA 1
ATOM 2595 C C . PRO A 1 337 ? -1.000 9.165 -15.517 1.00 95.69 337 PRO A C 1
ATOM 2597 O O . PRO A 1 337 ? -0.157 8.312 -15.803 1.00 95.69 337 PRO A O 1
ATOM 2600 N N . VAL A 1 338 ? -1.339 10.119 -16.392 1.00 97.00 338 VAL A N 1
ATOM 2601 C CA . VAL A 1 338 ? -0.789 10.222 -17.753 1.00 97.00 338 VAL A CA 1
ATOM 2602 C C . VAL A 1 338 ? 0.638 10.768 -17.716 1.00 97.00 338 VAL A C 1
ATOM 2604 O O . VAL A 1 338 ? 1.539 10.234 -18.379 1.00 97.00 338 VAL A O 1
ATOM 2607 N N . ALA A 1 339 ? 0.870 11.808 -16.913 1.00 97.19 339 ALA A N 1
ATOM 2608 C CA . ALA A 1 339 ? 2.210 12.334 -16.676 1.00 97.19 339 ALA A CA 1
ATOM 2609 C C . ALA A 1 339 ? 3.099 11.283 -15.993 1.00 97.19 339 ALA A C 1
ATOM 2611 O O . ALA A 1 339 ? 4.240 11.070 -16.409 1.00 97.19 339 ALA A O 1
ATOM 2612 N N . SER A 1 340 ? 2.554 10.559 -15.015 1.00 96.75 340 SER A N 1
ATOM 2613 C CA . SER A 1 340 ? 3.260 9.491 -14.312 1.00 96.75 340 SER A CA 1
ATOM 2614 C C . SER A 1 340 ? 3.620 8.316 -15.219 1.00 96.75 340 SER A C 1
ATOM 2616 O O . SER A 1 340 ? 4.745 7.821 -15.147 1.00 96.75 340 SER A O 1
ATOM 2618 N N . LEU A 1 341 ? 2.732 7.898 -16.132 1.00 98.12 341 LEU A N 1
ATOM 2619 C CA . LEU A 1 341 ? 3.079 6.916 -17.164 1.00 98.12 341 LEU A CA 1
ATOM 2620 C C . LEU A 1 341 ? 4.239 7.424 -18.030 1.00 98.12 341 LEU A C 1
ATOM 2622 O O . LEU A 1 341 ? 5.202 6.694 -18.259 1.00 98.12 341 LEU A O 1
ATOM 2626 N N . THR A 1 342 ? 4.188 8.684 -18.464 1.00 97.56 342 THR A N 1
ATOM 2627 C CA . THR A 1 342 ? 5.246 9.290 -19.287 1.00 97.56 342 THR A CA 1
ATOM 2628 C C . THR A 1 342 ? 6.601 9.287 -18.573 1.00 97.56 342 THR A C 1
ATOM 2630 O O . THR A 1 342 ? 7.619 8.923 -19.171 1.00 97.56 342 THR A O 1
ATOM 2633 N N . GLU A 1 343 ? 6.633 9.639 -17.288 1.00 97.44 343 GLU A N 1
ATOM 2634 C CA . GLU A 1 343 ? 7.868 9.644 -16.502 1.00 97.44 343 GLU A CA 1
ATOM 2635 C C . GLU A 1 343 ? 8.395 8.228 -16.249 1.00 97.44 343 GLU A C 1
ATOM 2637 O O . GLU A 1 343 ? 9.579 7.953 -16.450 1.00 97.44 343 GLU A O 1
ATOM 2642 N N . VAL A 1 344 ? 7.519 7.276 -15.927 1.00 97.56 344 VAL A N 1
ATOM 2643 C CA . VAL A 1 344 ? 7.912 5.872 -15.753 1.00 97.56 344 VAL A CA 1
ATOM 2644 C C . VAL A 1 344 ? 8.447 5.267 -17.058 1.00 97.56 344 VAL A C 1
ATOM 2646 O O . VAL A 1 344 ? 9.385 4.466 -17.025 1.00 97.56 344 VAL A O 1
ATOM 2649 N N . MET A 1 345 ? 7.941 5.692 -18.221 1.00 98.19 345 MET A N 1
ATOM 2650 C CA . MET A 1 345 ? 8.511 5.322 -19.521 1.00 98.19 345 MET A CA 1
ATOM 2651 C C . MET A 1 345 ? 9.908 5.921 -19.747 1.00 98.19 345 MET A C 1
ATOM 2653 O O . MET A 1 345 ? 10.775 5.240 -20.304 1.00 98.19 345 MET A O 1
ATOM 2657 N N . ARG A 1 346 ? 10.173 7.148 -19.275 1.00 97.81 346 ARG A N 1
ATOM 2658 C CA . ARG A 1 346 ? 11.523 7.745 -19.286 1.00 97.81 346 ARG A CA 1
ATOM 2659 C C . ARG A 1 346 ? 12.484 6.972 -18.383 1.00 97.81 346 ARG A C 1
ATOM 2661 O O . ARG A 1 346 ? 13.576 6.627 -18.834 1.00 97.81 346 ARG A O 1
ATOM 2668 N N . VAL A 1 347 ? 12.070 6.636 -17.159 1.00 98.06 347 VAL A N 1
ATOM 2669 C CA . VAL A 1 347 ? 12.862 5.817 -16.223 1.00 98.06 347 VAL A CA 1
ATOM 2670 C C . VAL A 1 347 ? 13.184 4.456 -16.833 1.00 98.06 347 VAL A C 1
ATOM 2672 O O . VAL A 1 347 ? 14.348 4.055 -16.880 1.00 98.06 347 VAL A O 1
ATOM 2675 N N . ARG A 1 348 ? 12.166 3.773 -17.374 1.00 97.75 348 ARG A N 1
ATOM 2676 C CA . ARG A 1 348 ? 12.320 2.491 -18.073 1.00 97.75 348 ARG A CA 1
ATOM 2677 C C . ARG A 1 348 ? 13.351 2.587 -19.193 1.00 97.75 348 ARG A C 1
ATOM 2679 O O . ARG A 1 348 ? 14.218 1.724 -19.287 1.00 97.75 348 ARG A O 1
ATOM 2686 N N . LYS A 1 349 ? 13.268 3.620 -20.035 1.00 97.44 349 LYS A N 1
ATOM 2687 C CA . LYS A 1 349 ? 14.207 3.828 -21.143 1.00 97.44 349 LYS A CA 1
ATOM 2688 C C . LYS A 1 349 ? 15.648 3.947 -20.641 1.00 97.44 349 LYS A C 1
ATOM 2690 O O . LYS A 1 349 ? 16.509 3.215 -21.119 1.00 97.44 349 LYS A O 1
ATOM 2695 N N . VAL A 1 350 ? 15.897 4.810 -19.653 1.00 97.19 350 VAL A N 1
ATOM 2696 C CA . VAL A 1 350 ? 17.239 4.999 -19.069 1.00 97.19 350 VAL A CA 1
ATOM 2697 C C . VAL A 1 350 ? 17.772 3.693 -18.474 1.00 97.19 350 VAL A C 1
ATOM 2699 O O . VAL A 1 350 ? 18.931 3.342 -18.706 1.00 97.19 350 VAL A O 1
ATOM 2702 N N . ALA A 1 351 ? 16.934 2.953 -17.744 1.00 96.94 351 ALA A N 1
ATOM 2703 C CA . ALA A 1 351 ? 17.319 1.677 -17.150 1.00 96.94 351 ALA A CA 1
ATOM 2704 C C . ALA A 1 351 ? 17.678 0.634 -18.221 1.00 96.94 351 ALA A C 1
ATOM 2706 O O . ALA A 1 351 ? 18.738 0.018 -18.138 1.00 96.94 351 ALA A O 1
ATOM 2707 N N . LEU A 1 352 ? 16.849 0.472 -19.259 1.00 96.94 352 LEU A N 1
ATOM 2708 C CA . LEU A 1 352 ? 17.090 -0.491 -20.340 1.00 96.94 352 LEU A CA 1
ATOM 2709 C C . LEU A 1 352 ? 18.316 -0.136 -21.193 1.00 96.94 352 LEU A C 1
ATOM 2711 O O . LEU A 1 352 ? 19.085 -1.028 -21.544 1.00 96.94 352 LEU A O 1
ATOM 2715 N N . GLU A 1 353 ? 18.559 1.148 -21.476 1.00 94.75 353 GLU A N 1
ATOM 2716 C CA . GLU A 1 353 ? 19.758 1.590 -22.204 1.00 94.75 353 GLU A CA 1
ATOM 2717 C C . GLU A 1 353 ? 21.054 1.236 -21.458 1.00 94.75 353 GLU A C 1
ATOM 2719 O O . GLU A 1 353 ? 22.073 0.936 -22.088 1.00 94.75 353 GLU A O 1
ATOM 2724 N N . ARG A 1 354 ? 21.018 1.246 -20.121 1.00 93.25 354 ARG A N 1
ATOM 2725 C CA . ARG A 1 354 ? 22.158 0.933 -19.243 1.00 93.25 354 ARG A CA 1
ATOM 2726 C C . ARG A 1 354 ? 22.198 -0.534 -18.797 1.00 93.25 354 ARG A C 1
ATOM 2728 O O . ARG A 1 354 ? 23.176 -0.947 -18.173 1.00 93.25 354 ARG A O 1
ATOM 2735 N N . PHE A 1 355 ? 21.168 -1.318 -19.109 1.00 96.88 355 PHE A N 1
ATOM 2736 C CA . PHE A 1 355 ? 21.012 -2.676 -18.602 1.00 96.88 355 PHE A CA 1
ATOM 2737 C C . PHE A 1 355 ? 22.076 -3.629 -19.163 1.00 96.88 355 PHE A C 1
ATOM 2739 O O . PHE A 1 355 ? 22.345 -3.672 -20.365 1.00 96.88 355 PHE A O 1
ATOM 2746 N N . GLY A 1 356 ? 22.662 -4.439 -18.282 1.00 96.25 356 GLY A N 1
ATOM 2747 C CA . GLY A 1 356 ? 23.702 -5.404 -18.623 1.00 96.25 356 GLY A CA 1
ATOM 2748 C C . GLY A 1 356 ? 24.343 -5.994 -17.371 1.00 96.25 356 GLY A C 1
ATOM 2749 O O . GLY A 1 356 ? 23.731 -6.018 -16.306 1.00 96.25 356 GLY A O 1
ATOM 2750 N N . LEU A 1 357 ? 25.602 -6.431 -17.472 1.00 96.56 357 LEU A N 1
ATOM 2751 C CA . LEU A 1 357 ? 26.328 -7.090 -16.372 1.00 96.56 357 LEU A CA 1
ATOM 2752 C C . LEU A 1 357 ? 26.406 -6.263 -15.078 1.00 96.56 357 LEU A C 1
ATOM 2754 O O . LEU A 1 357 ? 26.522 -6.839 -14.003 1.00 96.56 357 LEU A O 1
ATOM 2758 N N . GLY A 1 358 ? 26.301 -4.933 -15.166 1.00 96.12 358 GLY A N 1
ATOM 2759 C CA . GLY A 1 358 ? 26.259 -4.050 -13.999 1.00 96.12 358 GLY A CA 1
ATOM 2760 C C . GLY A 1 358 ? 25.049 -4.269 -13.084 1.00 96.12 358 GLY A C 1
ATOM 2761 O O . GLY A 1 358 ? 25.088 -3.819 -11.948 1.00 96.12 358 GLY A O 1
ATOM 2762 N N . ALA A 1 359 ? 24.006 -4.973 -13.535 1.00 96.12 359 ALA A N 1
ATOM 2763 C CA . ALA A 1 359 ? 22.857 -5.366 -12.716 1.00 96.12 359 ALA A CA 1
ATOM 2764 C C . ALA A 1 359 ? 23.110 -6.630 -11.862 1.00 96.12 359 ALA A C 1
ATOM 2766 O O . ALA A 1 359 ? 22.208 -7.078 -11.155 1.00 96.12 359 ALA A O 1
ATOM 2767 N N . LEU A 1 360 ? 24.310 -7.221 -11.929 1.00 95.25 360 LEU A N 1
ATOM 2768 C CA . LEU A 1 360 ? 24.686 -8.424 -11.184 1.00 95.25 360 LEU A CA 1
ATOM 2769 C C . LEU A 1 360 ? 25.811 -8.159 -10.181 1.00 95.25 360 LEU A C 1
ATOM 2771 O O . LEU A 1 360 ? 26.738 -7.392 -10.442 1.00 95.25 360 LEU A O 1
ATOM 2775 N N . GLN A 1 361 ? 25.756 -8.858 -9.049 1.00 93.00 361 GLN A N 1
ATOM 2776 C CA . GLN A 1 361 ? 26.842 -8.884 -8.072 1.00 93.00 361 GLN A CA 1
ATOM 2777 C C . GLN A 1 361 ? 28.013 -9.751 -8.571 1.00 93.00 361 GLN A C 1
ATOM 2779 O O . GLN A 1 361 ? 27.804 -10.699 -9.339 1.00 93.00 361 GLN A O 1
ATOM 2784 N N . PRO A 1 362 ? 29.255 -9.495 -8.113 1.00 93.69 362 PRO A N 1
ATOM 2785 C CA . PRO A 1 362 ? 30.393 -10.354 -8.425 1.00 93.69 362 PRO A CA 1
ATOM 2786 C C . PRO A 1 362 ? 30.129 -11.826 -8.070 1.00 93.69 362 PRO A C 1
ATOM 2788 O O . PRO A 1 362 ? 29.756 -12.150 -6.945 1.00 93.69 362 PRO A O 1
ATOM 2791 N N . GLY A 1 363 ? 30.351 -12.725 -9.034 1.00 90.88 363 GLY A N 1
ATOM 2792 C CA . GLY A 1 363 ? 30.161 -14.172 -8.867 1.00 90.88 363 GLY A CA 1
ATOM 2793 C C . GLY A 1 363 ? 28.764 -14.693 -9.222 1.00 90.88 363 GLY A C 1
ATOM 2794 O O . GLY A 1 363 ? 28.570 -15.908 -9.248 1.00 90.88 363 GLY A O 1
ATOM 2795 N N . GLU A 1 364 ? 27.804 -13.821 -9.542 1.00 90.62 364 GLU A N 1
ATOM 2796 C CA . GLU A 1 364 ? 26.496 -14.256 -10.035 1.00 90.62 364 GLU A CA 1
ATOM 2797 C C . GLU A 1 364 ? 26.564 -14.744 -11.495 1.00 90.62 364 GLU A C 1
ATOM 2799 O O . GLU A 1 364 ? 27.293 -14.177 -12.315 1.00 90.62 364 GLU A O 1
ATOM 2804 N N . PRO A 1 365 ? 25.790 -15.783 -11.863 1.00 90.88 365 PRO A N 1
ATOM 2805 C CA . PRO A 1 365 ? 25.723 -16.242 -13.244 1.00 90.88 365 PRO A CA 1
ATOM 2806 C C . PRO A 1 365 ? 25.017 -15.208 -14.128 1.00 90.88 365 PRO A C 1
ATOM 2808 O O . PRO A 1 365 ? 23.964 -14.678 -13.771 1.00 90.88 365 PRO A O 1
ATOM 2811 N N . THR A 1 366 ? 25.547 -14.984 -15.332 1.00 92.00 366 THR A N 1
ATOM 2812 C CA . THR A 1 366 ? 24.997 -14.019 -16.303 1.00 92.00 366 THR A CA 1
ATOM 2813 C C . THR A 1 366 ? 23.550 -14.313 -16.694 1.00 92.00 366 THR A C 1
ATOM 2815 O O . THR A 1 366 ? 22.771 -13.390 -16.912 1.00 92.00 366 THR A O 1
ATOM 2818 N N . SER A 1 367 ? 23.146 -15.586 -16.694 1.00 90.56 367 SER A N 1
ATOM 2819 C CA . SER A 1 367 ? 21.763 -16.005 -16.950 1.00 90.56 367 SER A CA 1
ATOM 2820 C C . SER A 1 367 ? 20.741 -15.423 -15.965 1.00 90.56 367 SER A C 1
ATOM 2822 O O . SER A 1 367 ? 19.559 -15.323 -16.303 1.00 90.56 367 SER A O 1
ATOM 2824 N N . ARG A 1 368 ? 21.174 -14.950 -14.783 1.00 90.94 368 ARG A N 1
ATOM 2825 C CA . ARG A 1 368 ? 20.307 -14.240 -13.828 1.00 90.94 368 ARG A CA 1
ATOM 2826 C C . ARG A 1 368 ? 19.733 -12.949 -14.418 1.00 90.94 368 ARG A C 1
ATOM 2828 O O . ARG A 1 368 ? 18.637 -12.558 -14.022 1.00 90.94 368 ARG A O 1
ATOM 2835 N N . LEU A 1 369 ? 20.387 -12.338 -15.413 1.00 94.00 369 LEU A N 1
ATOM 2836 C CA . LEU A 1 369 ? 19.862 -11.163 -16.120 1.00 94.00 369 LEU A CA 1
ATOM 2837 C C . LEU A 1 369 ? 18.459 -11.395 -16.696 1.00 94.00 369 LEU A C 1
ATOM 2839 O O . LEU A 1 369 ? 17.673 -10.454 -16.730 1.00 94.00 369 LEU A O 1
ATOM 2843 N N . ARG A 1 370 ? 18.099 -12.636 -17.068 1.00 92.50 370 ARG A N 1
ATOM 2844 C CA . ARG A 1 370 ? 16.739 -12.959 -17.533 1.00 92.50 370 ARG A CA 1
ATOM 2845 C C . ARG A 1 370 ? 15.664 -12.760 -16.467 1.00 92.50 370 ARG A C 1
ATOM 2847 O O . ARG A 1 370 ? 14.540 -12.446 -16.827 1.00 92.50 370 ARG A O 1
ATOM 2854 N N . ALA A 1 371 ? 15.989 -12.935 -15.188 1.00 90.56 371 ALA A N 1
ATOM 2855 C CA . ALA A 1 371 ? 15.057 -12.651 -14.098 1.00 90.56 371 ALA A CA 1
ATOM 2856 C C . ALA A 1 371 ? 15.016 -11.147 -13.786 1.00 90.56 371 ALA A C 1
ATOM 2858 O O . ALA A 1 371 ? 13.946 -10.587 -13.563 1.00 90.56 371 ALA A O 1
ATOM 2859 N N . VAL A 1 372 ? 16.176 -10.477 -13.805 1.00 94.50 372 VAL A N 1
ATOM 2860 C CA . VAL A 1 372 ? 16.276 -9.043 -13.477 1.00 94.50 372 VAL A CA 1
ATOM 2861 C C . VAL A 1 372 ? 15.619 -8.167 -14.549 1.00 94.50 372 VAL A C 1
ATOM 2863 O O . VAL A 1 372 ? 14.991 -7.165 -14.215 1.00 94.50 372 VAL A O 1
ATOM 2866 N N . ILE A 1 373 ? 15.709 -8.543 -15.830 1.00 96.06 373 ILE A N 1
ATOM 2867 C CA . ILE A 1 373 ? 15.165 -7.725 -16.921 1.00 96.06 373 ILE A CA 1
ATOM 2868 C C . ILE A 1 373 ? 13.634 -7.681 -16.924 1.00 96.06 373 ILE A C 1
ATOM 2870 O O . ILE A 1 373 ? 13.074 -6.677 -17.341 1.00 96.06 373 ILE A O 1
ATOM 2874 N N . VAL A 1 374 ? 12.939 -8.712 -16.430 1.00 95.69 374 VAL A N 1
ATOM 2875 C CA . VAL A 1 374 ? 11.463 -8.780 -16.437 1.00 95.69 374 VAL A CA 1
ATOM 2876 C C . VAL A 1 374 ? 10.819 -7.562 -15.760 1.00 95.69 374 VAL A C 1
ATOM 2878 O O . VAL A 1 374 ? 10.045 -6.860 -16.417 1.00 95.69 374 VAL A O 1
ATOM 2881 N N . PRO A 1 375 ? 11.114 -7.242 -14.483 1.00 94.88 375 PRO A N 1
ATOM 2882 C CA . PRO A 1 375 ? 10.521 -6.078 -13.834 1.00 94.88 375 PRO A CA 1
ATOM 2883 C C . PRO A 1 375 ? 10.991 -4.736 -14.412 1.00 94.88 375 PRO A C 1
ATOM 2885 O O . PRO A 1 375 ? 10.223 -3.781 -14.331 1.00 94.88 375 PRO A O 1
ATOM 2888 N N . VAL A 1 376 ? 12.194 -4.653 -14.997 1.00 97.19 376 VAL A N 1
ATOM 2889 C CA . VAL A 1 376 ? 12.703 -3.429 -15.650 1.00 97.19 376 VAL A CA 1
ATOM 2890 C C . VAL A 1 376 ? 11.991 -3.199 -16.987 1.00 97.19 376 VAL A C 1
ATOM 2892 O O . VAL A 1 376 ? 11.512 -2.105 -17.277 1.00 97.19 376 VAL A O 1
ATOM 2895 N N . TYR A 1 377 ? 11.836 -4.251 -17.787 1.00 98.00 377 TYR A N 1
ATOM 2896 C CA . TYR A 1 377 ? 11.133 -4.212 -19.062 1.00 98.00 377 TYR A CA 1
ATOM 2897 C C . TYR A 1 377 ? 9.634 -3.942 -18.878 1.00 98.00 377 TYR A C 1
ATOM 2899 O O . TYR A 1 377 ? 9.043 -3.192 -19.650 1.00 98.00 377 TYR A O 1
ATOM 2907 N N . LEU A 1 378 ? 9.019 -4.468 -17.816 1.00 97.44 378 LEU A N 1
ATOM 2908 C CA . LEU A 1 378 ? 7.618 -4.208 -17.467 1.00 97.44 378 LEU A CA 1
ATOM 2909 C C . LEU A 1 378 ? 7.453 -3.106 -16.409 1.00 97.44 378 LEU A C 1
ATOM 2911 O O . LEU A 1 378 ? 6.447 -3.099 -15.694 1.00 97.44 378 LEU A O 1
ATOM 2915 N N . TYR A 1 379 ? 8.420 -2.193 -16.258 1.00 97.56 379 TYR A N 1
ATOM 2916 C CA . TYR A 1 379 ? 8.401 -1.184 -15.187 1.00 97.56 379 TYR A CA 1
ATOM 2917 C C . TYR A 1 379 ? 7.146 -0.290 -15.225 1.00 97.56 379 TYR A C 1
ATOM 2919 O O . TYR A 1 379 ? 6.611 0.087 -14.189 1.00 97.56 379 TYR A O 1
ATOM 2927 N N . HIS A 1 380 ? 6.608 -0.054 -16.423 1.00 97.69 380 HIS A N 1
ATOM 2928 C CA . HIS A 1 380 ? 5.443 0.792 -16.688 1.00 97.69 380 HIS A CA 1
ATOM 2929 C C . HIS A 1 380 ? 4.072 0.138 -16.456 1.00 97.69 380 HIS A C 1
ATOM 2931 O O . HIS A 1 380 ? 3.064 0.839 -16.452 1.00 97.69 380 HIS A O 1
ATOM 2937 N N . ARG A 1 381 ? 4.007 -1.182 -16.233 1.00 96.38 381 ARG A N 1
ATOM 2938 C CA . ARG A 1 381 ? 2.752 -1.962 -16.272 1.00 96.38 381 ARG A CA 1
ATOM 2939 C C . ARG A 1 381 ? 1.629 -1.463 -15.359 1.00 96.38 381 ARG A C 1
ATOM 2941 O O . ARG A 1 381 ? 0.462 -1.607 -15.697 1.00 96.38 381 ARG A O 1
ATOM 2948 N N . TYR A 1 382 ? 1.962 -0.909 -14.195 1.00 96.56 382 TYR A N 1
ATOM 2949 C CA . TYR A 1 382 ? 0.947 -0.425 -13.257 1.00 96.56 382 TYR A CA 1
ATOM 2950 C C . TYR A 1 382 ? 0.454 0.973 -13.623 1.00 96.56 382 TYR A C 1
ATOM 2952 O O . TYR A 1 382 ? -0.741 1.232 -13.528 1.00 96.56 382 TYR A O 1
ATOM 2960 N N . GLN A 1 383 ? 1.332 1.821 -14.166 1.00 97.12 383 GLN A N 1
ATOM 2961 C CA . GLN A 1 383 ? 0.922 3.123 -14.688 1.00 97.12 383 GLN A CA 1
ATOM 2962 C C . GLN A 1 383 ? 0.128 3.019 -15.988 1.00 97.12 383 GLN A C 1
ATOM 2964 O O . GLN A 1 383 ? -0.688 3.887 -16.274 1.00 97.12 383 GLN A O 1
ATOM 2969 N N . VAL A 1 384 ? 0.296 1.934 -16.749 1.00 97.88 384 VAL A N 1
ATOM 2970 C CA . VAL A 1 384 ? -0.626 1.592 -17.842 1.00 97.88 384 VAL A CA 1
ATOM 2971 C C . VAL A 1 384 ? -2.044 1.407 -17.307 1.00 97.88 384 VAL A C 1
ATOM 2973 O O . VAL A 1 384 ? -2.972 1.996 -17.853 1.00 97.88 384 VAL A O 1
ATOM 2976 N N . ASN A 1 385 ? -2.220 0.650 -16.219 1.00 96.56 385 ASN A N 1
ATOM 2977 C CA . ASN A 1 385 ? -3.542 0.461 -15.618 1.00 96.56 385 ASN A CA 1
ATOM 2978 C C . ASN A 1 385 ? -4.113 1.779 -15.080 1.00 96.56 385 ASN A C 1
ATOM 2980 O O . ASN A 1 385 ? -5.275 2.073 -15.343 1.00 96.56 385 ASN A O 1
ATOM 2984 N N . ALA A 1 386 ? -3.306 2.582 -14.379 1.00 97.12 386 ALA A N 1
ATOM 2985 C CA . ALA A 1 386 ? -3.737 3.876 -13.851 1.00 97.12 386 ALA A CA 1
ATOM 2986 C C . ALA A 1 386 ? -4.158 4.844 -14.975 1.00 97.12 386 ALA A C 1
ATOM 2988 O O . ALA A 1 386 ? -5.256 5.392 -14.947 1.00 97.12 386 ALA A O 1
ATOM 2989 N N . ALA A 1 387 ? -3.343 4.989 -16.027 1.00 97.50 387 ALA A N 1
ATOM 2990 C CA . ALA A 1 387 ? -3.673 5.834 -17.173 1.00 97.50 387 ALA A CA 1
ATOM 2991 C C . ALA A 1 387 ? -4.895 5.320 -17.955 1.00 97.50 387 ALA A C 1
ATOM 2993 O O . ALA A 1 387 ? -5.690 6.122 -18.440 1.00 97.50 387 ALA A O 1
ATOM 2994 N N . ALA A 1 388 ? -5.085 4.001 -18.066 1.00 97.62 388 ALA A N 1
ATOM 2995 C CA . ALA A 1 388 ? -6.249 3.421 -18.738 1.00 97.62 388 ALA A CA 1
ATOM 2996 C C . ALA A 1 388 ? -7.570 3.772 -18.043 1.00 97.62 388 ALA A C 1
ATOM 2998 O O . ALA A 1 388 ? -8.548 4.037 -18.738 1.00 97.62 388 ALA A O 1
ATOM 2999 N N . LYS A 1 389 ? -7.586 3.893 -16.708 1.00 97.06 389 LYS A N 1
ATOM 3000 C CA . LYS A 1 389 ? -8.775 4.328 -15.950 1.00 97.06 389 LYS A CA 1
ATOM 3001 C C . LYS A 1 389 ? -9.246 5.742 -16.287 1.00 97.06 389 LYS A C 1
ATOM 3003 O O . LYS A 1 389 ? -10.385 6.084 -15.989 1.00 97.06 389 LYS A O 1
ATOM 3008 N N . MET A 1 390 ? -8.409 6.560 -16.929 1.00 97.06 390 MET A N 1
ATOM 3009 C CA . MET A 1 390 ? -8.825 7.870 -17.433 1.00 97.06 390 MET A CA 1
ATOM 3010 C C . MET A 1 390 ? -9.813 7.740 -18.602 1.00 97.06 390 MET A C 1
ATOM 3012 O O . MET A 1 390 ? -10.668 8.603 -18.784 1.00 97.06 390 MET A O 1
ATOM 3016 N N . ILE A 1 391 ? -9.713 6.683 -19.415 1.00 96.62 391 ILE A N 1
ATOM 3017 C CA . ILE A 1 391 ? -10.566 6.475 -20.593 1.00 96.62 391 ILE A CA 1
ATOM 3018 C C . ILE A 1 391 ? -11.908 5.910 -20.135 1.00 96.62 391 ILE A C 1
ATOM 3020 O O . ILE A 1 391 ? -11.967 4.845 -19.533 1.00 96.62 391 ILE A O 1
ATOM 3024 N N . GLY A 1 392 ? -12.995 6.636 -20.405 1.00 94.12 392 GLY A N 1
ATOM 3025 C CA . GLY A 1 392 ? -14.303 6.309 -19.830 1.00 94.12 392 GLY A CA 1
ATOM 3026 C C . GLY A 1 392 ? -14.380 6.513 -18.311 1.00 94.12 392 GLY A C 1
ATOM 3027 O O . GLY A 1 392 ? -15.354 6.079 -17.701 1.00 94.12 392 GLY A O 1
ATOM 3028 N N . GLY A 1 393 ? -13.381 7.176 -17.716 1.00 96.00 393 GLY A N 1
ATOM 3029 C CA . GLY A 1 393 ? -13.267 7.368 -16.275 1.00 96.00 393 GLY A CA 1
ATOM 3030 C C . GLY A 1 393 ? -14.407 8.183 -15.662 1.00 96.00 393 GLY A C 1
ATOM 3031 O O . GLY A 1 393 ? -14.967 9.075 -16.311 1.00 96.00 393 GLY A O 1
ATOM 3032 N N . TYR A 1 394 ? -14.705 7.918 -14.391 1.00 95.56 394 TYR A N 1
ATOM 3033 C CA . TYR A 1 394 ? -15.689 8.633 -13.581 1.00 95.56 394 TYR A CA 1
ATOM 3034 C C . TYR A 1 394 ? -15.081 8.999 -12.222 1.00 95.56 394 TYR A C 1
ATOM 3036 O O . TYR A 1 394 ? -14.763 8.130 -11.413 1.00 95.56 394 TYR A O 1
ATOM 3044 N N . ASP A 1 395 ? -14.887 10.296 -11.998 1.00 95.38 395 ASP A N 1
ATOM 3045 C CA . ASP A 1 395 ? -14.365 10.860 -10.755 1.00 95.38 395 ASP A CA 1
ATOM 3046 C C . ASP A 1 395 ? -15.507 11.032 -9.750 1.00 95.38 395 ASP A C 1
ATOM 3048 O O . ASP A 1 395 ? -16.485 11.719 -10.046 1.00 95.38 395 ASP A O 1
ATOM 3052 N N . PHE A 1 396 ? -15.400 10.412 -8.578 1.00 94.00 396 PHE A N 1
ATOM 3053 C CA . PHE A 1 396 ? -16.366 10.548 -7.494 1.00 94.00 396 PHE A CA 1
ATOM 3054 C C . PHE A 1 396 ? -15.674 10.441 -6.131 1.00 94.00 396 PHE A C 1
ATOM 3056 O O . PHE A 1 396 ? -14.488 10.142 -6.029 1.00 94.00 396 PHE A O 1
ATOM 3063 N N . HIS A 1 397 ? -16.438 10.675 -5.069 1.00 92.94 397 HIS A N 1
ATOM 3064 C CA . HIS A 1 397 ? -16.044 10.380 -3.695 1.00 92.94 397 HIS A CA 1
ATOM 3065 C C . HIS A 1 397 ? -17.238 9.786 -2.948 1.00 92.94 397 HIS A C 1
ATOM 3067 O O . HIS A 1 397 ? -18.387 9.916 -3.385 1.00 92.94 397 HIS A O 1
ATOM 3073 N N . TYR A 1 398 ? -16.969 9.115 -1.832 1.00 93.62 398 TYR A N 1
ATOM 3074 C CA . TYR A 1 398 ? -18.020 8.653 -0.935 1.00 93.62 398 TYR A CA 1
ATOM 3075 C C . TYR A 1 398 ? -18.628 9.850 -0.206 1.00 93.62 398 TYR A C 1
ATOM 3077 O O . TYR A 1 398 ? -17.902 10.675 0.343 1.00 93.62 398 TYR A O 1
ATOM 3085 N N . ALA A 1 399 ? -19.955 9.955 -0.222 1.00 90.69 399 ALA A N 1
ATOM 3086 C CA . ALA A 1 399 ? -20.690 11.064 0.370 1.00 90.69 399 ALA A CA 1
ATOM 3087 C C . ALA A 1 399 ? -22.066 10.611 0.874 1.00 90.69 399 ALA A C 1
ATOM 3089 O O . ALA A 1 399 ? -22.609 9.601 0.418 1.00 90.69 399 ALA A O 1
ATOM 3090 N N . GLU A 1 400 ? -22.647 11.394 1.777 1.00 88.25 400 GLU A N 1
ATOM 3091 C CA . GLU A 1 400 ? -23.978 11.181 2.340 1.00 88.25 400 GLU A CA 1
ATOM 3092 C C . GLU A 1 400 ? -24.994 12.223 1.854 1.00 88.25 400 GLU A C 1
ATOM 3094 O O . GLU A 1 400 ? -24.667 13.315 1.376 1.00 88.25 400 GLU A O 1
ATOM 3099 N N . THR A 1 401 ? -26.280 11.888 1.968 1.00 85.19 401 THR A N 1
ATOM 3100 C CA . THR A 1 401 ? -27.361 12.805 1.596 1.00 85.19 401 THR A CA 1
ATOM 3101 C C . THR A 1 401 ? -27.345 14.056 2.469 1.00 85.19 401 THR A C 1
ATOM 3103 O O . THR A 1 401 ? -27.374 13.951 3.689 1.00 85.19 401 THR A O 1
ATOM 3106 N N . GLY A 1 402 ? -27.396 15.233 1.845 1.00 82.19 402 GLY A N 1
ATOM 3107 C CA . GLY A 1 402 ? -27.369 16.523 2.545 1.00 82.19 402 GLY A CA 1
ATOM 3108 C C . GLY A 1 402 ? -26.032 17.257 2.435 1.00 82.19 402 GLY A C 1
ATOM 3109 O O . GLY A 1 402 ? -25.999 18.460 2.678 1.00 82.19 402 GLY A O 1
ATOM 3110 N N . GLN A 1 403 ? -24.974 16.579 1.984 1.00 81.56 403 GLN A N 1
ATOM 3111 C CA . GLN A 1 403 ? -23.681 17.203 1.711 1.00 81.56 403 GLN A CA 1
ATOM 3112 C C . GLN A 1 403 ? -23.679 17.975 0.381 1.00 81.56 403 GLN A C 1
ATOM 3114 O O . GLN A 1 403 ? -24.476 17.717 -0.528 1.00 81.56 403 GLN A O 1
ATOM 3119 N N . ALA A 1 404 ? -22.769 18.941 0.252 1.00 77.38 404 ALA A N 1
ATOM 3120 C CA . ALA A 1 404 ? -22.526 19.636 -1.009 1.00 77.38 404 ALA A CA 1
ATOM 3121 C C . ALA A 1 404 ? -21.645 18.787 -1.945 1.00 77.38 404 ALA A C 1
ATOM 3123 O O . ALA A 1 404 ? -20.825 17.999 -1.494 1.00 77.38 404 ALA A O 1
ATOM 3124 N N . ASN A 1 405 ? -21.773 18.989 -3.261 1.00 76.81 405 ASN A N 1
ATOM 3125 C CA . ASN A 1 405 ? -20.895 18.402 -4.288 1.00 76.81 405 ASN A CA 1
ATOM 3126 C C . ASN A 1 405 ? -20.857 16.861 -4.377 1.00 76.81 405 ASN A C 1
ATOM 3128 O O . ASN A 1 405 ? -19.931 16.328 -4.967 1.00 76.81 405 ASN A O 1
ATOM 3132 N N . ILE A 1 406 ? -21.885 16.146 -3.913 1.00 84.56 406 ILE A N 1
ATOM 3133 C CA . ILE A 1 406 ? -21.961 14.664 -3.905 1.00 84.56 406 ILE A CA 1
ATOM 3134 C C . ILE A 1 406 ? -21.950 13.971 -5.285 1.00 84.56 406 ILE A C 1
ATOM 3136 O O . ILE A 1 406 ? -22.021 12.748 -5.369 1.00 84.56 406 ILE A O 1
ATOM 3140 N N . GLY A 1 407 ? -21.962 14.730 -6.383 1.00 87.56 407 GLY A N 1
ATOM 3141 C CA . GLY A 1 407 ? -22.041 14.184 -7.736 1.00 87.56 407 GLY A CA 1
ATOM 3142 C C . GLY A 1 407 ? -20.661 13.879 -8.304 1.00 87.56 407 GLY A C 1
ATOM 3143 O O . GLY A 1 407 ? -19.792 14.746 -8.296 1.00 87.56 407 GLY A O 1
ATOM 3144 N N . GLY A 1 408 ? -20.483 12.681 -8.860 1.00 92.94 408 GLY A N 1
ATOM 3145 C CA . GLY A 1 408 ? -19.308 12.382 -9.671 1.00 92.94 408 GLY A CA 1
ATOM 3146 C C . GLY A 1 408 ? -19.401 12.967 -11.084 1.00 92.94 408 GLY A C 1
ATOM 3147 O O . GLY A 1 408 ? -20.492 13.279 -11.581 1.00 92.94 408 GLY A O 1
ATOM 3148 N N . ALA A 1 409 ? -18.263 13.077 -11.762 1.00 95.50 409 ALA A N 1
ATOM 3149 C CA . ALA A 1 409 ? -18.157 13.621 -13.110 1.00 95.50 409 ALA A CA 1
ATOM 3150 C C . ALA A 1 409 ? -17.316 12.717 -14.025 1.00 95.50 409 ALA A C 1
ATOM 3152 O O . ALA A 1 409 ? -16.319 12.146 -13.587 1.00 95.50 409 ALA A O 1
ATOM 3153 N N . PRO A 1 410 ? -17.675 12.590 -15.316 1.00 97.19 410 PRO A N 1
ATOM 3154 C CA . PRO A 1 410 ? -16.820 11.896 -16.266 1.00 97.19 410 PRO A CA 1
ATOM 3155 C C . PRO A 1 410 ? -15.498 12.650 -16.445 1.00 97.19 410 PRO A C 1
ATOM 3157 O O . PRO A 1 410 ? -15.477 13.884 -16.466 1.00 97.19 410 PRO A O 1
ATOM 3160 N N . VAL A 1 411 ? -14.412 11.908 -16.657 1.00 97.69 411 VAL A N 1
ATOM 3161 C CA . VAL A 1 411 ? -13.106 12.490 -16.994 1.00 97.69 411 VAL A CA 1
ATOM 3162 C C . VAL A 1 411 ? -13.239 13.354 -18.262 1.00 97.69 411 VAL A C 1
ATOM 3164 O O . VAL A 1 411 ? -13.815 12.889 -19.255 1.00 97.69 411 VAL A O 1
ATOM 3167 N N . PRO A 1 412 ? -12.716 14.595 -18.285 1.00 97.94 412 PRO A N 1
ATOM 3168 C CA . PRO A 1 412 ? -12.800 15.476 -19.449 1.00 97.94 412 PRO A CA 1
ATOM 3169 C C . PRO A 1 412 ? -12.231 14.859 -20.735 1.00 97.94 412 PRO A C 1
ATOM 3171 O O . PRO A 1 412 ? -11.205 14.181 -20.733 1.00 97.94 412 PRO A O 1
ATOM 3174 N N . ALA A 1 413 ? -12.894 15.107 -21.869 1.00 98.06 413 ALA A N 1
ATOM 3175 C CA . ALA A 1 413 ? -12.580 14.446 -23.141 1.00 98.06 413 ALA A CA 1
ATOM 3176 C C . ALA A 1 413 ? -11.152 14.709 -23.658 1.00 98.06 413 ALA A C 1
ATOM 3178 O O . ALA A 1 413 ? -10.594 13.896 -24.390 1.00 98.06 413 ALA A O 1
ATOM 3179 N N . ASP A 1 414 ? -10.565 15.857 -23.339 1.00 97.81 414 ASP A N 1
ATOM 3180 C CA . ASP A 1 414 ? -9.166 16.180 -23.617 1.00 97.81 414 ASP A CA 1
ATOM 3181 C C . ASP A 1 414 ? -8.201 15.325 -22.783 1.00 97.81 414 ASP A C 1
ATOM 3183 O O . ASP A 1 414 ? -7.266 14.761 -23.354 1.00 97.81 414 ASP A O 1
ATOM 3187 N N . GLN A 1 415 ? -8.478 15.121 -21.491 1.00 97.81 415 GLN A N 1
ATOM 3188 C CA . GLN A 1 415 ? -7.689 14.231 -20.630 1.00 97.81 415 GLN A CA 1
ATOM 3189 C C . GLN A 1 415 ? -7.763 12.771 -21.097 1.00 97.81 415 GLN A C 1
ATOM 3191 O O . GLN A 1 415 ? -6.732 12.107 -21.195 1.00 97.81 415 GLN A O 1
ATOM 3196 N N . GLN A 1 416 ? -8.948 12.288 -21.497 1.00 97.94 416 GLN A N 1
ATOM 3197 C CA . GLN A 1 416 ? -9.094 10.932 -22.052 1.00 97.94 416 GLN A CA 1
ATOM 3198 C C . GLN A 1 416 ? -8.257 10.735 -23.329 1.00 97.94 416 GLN A C 1
ATOM 3200 O O . GLN A 1 416 ? -7.620 9.699 -23.512 1.00 97.94 416 GLN A O 1
ATOM 3205 N N . ARG A 1 417 ? -8.218 11.738 -24.221 1.00 98.38 417 ARG A N 1
ATOM 3206 C CA . ARG A 1 417 ? -7.371 11.694 -25.430 1.00 98.38 417 ARG A CA 1
ATOM 3207 C C . ARG A 1 417 ? -5.882 11.731 -25.093 1.00 98.38 417 ARG A C 1
ATOM 3209 O O . ARG A 1 417 ? -5.098 11.076 -25.783 1.00 98.38 417 ARG A O 1
ATOM 3216 N N . GLY A 1 418 ? -5.497 12.471 -24.053 1.00 98.19 418 GLY A N 1
ATOM 3217 C CA . GLY A 1 418 ? -4.138 12.459 -23.512 1.00 98.19 418 GLY A CA 1
ATOM 3218 C C . GLY A 1 418 ? -3.737 11.063 -23.038 1.00 98.19 418 GLY A C 1
ATOM 3219 O O . GLY A 1 418 ? -2.722 10.535 -23.490 1.00 98.19 418 GLY A O 1
ATOM 3220 N N . ALA A 1 419 ? -4.585 10.425 -22.228 1.00 98.12 419 ALA A N 1
ATOM 3221 C CA . ALA A 1 419 ? -4.372 9.061 -21.752 1.00 98.12 419 ALA A CA 1
ATOM 3222 C C . ALA A 1 419 ? -4.261 8.049 -22.901 1.00 98.12 419 ALA A C 1
ATOM 3224 O O . ALA A 1 419 ? -3.304 7.279 -22.950 1.00 98.12 419 ALA A O 1
ATOM 3225 N N . LEU A 1 420 ? -5.174 8.105 -23.878 1.00 98.50 420 LEU A N 1
ATOM 3226 C CA . LEU A 1 420 ? -5.111 7.255 -25.071 1.00 98.50 420 LEU A CA 1
ATOM 3227 C C . LEU A 1 420 ? -3.789 7.430 -25.826 1.00 98.50 420 LEU A C 1
ATOM 3229 O O . LEU A 1 420 ? -3.176 6.448 -26.234 1.00 98.50 420 LEU A O 1
ATOM 3233 N N . SER A 1 421 ? -3.336 8.673 -25.995 1.00 98.50 421 SER A N 1
ATOM 3234 C CA . SER A 1 421 ? -2.081 8.964 -26.695 1.00 98.50 421 SER A CA 1
ATOM 3235 C C . SER A 1 421 ? -0.874 8.392 -25.944 1.00 98.50 421 SER A C 1
ATOM 3237 O O . SER A 1 421 ? -0.002 7.787 -26.565 1.00 98.50 421 SER A O 1
ATOM 3239 N N . ALA A 1 422 ? -0.842 8.533 -24.615 1.00 98.38 422 ALA A N 1
ATOM 3240 C CA . ALA A 1 422 ? 0.227 7.993 -23.777 1.00 98.38 422 ALA A CA 1
ATOM 3241 C C . ALA A 1 422 ? 0.246 6.456 -23.767 1.00 98.38 422 ALA A C 1
ATOM 3243 O O . ALA A 1 422 ? 1.318 5.861 -23.845 1.00 98.38 422 ALA A O 1
ATOM 3244 N N . LEU A 1 423 ? -0.925 5.811 -23.736 1.00 98.56 423 LEU A N 1
ATOM 3245 C CA . LEU A 1 423 ? -1.048 4.354 -23.824 1.00 98.56 423 LEU A CA 1
ATOM 3246 C C . LEU A 1 423 ? -0.601 3.835 -25.191 1.00 98.56 423 LEU A C 1
ATOM 3248 O O . LEU A 1 423 ? 0.188 2.906 -25.263 1.00 98.56 423 LEU A O 1
ATOM 3252 N N . VAL A 1 424 ? -1.035 4.454 -26.292 1.00 98.44 424 VAL A N 1
ATOM 3253 C CA . VAL A 1 424 ? -0.598 4.041 -27.638 1.00 98.44 424 VAL A CA 1
ATOM 3254 C C . VAL A 1 424 ? 0.917 4.198 -27.808 1.00 98.44 424 VAL A C 1
ATOM 3256 O O . VAL A 1 424 ? 1.540 3.380 -28.481 1.00 98.44 424 VAL A O 1
ATOM 3259 N N . ALA A 1 425 ? 1.539 5.186 -27.160 1.00 98.38 425 ALA A N 1
ATOM 3260 C CA . ALA A 1 425 ? 2.989 5.365 -27.202 1.00 98.38 425 ALA A CA 1
ATOM 3261 C C . ALA A 1 425 ? 3.779 4.206 -26.558 1.00 98.38 425 ALA A C 1
ATOM 3263 O O . ALA A 1 425 ? 4.940 4.005 -26.912 1.00 98.38 425 ALA A O 1
ATOM 3264 N N . THR A 1 426 ? 3.185 3.409 -25.657 1.00 98.50 426 THR A N 1
ATOM 3265 C CA . THR A 1 426 ? 3.858 2.218 -25.097 1.00 98.50 426 THR A CA 1
ATOM 3266 C C . THR A 1 426 ? 3.968 1.071 -26.110 1.00 98.50 426 THR A C 1
ATOM 3268 O O . THR A 1 426 ? 4.774 0.162 -25.916 1.00 98.50 426 THR A O 1
ATOM 3271 N N . LEU A 1 427 ? 3.182 1.122 -27.194 1.00 98.44 427 LEU A N 1
ATOM 3272 C CA . LEU A 1 427 ? 3.131 0.116 -28.259 1.00 98.44 427 LEU A CA 1
ATOM 3273 C C . LEU A 1 427 ? 4.116 0.391 -29.404 1.00 98.44 427 LEU A C 1
ATOM 3275 O O . LEU A 1 427 ? 4.175 -0.392 -30.353 1.00 98.44 427 LEU A O 1
ATOM 3279 N N . ASP A 1 428 ? 4.860 1.499 -29.357 1.00 98.06 428 ASP A N 1
ATOM 3280 C CA . ASP A 1 428 ? 5.858 1.814 -30.378 1.00 98.06 428 ASP A CA 1
ATOM 3281 C C . ASP A 1 428 ? 6.913 0.687 -30.445 1.00 98.06 428 ASP A C 1
ATOM 3283 O O . ASP A 1 428 ? 7.478 0.317 -29.411 1.00 98.06 428 ASP A O 1
ATOM 3287 N N . PRO A 1 429 ? 7.226 0.126 -31.629 1.00 97.31 429 PRO A N 1
ATOM 3288 C CA . PRO A 1 429 ? 8.247 -0.911 -31.755 1.00 97.31 429 PRO A CA 1
ATOM 3289 C C . PRO A 1 429 ? 9.597 -0.530 -31.136 1.00 97.31 429 PRO A C 1
ATOM 3291 O O . PRO A 1 429 ? 10.240 -1.379 -30.529 1.00 97.31 429 PRO A O 1
ATOM 3294 N N . ALA A 1 430 ? 10.004 0.742 -31.204 1.00 96.38 430 ALA A N 1
ATOM 3295 C CA . ALA A 1 430 ? 11.245 1.215 -30.590 1.00 96.38 430 ALA A CA 1
ATOM 3296 C C . ALA A 1 430 ? 11.204 1.188 -29.050 1.00 96.38 430 ALA A C 1
ATOM 3298 O O . ALA A 1 430 ? 12.249 1.154 -28.405 1.00 96.38 430 ALA A O 1
ATOM 3299 N N . VAL A 1 431 ? 10.011 1.209 -28.449 1.00 96.44 431 VAL A N 1
ATOM 3300 C CA . VAL A 1 431 ? 9.806 1.052 -27.000 1.00 96.44 431 VAL A CA 1
ATOM 3301 C C . VAL A 1 431 ? 9.866 -0.422 -26.582 1.00 96.44 431 VAL A C 1
ATOM 3303 O O . VAL A 1 431 ? 10.291 -0.724 -25.460 1.00 96.44 431 VAL A O 1
ATOM 3306 N N . LEU A 1 432 ? 9.439 -1.330 -27.459 1.00 97.75 432 LEU A N 1
ATOM 3307 C CA . LEU A 1 432 ? 9.408 -2.778 -27.227 1.00 97.75 432 LEU A CA 1
ATOM 3308 C C . LEU A 1 432 ? 10.740 -3.474 -27.566 1.00 97.75 432 LEU A C 1
ATOM 3310 O O . LEU A 1 432 ? 10.973 -4.604 -27.149 1.00 97.75 432 LEU A O 1
ATOM 3314 N N . ASP A 1 433 ? 11.621 -2.819 -28.313 1.00 97.00 433 ASP A N 1
ATOM 3315 C CA . ASP A 1 433 ? 12.903 -3.395 -28.708 1.00 97.00 433 ASP A CA 1
ATOM 3316 C C . ASP A 1 433 ? 13.948 -3.380 -27.572 1.00 97.00 433 ASP A C 1
ATOM 3318 O O . ASP A 1 433 ? 13.843 -2.632 -26.591 1.00 97.00 433 ASP A O 1
ATOM 3322 N N . LEU A 1 434 ? 14.985 -4.208 -27.709 1.00 96.50 434 LEU A N 1
ATOM 3323 C CA . LEU A 1 434 ? 16.157 -4.232 -26.836 1.00 96.50 434 LEU A CA 1
ATOM 3324 C C . LEU A 1 434 ? 17.443 -4.170 -27.670 1.00 96.50 434 LEU A C 1
ATOM 3326 O O . LEU A 1 434 ? 17.528 -4.827 -28.702 1.00 96.50 434 LEU A O 1
ATOM 3330 N N . PRO A 1 435 ? 18.495 -3.465 -27.209 1.00 94.25 435 PRO A N 1
ATOM 3331 C CA . PRO A 1 435 ? 19.776 -3.461 -27.911 1.00 94.25 435 PRO A CA 1
ATOM 3332 C C . PRO A 1 435 ? 20.372 -4.872 -28.051 1.00 94.25 435 PRO A C 1
A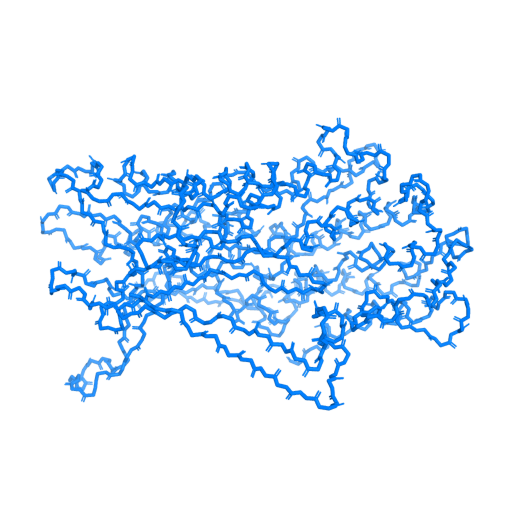TOM 3334 O O . PRO A 1 435 ? 20.381 -5.628 -27.077 1.00 94.25 435 PRO A O 1
ATOM 3337 N N . ASP A 1 436 ? 20.998 -5.177 -29.194 1.00 94.06 436 ASP A N 1
ATOM 3338 C CA . ASP A 1 436 ? 21.677 -6.466 -29.444 1.00 94.06 436 ASP A CA 1
ATOM 3339 C C . ASP A 1 436 ? 22.650 -6.843 -28.319 1.00 94.06 436 ASP A C 1
ATOM 3341 O O . ASP A 1 436 ? 22.619 -7.953 -27.795 1.00 94.06 436 ASP A O 1
ATOM 3345 N N . ARG A 1 437 ? 23.436 -5.866 -27.838 1.00 94.00 437 ARG A N 1
ATOM 3346 C CA . ARG A 1 437 ? 24.369 -6.057 -26.712 1.00 94.00 437 ARG A CA 1
ATOM 3347 C C . ARG A 1 437 ? 23.695 -6.578 -25.440 1.00 94.00 437 ARG A C 1
ATOM 3349 O O . ARG A 1 437 ? 24.347 -7.211 -24.618 1.00 94.00 437 ARG A O 1
ATOM 3356 N N . THR A 1 438 ? 22.423 -6.245 -25.236 1.00 94.94 438 THR A N 1
ATOM 3357 C CA . THR A 1 438 ? 21.635 -6.696 -24.092 1.00 94.94 438 THR A CA 1
ATOM 3358 C C . THR A 1 438 ? 21.100 -8.095 -24.369 1.00 94.94 438 THR A C 1
ATOM 3360 O O . THR A 1 438 ? 21.255 -8.965 -23.516 1.00 94.94 438 THR A O 1
ATOM 3363 N N . LEU A 1 439 ? 20.545 -8.337 -25.561 1.00 94.94 439 LEU A N 1
ATOM 3364 C CA . LEU A 1 439 ? 20.053 -9.654 -25.984 1.00 94.94 439 LEU A CA 1
ATOM 3365 C C . LEU A 1 439 ? 21.144 -10.733 -25.905 1.00 94.94 439 LEU A C 1
ATOM 3367 O O . LEU A 1 439 ? 20.892 -11.812 -25.366 1.00 94.94 439 LEU A O 1
ATOM 3371 N N . ASP A 1 440 ? 22.368 -10.410 -26.326 1.00 93.56 440 ASP A N 1
ATOM 3372 C CA . ASP A 1 440 ? 23.534 -11.302 -26.285 1.00 93.56 440 ASP A CA 1
ATOM 3373 C C . ASP A 1 440 ? 23.898 -11.766 -24.861 1.00 93.56 440 ASP A C 1
ATOM 3375 O O . ASP A 1 440 ? 24.479 -12.838 -24.670 1.00 93.56 440 ASP A O 1
ATOM 3379 N N . LEU A 1 441 ? 23.544 -10.982 -23.836 1.00 94.19 441 LEU A N 1
ATOM 3380 C CA . LEU A 1 441 ? 23.799 -11.310 -22.430 1.00 94.19 441 LEU A CA 1
ATOM 3381 C C . LEU A 1 441 ? 22.687 -12.163 -21.798 1.00 94.19 441 LEU A C 1
ATOM 3383 O O . LEU A 1 441 ? 22.923 -12.822 -20.779 1.00 94.19 441 LEU A O 1
ATOM 3387 N N . LEU A 1 442 ? 21.484 -12.182 -22.382 1.00 93.12 442 LEU A N 1
ATOM 3388 C CA . LEU A 1 442 ? 20.303 -12.866 -21.847 1.00 93.12 442 LEU A CA 1
ATOM 3389 C C . LEU A 1 442 ? 20.335 -14.368 -22.153 1.00 93.12 442 LEU A C 1
ATOM 3391 O O . LEU A 1 442 ? 19.463 -14.918 -22.825 1.00 93.12 442 LEU A O 1
ATOM 3395 N N . THR A 1 443 ? 21.330 -15.059 -21.609 1.00 89.44 443 THR A N 1
ATOM 3396 C CA . THR A 1 443 ? 21.511 -16.516 -21.733 1.00 89.44 443 THR A CA 1
ATOM 3397 C C . THR A 1 443 ? 20.538 -17.308 -20.841 1.00 89.44 443 THR A C 1
ATOM 3399 O O . THR A 1 443 ? 20.076 -16.787 -19.821 1.00 89.44 443 THR A O 1
ATOM 3402 N N . PRO A 1 444 ? 20.169 -18.553 -21.204 1.00 86.38 444 PRO A N 1
ATOM 3403 C CA . PRO A 1 444 ? 19.195 -19.336 -20.445 1.00 86.38 444 PRO A CA 1
ATOM 3404 C C . PRO A 1 444 ? 19.760 -19.771 -19.081 1.00 86.38 444 PRO A C 1
ATOM 3406 O O . PRO A 1 444 ? 20.956 -20.065 -18.979 1.00 86.38 444 PRO A O 1
ATOM 3409 N N . PRO A 1 445 ? 18.929 -19.835 -18.022 1.00 80.69 445 PRO A N 1
ATOM 3410 C CA . PRO A 1 445 ? 19.372 -20.317 -16.719 1.00 80.69 445 PRO A CA 1
ATOM 3411 C C . PRO A 1 445 ? 19.685 -21.815 -16.758 1.00 80.69 445 PRO A C 1
ATOM 3413 O O . PRO A 1 445 ? 19.098 -22.582 -17.525 1.00 80.69 445 PRO A O 1
ATOM 3416 N N . LEU A 1 446 ? 20.597 -22.248 -15.886 1.00 75.00 446 LEU A N 1
ATOM 3417 C CA . LEU A 1 446 ? 20.825 -23.671 -15.648 1.00 75.00 446 LEU A CA 1
ATOM 3418 C C . LEU A 1 446 ? 19.560 -24.301 -15.053 1.00 75.00 446 LEU A C 1
ATOM 3420 O O . LEU A 1 446 ? 18.985 -23.782 -14.098 1.00 75.00 446 LEU A O 1
ATOM 3424 N N . VAL A 1 447 ? 19.163 -25.468 -15.563 1.00 65.75 447 VAL A N 1
ATOM 3425 C CA . VAL A 1 447 ? 18.035 -26.260 -15.036 1.00 65.75 447 VAL A CA 1
ATOM 3426 C C . VAL A 1 447 ? 18.484 -27.078 -13.813 1.00 65.75 447 VAL A C 1
ATOM 3428 O O . VAL A 1 447 ? 18.266 -28.283 -13.727 1.00 65.75 447 VAL A O 1
ATOM 343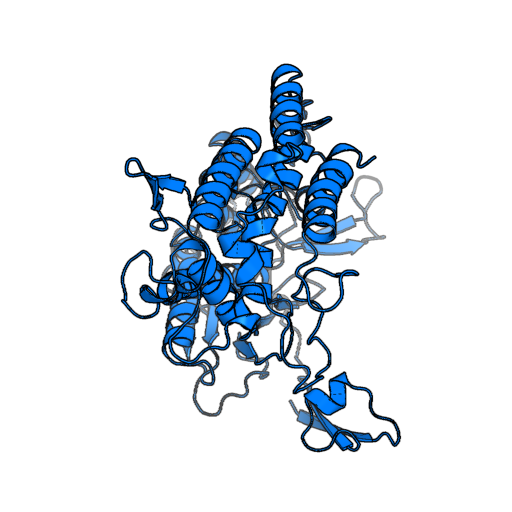1 N N . SER A 1 448 ? 19.177 -26.446 -12.870 1.00 54.53 448 SER A N 1
ATOM 3432 C CA . SER A 1 448 ? 19.546 -27.043 -11.583 1.00 54.53 448 SER A CA 1
ATOM 3433 C C . SER A 1 448 ? 18.654 -26.446 -10.498 1.00 54.53 448 SER A C 1
ATOM 3435 O O . SER A 1 448 ? 18.557 -25.227 -10.423 1.00 54.53 448 SER A O 1
ATOM 3437 N N . PHE A 1 449 ? 18.030 -27.295 -9.670 1.00 51.62 449 PHE A N 1
ATOM 3438 C CA . PHE A 1 449 ? 16.987 -26.955 -8.682 1.00 51.62 449 PHE A CA 1
ATOM 3439 C C . PHE A 1 449 ? 15.615 -26.600 -9.292 1.00 51.62 449 PHE A C 1
ATOM 3441 O O . PHE A 1 449 ? 15.156 -25.462 -9.240 1.00 51.62 449 PHE A O 1
ATOM 3448 N N . ARG A 1 450 ? 14.899 -27.603 -9.830 1.00 49.34 450 ARG A N 1
ATOM 3449 C CA . ARG A 1 450 ? 13.454 -27.483 -10.113 1.00 49.34 450 ARG A CA 1
ATOM 3450 C C . ARG A 1 450 ? 12.652 -27.584 -8.807 1.00 49.34 450 ARG A C 1
ATOM 3452 O O . ARG A 1 450 ? 12.110 -28.638 -8.496 1.00 49.34 450 ARG A O 1
ATOM 3459 N N . GLY A 1 451 ? 12.608 -26.503 -8.035 1.00 50.56 451 GLY A N 1
ATOM 3460 C CA . GLY A 1 451 ? 11.582 -26.316 -7.005 1.00 50.56 451 GLY A CA 1
ATOM 3461 C C . GLY A 1 451 ? 10.263 -25.845 -7.627 1.00 50.56 451 GLY A C 1
ATOM 3462 O O . GLY A 1 451 ? 10.254 -25.303 -8.738 1.00 50.56 451 GLY A O 1
ATOM 3463 N N . ALA A 1 452 ? 9.146 -26.027 -6.919 1.00 42.25 452 ALA A N 1
ATOM 3464 C CA . ALA A 1 452 ? 7.876 -25.411 -7.293 1.00 42.25 452 ALA A CA 1
ATOM 3465 C C . ALA A 1 452 ? 8.049 -23.876 -7.330 1.00 42.25 452 ALA A C 1
ATOM 3467 O O . ALA A 1 452 ? 8.329 -23.258 -6.308 1.00 42.25 452 ALA A O 1
ATOM 3468 N N . GLY A 1 453 ? 7.960 -23.267 -8.518 1.00 48.50 453 GLY A N 1
ATOM 3469 C CA . GLY A 1 453 ? 8.060 -21.810 -8.705 1.00 48.50 453 GLY A CA 1
ATOM 3470 C C . GLY A 1 453 ? 9.237 -21.303 -9.548 1.00 48.50 453 GLY A C 1
ATOM 3471 O O . GLY A 1 453 ? 9.232 -20.135 -9.924 1.00 48.50 453 GLY A O 1
ATOM 3472 N N . ALA A 1 454 ? 10.197 -22.152 -9.935 1.00 50.12 454 ALA A N 1
ATOM 3473 C CA . ALA A 1 454 ? 11.413 -21.734 -10.654 1.00 50.12 454 ALA A CA 1
ATOM 3474 C C . ALA A 1 454 ? 11.197 -21.118 -12.063 1.00 50.12 454 ALA A C 1
ATOM 3476 O O . ALA A 1 454 ? 12.161 -20.674 -12.677 1.00 50.12 454 ALA A O 1
ATOM 3477 N N . GLY A 1 455 ? 9.963 -21.081 -12.585 1.00 57.16 455 GLY A N 1
ATOM 3478 C CA . GLY A 1 455 ? 9.632 -20.538 -13.912 1.00 57.16 455 GLY A CA 1
ATOM 3479 C C . GLY A 1 455 ? 8.711 -19.312 -13.923 1.00 57.16 455 GLY A C 1
ATOM 3480 O O . GLY A 1 455 ? 8.633 -18.645 -14.945 1.00 57.16 455 GLY A O 1
ATOM 3481 N N . ALA A 1 456 ? 8.035 -18.984 -12.815 1.00 62.91 456 ALA A N 1
ATOM 3482 C CA . ALA A 1 456 ? 7.010 -17.926 -12.793 1.00 62.91 456 ALA A CA 1
ATOM 3483 C C . ALA A 1 456 ? 7.581 -16.494 -12.875 1.00 62.91 456 ALA A C 1
ATOM 3485 O O . ALA A 1 456 ? 6.835 -15.529 -13.009 1.00 62.91 456 ALA A O 1
ATOM 3486 N N . GLU A 1 457 ? 8.902 -16.360 -12.763 1.00 76.75 457 GLU A N 1
ATOM 3487 C CA . GLU A 1 457 ? 9.630 -15.088 -12.680 1.00 76.75 457 GLU A CA 1
ATOM 3488 C C . GLU A 1 457 ? 10.353 -14.718 -13.988 1.00 76.75 457 GLU A C 1
ATOM 3490 O O . GLU A 1 457 ? 11.073 -13.723 -14.033 1.00 76.75 457 GLU A O 1
ATOM 3495 N N . TYR A 1 458 ? 10.186 -15.517 -15.045 1.00 86.44 458 TYR A N 1
ATOM 3496 C CA . TYR A 1 458 ? 10.775 -15.291 -16.365 1.00 86.44 458 TYR A CA 1
ATOM 3497 C C . TYR A 1 458 ? 9.681 -14.986 -17.386 1.00 86.44 458 TYR A C 1
ATOM 3499 O O . TYR A 1 458 ? 8.545 -15.440 -17.238 1.00 86.44 458 TYR A O 1
ATOM 3507 N N . PHE A 1 459 ? 10.027 -14.271 -18.460 1.00 88.94 459 PHE A N 1
ATOM 3508 C CA . PHE A 1 459 ? 9.169 -14.282 -19.642 1.00 88.94 459 PHE A CA 1
ATOM 3509 C C . PHE A 1 459 ? 9.034 -15.719 -20.168 1.00 88.94 459 PHE A C 1
ATOM 3511 O O . PHE A 1 459 ? 10.031 -16.456 -20.167 1.00 88.94 459 PHE A O 1
ATOM 3518 N N . PRO A 1 460 ? 7.837 -16.126 -20.629 1.00 81.75 460 PRO A N 1
ATOM 3519 C CA . PRO A 1 460 ? 7.718 -17.335 -21.429 1.00 81.75 460 PRO A CA 1
ATOM 3520 C C . PRO A 1 460 ? 8.548 -17.181 -22.712 1.00 81.75 460 PRO A C 1
ATOM 3522 O O . PRO A 1 460 ? 8.914 -16.070 -23.099 1.00 81.75 460 PRO A O 1
ATOM 3525 N N . GLY A 1 461 ? 8.890 -18.289 -23.363 1.00 79.75 461 GLY A N 1
ATOM 3526 C CA . GLY A 1 461 ? 9.663 -18.218 -24.596 1.00 79.75 461 GLY A CA 1
ATOM 3527 C C . GLY A 1 461 ? 9.615 -19.499 -25.408 1.00 79.75 461 GLY A C 1
ATOM 3528 O O . GLY A 1 461 ? 9.707 -20.596 -24.859 1.00 79.75 461 GLY A O 1
ATOM 3529 N N . GLU A 1 462 ? 9.530 -19.328 -26.724 1.00 82.50 462 GLU A N 1
ATOM 3530 C CA . GLU A 1 462 ? 9.422 -20.405 -27.714 1.00 82.50 462 GLU A CA 1
ATOM 3531 C C . GLU A 1 462 ? 10.705 -20.546 -28.560 1.00 82.50 462 GLU A C 1
ATOM 3533 O O . GLU A 1 462 ? 10.861 -21.479 -29.346 1.00 82.50 462 GLU A O 1
ATOM 3538 N N . THR A 1 463 ? 11.680 -19.646 -28.383 1.00 83.69 463 THR A N 1
ATOM 3539 C CA . THR A 1 463 ? 12.935 -19.597 -29.162 1.00 83.69 463 THR A CA 1
ATOM 3540 C C . THR A 1 463 ? 14.066 -20.462 -28.583 1.00 83.69 463 THR A C 1
ATOM 3542 O O . THR A 1 463 ? 15.231 -20.366 -28.990 1.00 83.69 463 THR A O 1
ATOM 3545 N N . GLY A 1 464 ? 13.739 -21.346 -27.636 1.00 82.81 464 GLY A N 1
ATOM 3546 C CA . GLY A 1 464 ? 14.677 -22.273 -27.010 1.00 82.81 464 GLY A CA 1
ATOM 3547 C C . GLY A 1 464 ? 15.736 -21.564 -26.161 1.00 82.81 464 GLY A C 1
ATOM 3548 O O . GLY A 1 464 ? 15.435 -20.967 -25.130 1.00 82.81 464 GLY A O 1
ATOM 3549 N N . ALA A 1 465 ? 17.008 -21.686 -26.552 1.00 84.19 465 ALA A N 1
ATOM 3550 C CA . ALA A 1 465 ? 18.118 -21.109 -25.794 1.00 84.19 465 ALA A CA 1
ATOM 3551 C C . ALA A 1 465 ? 18.232 -19.587 -25.958 1.00 84.19 465 ALA A C 1
ATOM 3553 O O . ALA A 1 465 ? 18.795 -18.938 -25.081 1.00 84.19 465 ALA A O 1
ATOM 3554 N N . MET A 1 466 ? 17.713 -19.004 -27.039 1.00 87.31 466 MET A N 1
ATOM 3555 C CA . MET A 1 466 ? 17.748 -17.553 -27.253 1.00 87.31 466 MET A CA 1
ATOM 3556 C C . MET A 1 466 ? 16.759 -16.840 -26.324 1.00 87.31 466 MET A C 1
ATOM 3558 O O . MET A 1 466 ? 15.859 -17.464 -25.762 1.00 87.31 466 MET A O 1
ATOM 3562 N N . PHE A 1 467 ? 16.963 -15.544 -26.086 1.00 92.31 467 PHE A N 1
ATOM 3563 C CA . PHE A 1 467 ? 15.943 -14.741 -25.415 1.00 92.31 467 PHE A CA 1
ATOM 3564 C C . PHE A 1 467 ? 14.824 -14.439 -26.412 1.00 92.31 467 PHE A C 1
ATOM 3566 O O . PHE A 1 467 ? 15.085 -13.992 -27.528 1.00 92.31 467 PHE A O 1
ATOM 3573 N N . ASP A 1 468 ? 13.582 -14.711 -26.026 1.00 94.19 468 ASP A N 1
ATOM 3574 C CA . ASP A 1 468 ? 12.420 -14.490 -26.878 1.00 94.19 468 ASP A CA 1
ATOM 3575 C C . ASP A 1 468 ? 11.911 -13.050 -26.740 1.00 94.19 468 ASP A C 1
ATOM 3577 O O . ASP A 1 468 ? 11.019 -12.749 -25.943 1.00 94.19 468 ASP A O 1
ATOM 3581 N N . LEU A 1 469 ? 12.519 -12.141 -27.507 1.00 95.38 469 LEU A N 1
ATOM 3582 C CA . LEU A 1 469 ? 12.122 -10.733 -27.515 1.00 95.38 469 LEU A CA 1
ATOM 3583 C C . LEU A 1 469 ? 10.680 -10.544 -28.005 1.00 95.38 469 LEU A C 1
ATOM 3585 O O . LEU A 1 469 ? 9.981 -9.677 -27.489 1.00 95.38 469 LEU A O 1
ATOM 3589 N N . LEU A 1 470 ? 10.216 -11.365 -28.952 1.00 94.94 470 LEU A N 1
ATOM 3590 C CA . LEU A 1 470 ? 8.850 -11.269 -29.469 1.00 94.94 470 LEU A CA 1
ATOM 3591 C C . LEU A 1 470 ? 7.834 -11.571 -28.371 1.00 94.94 470 LEU A C 1
ATOM 3593 O O . LEU A 1 470 ? 6.881 -10.817 -28.212 1.00 94.94 470 LEU A O 1
ATOM 3597 N N . THR A 1 471 ? 8.073 -12.605 -27.564 1.00 94.56 471 THR A N 1
ATOM 3598 C CA . THR A 1 471 ? 7.198 -12.932 -26.431 1.00 94.56 471 THR A CA 1
ATOM 3599 C C . THR A 1 471 ? 7.254 -11.869 -25.323 1.00 94.56 471 THR A C 1
ATOM 3601 O O . THR A 1 471 ? 6.227 -11.543 -24.721 1.00 94.56 471 THR A O 1
ATOM 3604 N N . ALA A 1 472 ? 8.419 -11.264 -25.062 1.00 95.81 472 ALA A N 1
ATOM 3605 C CA . ALA A 1 472 ? 8.520 -10.137 -24.128 1.00 95.81 472 ALA A CA 1
ATOM 3606 C C . ALA A 1 472 ? 7.742 -8.901 -24.629 1.00 95.81 472 ALA A C 1
ATOM 3608 O O . ALA A 1 472 ? 6.988 -8.288 -23.867 1.00 95.81 472 ALA A O 1
ATOM 3609 N N . ALA A 1 473 ? 7.880 -8.560 -25.915 1.00 97.31 473 ALA A N 1
ATOM 3610 C CA . ALA A 1 473 ? 7.134 -7.492 -26.576 1.00 97.31 473 ALA A CA 1
ATOM 3611 C C . ALA A 1 473 ? 5.624 -7.751 -26.559 1.00 97.31 473 ALA A C 1
ATOM 3613 O O . ALA A 1 473 ? 4.872 -6.871 -26.144 1.00 97.31 473 ALA A O 1
ATOM 3614 N N . ASP A 1 474 ? 5.195 -8.966 -26.905 1.00 96.25 474 ASP A N 1
ATOM 3615 C CA . ASP A 1 474 ? 3.796 -9.394 -26.852 1.00 96.25 474 ASP A CA 1
ATOM 3616 C C . ASP A 1 474 ? 3.219 -9.284 -25.435 1.00 96.25 474 ASP A C 1
ATOM 3618 O O . ASP A 1 474 ? 2.137 -8.732 -25.249 1.00 96.25 474 ASP A O 1
ATOM 3622 N N . THR A 1 475 ? 3.977 -9.693 -24.410 1.00 95.81 475 THR A N 1
ATOM 3623 C CA . THR A 1 475 ? 3.566 -9.559 -23.001 1.00 95.81 475 THR A CA 1
ATOM 3624 C C . THR A 1 475 ? 3.313 -8.095 -22.623 1.00 95.81 475 THR A C 1
ATOM 3626 O O . THR A 1 475 ? 2.306 -7.779 -21.988 1.00 95.81 475 THR A O 1
ATOM 3629 N N . SER A 1 476 ? 4.213 -7.186 -23.009 1.00 97.31 476 SER A N 1
ATOM 3630 C CA . SER A 1 476 ? 4.088 -5.751 -22.713 1.00 97.31 476 SER A CA 1
ATOM 3631 C C . SER A 1 476 ? 2.955 -5.088 -23.501 1.00 97.31 476 SER A C 1
ATOM 3633 O O . SER A 1 476 ? 2.176 -4.313 -22.943 1.00 97.31 476 SER A O 1
ATOM 3635 N N . ALA A 1 477 ? 2.831 -5.409 -24.791 1.00 98.06 477 ALA A N 1
ATOM 3636 C CA . ALA A 1 477 ? 1.769 -4.892 -25.645 1.00 98.06 477 ALA A CA 1
ATOM 3637 C C . ALA A 1 477 ? 0.392 -5.386 -25.181 1.00 98.06 477 ALA A C 1
ATOM 3639 O O . ALA A 1 477 ? -0.544 -4.593 -25.077 1.00 98.06 477 ALA A O 1
ATOM 3640 N N . SER A 1 478 ? 0.287 -6.663 -24.808 1.00 96.88 478 SER A N 1
ATOM 3641 C CA . SER A 1 478 ? -0.935 -7.272 -24.277 1.00 96.88 478 SER A CA 1
ATOM 3642 C C . SER A 1 478 ? -1.407 -6.618 -22.980 1.00 96.88 478 SER A C 1
ATOM 3644 O O . SER A 1 478 ? -2.610 -6.491 -22.781 1.00 96.88 478 SER A O 1
ATOM 3646 N N . GLN A 1 479 ? -0.503 -6.148 -22.112 1.00 95.94 479 GLN A N 1
ATOM 3647 C CA . GLN A 1 479 ? -0.895 -5.381 -20.921 1.00 95.94 479 GLN A CA 1
ATOM 3648 C C . GLN A 1 479 ? -1.568 -4.059 -21.296 1.00 95.94 479 GLN A C 1
ATOM 3650 O O . GLN A 1 479 ? -2.622 -3.732 -20.758 1.00 95.94 479 GLN A O 1
ATOM 3655 N N . THR A 1 480 ? -0.999 -3.328 -22.257 1.00 97.94 480 THR A N 1
ATOM 3656 C CA . THR A 1 480 ? -1.564 -2.051 -22.715 1.00 97.94 480 THR A CA 1
ATOM 3657 C C . THR A 1 480 ? -2.882 -2.251 -23.453 1.00 97.94 480 THR A C 1
ATOM 3659 O O . THR A 1 480 ? -3.869 -1.597 -23.131 1.00 97.94 480 THR A O 1
ATOM 3662 N N . LEU A 1 481 ? -2.929 -3.173 -24.416 1.00 98.00 481 LEU A N 1
ATOM 3663 C CA . LEU A 1 481 ? -4.143 -3.464 -25.177 1.00 98.00 481 LEU A CA 1
ATOM 3664 C C . LEU A 1 481 ? -5.237 -4.054 -24.283 1.00 98.00 481 LEU A C 1
ATOM 3666 O O . LEU A 1 481 ? -6.395 -3.685 -24.426 1.00 98.00 481 LEU A O 1
ATOM 3670 N N . GLY A 1 482 ? -4.875 -4.924 -23.338 1.00 97.06 482 GLY A N 1
ATOM 3671 C CA . GLY A 1 482 ? -5.803 -5.495 -22.368 1.00 97.06 482 GLY A CA 1
ATOM 3672 C C . GLY A 1 482 ? -6.398 -4.446 -21.430 1.00 97.06 482 GLY A C 1
ATOM 3673 O O . GLY A 1 482 ? -7.591 -4.501 -21.158 1.00 97.06 482 GLY A O 1
ATOM 3674 N N . ALA A 1 483 ? -5.600 -3.473 -20.980 1.00 95.94 483 ALA A N 1
ATOM 3675 C CA . ALA A 1 483 ? -6.083 -2.347 -20.182 1.00 95.94 483 ALA A CA 1
ATOM 3676 C C . ALA A 1 483 ? -6.981 -1.404 -21.001 1.00 95.94 483 ALA A C 1
ATOM 3678 O O . ALA A 1 483 ? -8.052 -1.021 -20.544 1.00 95.94 483 ALA A O 1
ATOM 3679 N N . LEU A 1 484 ? -6.567 -1.066 -22.226 1.00 95.06 484 LEU A N 1
ATOM 3680 C CA . LEU A 1 484 ? -7.277 -0.138 -23.109 1.00 95.06 484 LEU A CA 1
ATOM 3681 C C . LEU A 1 484 ? -8.613 -0.691 -23.627 1.00 95.06 484 LEU A C 1
ATOM 3683 O O . LEU A 1 484 ? -9.559 0.065 -23.826 1.00 95.06 484 LEU A O 1
ATOM 3687 N N . LEU A 1 485 ? -8.667 -1.994 -23.904 1.00 94.56 485 LEU A N 1
ATOM 3688 C CA . LEU A 1 485 ? -9.837 -2.682 -24.457 1.00 94.56 485 LEU A CA 1
ATOM 3689 C C . LEU A 1 485 ? -10.650 -3.407 -23.379 1.00 94.56 485 LEU A C 1
ATOM 3691 O O . LEU A 1 485 ? -11.519 -4.215 -23.718 1.00 94.56 485 LEU A O 1
ATOM 3695 N N . HIS A 1 486 ? -10.353 -3.162 -22.100 1.00 92.38 486 HIS A N 1
ATOM 3696 C CA . HIS A 1 486 ? -11.142 -3.716 -21.013 1.00 92.38 486 HIS A CA 1
ATOM 3697 C C . HIS A 1 486 ? -12.581 -3.183 -21.118 1.00 92.38 486 HIS A C 1
ATOM 3699 O O . HIS A 1 486 ? -12.753 -1.969 -21.249 1.00 92.38 486 HIS A O 1
ATOM 3705 N N . PRO A 1 487 ? -13.598 -4.066 -21.110 1.00 78.88 487 PRO A N 1
ATOM 3706 C CA . PRO A 1 487 ? -14.993 -3.666 -21.258 1.00 78.88 487 PRO A CA 1
ATOM 3707 C C . PRO A 1 487 ? -15.509 -2.850 -20.075 1.00 78.88 487 PRO A C 1
ATOM 3709 O O . PRO A 1 487 ? -14.949 -3.004 -18.958 1.00 78.88 487 PRO A O 1
#

pLDDT: mean 93.06, std 7.64, range [42.25, 98.81]

Foldseek 3Di:
DDKDKDKDADPDFDLQLVQPDPDSRIDIDIDDDDDDDDDDPPDAFAWDDPLLQFAWQWDAQPVDDPVDGRITITGAAADFAFPPLQDQAHATPAAAEEAEEPPDDPLLSVLLQQLQCLCQVLCVLLRHHPRYHYYHDDPPDDQPDQQHQYAYEDEDPDDDDWAKDADADSVRSHQRHIDTYDYPVVLVVQLLLLCLQQFPVLDPPPDLSHSNVLSSLVSSLVSNQRVLVSRGGAAFQLCQQPVVQASSAQAAQDWFQDPVRGIDRNPRDDHHGGNSSSLSSNLPRHRDPPPDPSVVVSVVSSVVCVVVVHAGDGDVQADDLVSLALRGHHHFHYNALLVRLVRQLSSLVSSQVPGAPRSDDPPDQLLCSQLSVLCSLCVSLRSLSNLLSLAQHKHAGDDDPPDPPRDIDRRDPVSNVSSVVSLVVCLPVVNLDHDPNHQVSNFHDDPPDPRVPPPPSGQDDDPPGGDHSVSSSVVSNCSSCCSNPPD

Radius of gyration: 24.71 Å; chains: 1; bounding box: 70×62×64 Å

Sequence (487 aa):
EFDAFLTLSSDEPKAEVWATAADARSVTLVQHTSLVRLPDDGYTPRMFDPRSGAIDVGYYDFSAPLSGQVGQSFARRFRLEKQDPTAASSPAKEPIVFYVDSGAPEEIRAALIEGASWWAEAFEAAGFPDSYRVQVLPEGAHPLDVRYNVIQWVHRQTRGWSYGGGLTDPRTGEMLKANVILGSQRVRQDRMIFEGLAGASKTGTGAADDPVQIALSRIRQLAAHEVGHTLGFAHNFAASSNERASVMDYPAPLVWVGQNGELDFSAAYDVGIGEWDIVSAMWLYRQYPDGTDENAAGDELLESAWGSGLRYIDDPQGRGVGTAHPYASVWDNGTDPVASLTEVMRVRKVALERFGLGALQPGEPTSRLRAVIVPVYLYHRYQVNAAAKMIGGYDFHYAETGQANIGGAPVPADQQRGALSALVATLDPAVLDLPDRTLDLLTPPLVSFRGAGAGAEYFPGETGAMFDLLTAADTSASQTLGALLHP